Protein AF-A0A940UN08-F1 (afdb_monomer)

Secondary structure (DSSP, 8-state):
--SS----------SSS-HHHHHHHHHHHHHHHHHS---HHHHHHHHHHHHHHHHHHTSSHHHHHHHHHHHHHHHS-TTTHHHHHHHHHT--HHHHHHHHHHHTTT--------PPP--PPPEEEE-TTS-EEEEEE-TTSSEEEEEEEEE-SGGGPPTT-TTHHHHHHHHTTSBBSS-BHHHHHHHHHHTT-EEEEEE-SSEEEEEEEEEGGGHHHHHHHHHHHHHSB---HHHHHHHHHHHHHHHHHHHH-HHHHHHHHHHHHHTTTSGGGS-TT--HHHHHH--HHHHHHHHHHHS-STT-EEEEEES--HHHHHHHHHHHHTT-----------------EEEEEE---SSEEEEEEEEE--TT-TTHHHHHHHHHHHSSTTSHHHIIIIISSTTEEEEEEEEEE-SS-EEEEEEEEE-GGGHHHHHHHHHHHHHHHHHH---HHHHHHHHHHHHHHHHHHTTSHHHHHHHHHHHHHTTS-TTHHHHHHHHHHH--HHHHHHHHHHH--GGG-EEEEEES----

Foldseek 3Di:
DFPDDDDDDDDDDDDDDPVVVVVVVVLVVLVCLLPHDDDPVNLVVVLVVVLVVLVVLCPDPVSLVVQLVVCCNGPVDSCVSVCVNVVSVPDDSVNVSVVSVVPPHPDDDDDDDDDDDPDDAWDWDAFPQAAIETEAEDAPDQKKKKWKKWFDALQNADVLQAQLLVLLQVLLCADFPVDGNVRSVVLCVVQVKDKDWAHDHTITHIMMMGGNVCLLVVLLSRLRSQQGRPSDQVVLVVSLVVLLVVQVVLCPDPQSVLVLVLQCQFFPVGSSNGDRSGDNSSSVPDHSVNSVVCSQAIRASNLMYMYMYYNYDPVVSVVSCCVNCNPTHHDHDADDDDDGDFAEAADEAADADQKKKKKWKWKAAAPPDLLVLLVLLLQLQQADCNHPVNCQDPVVHNFFPDKGWDWAHHLGITMTTIMTIGHQVCPVVVVVSRVVVLVCCLPVNDDPVSSVVSLVVVLVVLVVQVVDSSSLNVQLRVCVSSVHHSSVSVCSSVSNVPDDRVSNSVSSNVISDPRRIYMYMYYNHDDD

Solvent-accessible surface area (backbone atoms only — not comparable to full-atom values): 28358 Å² total; per-residue (Å²): 116,64,82,64,92,83,84,90,83,89,88,83,88,81,88,82,85,64,60,63,62,54,52,50,52,52,50,52,48,55,49,42,62,57,76,44,87,76,58,68,66,59,54,53,50,52,45,49,51,55,46,48,53,54,53,64,49,46,73,41,75,64,34,41,53,51,47,31,53,47,31,33,71,43,51,72,31,56,63,47,69,83,48,44,60,63,54,53,68,68,62,43,72,70,57,51,38,50,49,39,53,73,70,59,52,98,51,91,79,87,84,88,81,88,75,82,75,79,88,74,70,55,52,70,54,70,47,98,51,42,30,34,37,38,40,36,76,40,74,89,47,76,29,31,12,35,18,37,40,25,56,30,19,33,66,66,43,54,87,85,33,39,21,49,43,34,52,42,28,54,38,38,63,39,17,33,86,89,34,51,37,66,55,48,51,51,52,38,56,74,56,69,36,51,78,45,62,35,52,31,64,56,36,23,30,42,31,34,39,35,40,36,93,45,48,68,61,53,52,48,51,52,43,41,37,60,76,40,46,59,58,45,70,78,52,52,59,56,54,40,53,52,47,47,48,54,48,51,55,42,59,71,34,67,66,54,39,48,53,48,53,42,30,35,63,51,29,61,101,38,51,73,23,55,54,43,76,31,46,65,71,29,46,72,64,61,47,67,68,55,45,52,50,46,46,65,61,43,57,28,34,18,57,18,28,41,10,36,14,12,34,59,57,69,70,61,50,50,53,49,50,50,68,66,54,53,80,50,70,55,47,76,54,75,87,77,85,74,92,84,78,63,58,57,42,76,48,79,44,75,40,97,52,93,46,25,37,37,35,48,33,24,60,36,50,11,70,76,43,81,64,31,51,24,45,53,40,44,33,46,35,32,20,59,84,86,6,58,54,35,41,58,42,36,70,76,36,77,58,44,82,39,76,39,43,44,71,51,64,38,68,76,38,24,36,29,34,40,40,37,28,27,51,71,91,44,50,66,61,48,54,54,50,52,52,48,51,53,50,44,40,53,75,74,42,72,54,69,66,48,49,52,52,18,38,53,50,51,42,51,54,48,55,60,52,60,68,38,37,52,51,43,6,44,47,29,22,52,31,43,74,72,73,43,57,58,51,40,82,76,46,46,50,62,53,44,69,64,59,47,55,66,51,27,34,50,38,40,53,69,36,68,39,80,85,36,33,28,37,34,38,37,16,59,65,82,84,127

Radius of gyration: 28.97 Å; Cα contacts (8 Å, |Δi|>4): 868; chains: 1; bounding box: 81×57×62 Å

Mean predicted aligned error: 10.39 Å

Sequence (528 aa):
TPKEEGLFIVLVTFKGDDYQAVVRAIDEQIKKMYTGPVDKWELEKAKNLVRASHIYASETVQGRAREIGSYQTITDDARFSDKYVKQVDSVSVPIIKQALKQYMVDKERNIALLAPKAKQNPHTFQLKNGLTCVLNRNAASPSFAFMIGFVGGLKEERESQNGSFNLLSKMLLRGTSDKDAQAIARQIDTLAGSIDPVSGKNVFGLSGKFLSKDLKQSLSLLNELLSDSTIPRRELTKVKEDVLSEIRQKEDDAVSSTFKAMNRALYEGHPYGRDALGNATDVARLTHKEIAALYKDCVSPKGAVLALSGDIDLKETERLVRSIFGAWKGKARSLRKLPHVATKKEKTIRREMLQTHMIFAFSGPGLIEEDRYAAEVMDSVLSGMGGRIHKRLREERPYAYALTFFNQMAYETGALGIYIGTEQKHVRDIEDVVGKEIGEIRKEGFSEEEVTNAKRYLVGTHRIRMQSNSAIASSMCLDTMYGLKPDFFKRWPERIEKVTRDEVNAAAKKYLLPEKMVEITVGPGDKK

Structure (mmCIF, N/CA/C/O backbone):
data_AF-A0A940UN08-F1
#
_entry.id   AF-A0A940UN08-F1
#
loop_
_atom_site.group_PDB
_atom_site.id
_atom_site.type_symbol
_atom_site.label_atom_id
_atom_site.label_alt_id
_atom_site.label_comp_id
_atom_site.label_asym_id
_atom_site.label_entity_id
_atom_site.label_seq_id
_atom_site.pdbx_PDB_ins_code
_atom_site.Cartn_x
_atom_site.Cartn_y
_atom_site.Cartn_z
_atom_site.occupancy
_atom_site.B_iso_or_equiv
_atom_site.auth_seq_id
_atom_site.auth_comp_id
_atom_site.auth_asym_id
_atom_site.auth_atom_id
_atom_site.pdbx_PDB_model_num
ATOM 1 N N . THR A 1 1 ? -42.940 30.103 -0.130 1.00 59.50 1 THR A N 1
ATOM 2 C CA . THR A 1 1 ? -42.837 28.700 -0.583 1.00 59.50 1 THR A CA 1
ATOM 3 C C . THR A 1 1 ? -42.095 28.691 -1.898 1.00 59.50 1 THR A C 1
ATOM 5 O O . THR A 1 1 ? -42.259 29.673 -2.618 1.00 59.50 1 THR A O 1
ATOM 8 N N . PRO A 1 2 ? -41.251 27.684 -2.186 1.00 70.81 2 PRO A N 1
ATOM 9 C CA . PRO A 1 2 ? -40.560 27.587 -3.469 1.00 70.81 2 PRO A CA 1
ATOM 10 C C . PRO A 1 2 ? -41.523 27.718 -4.656 1.00 70.81 2 PRO A C 1
ATOM 12 O O . PRO A 1 2 ? -42.671 27.283 -4.554 1.00 70.81 2 PRO A O 1
ATOM 15 N N . LYS A 1 3 ? -41.066 28.350 -5.743 1.00 71.75 3 LYS A N 1
ATOM 16 C CA . LYS A 1 3 ? -41.870 28.595 -6.956 1.00 71.75 3 LYS A CA 1
ATOM 17 C C . LYS A 1 3 ? -42.113 27.337 -7.796 1.00 71.75 3 LYS A C 1
ATOM 19 O O . LYS A 1 3 ? -43.089 27.290 -8.535 1.00 71.75 3 LYS A O 1
ATOM 24 N N . GLU A 1 4 ? -41.233 26.350 -7.679 1.00 77.44 4 GLU A N 1
ATOM 25 C CA . GLU A 1 4 ? -41.236 25.134 -8.492 1.00 77.44 4 GLU A CA 1
ATOM 26 C C . GLU A 1 4 ? -41.537 23.891 -7.651 1.00 77.44 4 GLU A C 1
ATOM 28 O O . GLU A 1 4 ? -41.415 23.896 -6.420 1.00 77.44 4 GLU A O 1
ATOM 33 N N . GLU A 1 5 ? -41.937 22.816 -8.329 1.00 79.62 5 GLU A N 1
ATOM 34 C CA . GLU A 1 5 ? -42.168 21.520 -7.700 1.00 79.62 5 GLU A CA 1
ATOM 35 C C . GLU A 1 5 ? -40.869 20.959 -7.107 1.00 79.62 5 GLU A C 1
ATOM 37 O O . GLU A 1 5 ? -39.803 20.980 -7.723 1.00 79.62 5 GLU A O 1
ATOM 42 N N . GLY A 1 6 ? -40.963 20.456 -5.877 1.00 79.94 6 GLY A N 1
ATOM 43 C CA . GLY A 1 6 ? -39.858 19.801 -5.185 1.00 79.94 6 GLY A CA 1
ATOM 44 C C . GLY A 1 6 ? -39.925 18.280 -5.296 1.00 79.94 6 GLY A C 1
ATOM 45 O O . GLY A 1 6 ? -40.956 17.704 -5.634 1.00 79.94 6 GLY A O 1
ATOM 46 N N . LEU A 1 7 ? -38.829 17.615 -4.930 1.00 84.81 7 LEU A N 1
ATOM 47 C CA . LEU A 1 7 ? -38.747 16.158 -4.864 1.00 84.81 7 LEU A CA 1
ATOM 48 C C . LEU A 1 7 ? -38.587 15.700 -3.410 1.00 84.81 7 LEU A C 1
ATOM 50 O O . LEU A 1 7 ? -37.686 16.156 -2.707 1.00 84.81 7 LEU A O 1
ATOM 54 N N . PHE A 1 8 ? -39.423 14.754 -2.975 1.00 86.81 8 PHE A N 1
ATOM 55 C CA . PHE A 1 8 ? -39.220 14.026 -1.722 1.00 86.81 8 PHE A CA 1
ATOM 56 C C . PHE A 1 8 ? -38.601 12.659 -2.031 1.00 86.81 8 PHE A C 1
ATOM 58 O O . PHE A 1 8 ? -39.180 11.872 -2.777 1.00 86.81 8 PHE A O 1
ATOM 65 N N . ILE A 1 9 ? -37.427 12.366 -1.464 1.00 88.81 9 ILE A N 1
ATOM 66 C CA . ILE A 1 9 ? -36.710 11.108 -1.708 1.00 88.81 9 ILE A CA 1
ATOM 67 C C . ILE A 1 9 ? -36.578 10.331 -0.400 1.00 88.81 9 ILE A C 1
ATOM 69 O O . ILE A 1 9 ? -36.056 10.846 0.586 1.00 88.81 9 ILE A O 1
ATOM 73 N N . VAL A 1 10 ? -36.982 9.061 -0.419 1.00 88.94 10 VAL A N 1
ATOM 74 C CA . VAL A 1 10 ? -36.627 8.085 0.616 1.00 88.94 10 VAL A CA 1
ATOM 75 C C . VAL A 1 10 ? -35.505 7.206 0.064 1.00 88.94 10 VAL A C 1
ATOM 77 O O . VAL A 1 10 ? -35.728 6.399 -0.835 1.00 88.94 10 VAL A O 1
ATOM 80 N N . LEU A 1 11 ? -34.286 7.384 0.577 1.00 89.69 11 LEU A N 1
ATOM 81 C CA . LEU A 1 11 ? -33.116 6.583 0.203 1.00 89.69 11 LEU A CA 1
ATOM 82 C C . LEU A 1 11 ? -32.912 5.453 1.211 1.00 89.69 11 LEU A C 1
ATOM 84 O O . LEU A 1 11 ? -32.776 5.705 2.407 1.00 89.69 11 LEU A O 1
ATOM 88 N N . VAL A 1 12 ? -32.839 4.212 0.726 1.00 86.50 12 VAL A N 1
ATOM 89 C CA . VAL A 1 12 ? -32.577 3.032 1.560 1.00 86.50 12 VAL A CA 1
ATOM 90 C C . VAL A 1 12 ? -31.472 2.185 0.943 1.00 86.50 12 VAL A C 1
ATOM 92 O O . VAL A 1 12 ? -31.454 1.937 -0.258 1.00 86.50 12 VAL A O 1
ATOM 95 N N . THR A 1 13 ? -30.549 1.722 1.786 1.00 84.94 13 THR A N 1
ATOM 96 C CA . THR A 1 13 ? -29.574 0.677 1.446 1.00 84.94 13 THR A CA 1
ATOM 97 C C . THR A 1 13 ? -29.930 -0.578 2.233 1.00 84.94 13 THR A C 1
ATOM 99 O O . THR A 1 13 ? -30.078 -0.515 3.450 1.00 84.94 13 THR A O 1
ATOM 102 N N . PHE A 1 14 ? -30.068 -1.716 1.556 1.00 80.88 14 PHE A N 1
ATOM 103 C CA . PHE A 1 14 ? -30.474 -2.984 2.166 1.00 80.88 14 PHE A CA 1
ATOM 104 C C . PHE A 1 14 ? -29.620 -4.149 1.647 1.00 80.88 14 PHE A C 1
ATOM 106 O O . PHE A 1 14 ? -28.885 -4.012 0.669 1.00 80.88 14 PHE A O 1
ATOM 113 N N . LYS A 1 15 ? -29.680 -5.291 2.340 1.00 74.06 15 LYS A N 1
ATOM 114 C CA . LYS A 1 15 ? -28.978 -6.529 1.974 1.00 74.06 15 LYS A CA 1
ATOM 115 C C . LYS A 1 15 ? -29.994 -7.551 1.458 1.00 74.06 15 LYS A C 1
ATOM 117 O O . LYS A 1 15 ? -30.988 -7.791 2.134 1.00 74.06 15 LYS A O 1
ATOM 122 N N . GLY A 1 16 ? -29.702 -8.181 0.322 1.00 68.50 16 GLY A N 1
ATOM 123 C CA . GLY A 1 16 ? -30.589 -9.143 -0.342 1.00 68.50 16 GLY A CA 1
ATOM 124 C C . GLY A 1 16 ? -31.275 -8.548 -1.572 1.00 68.50 16 GLY A C 1
ATOM 125 O O . GLY A 1 16 ? -31.057 -7.384 -1.898 1.00 68.50 16 GLY A O 1
ATOM 126 N N . ASP A 1 17 ? -32.097 -9.358 -2.236 1.00 74.19 17 ASP A N 1
ATOM 127 C CA . ASP A 1 17 ? -32.639 -9.030 -3.564 1.00 74.19 17 ASP A CA 1
ATOM 128 C C . ASP A 1 17 ? -34.137 -8.655 -3.526 1.00 74.19 17 ASP A C 1
ATOM 130 O O . ASP A 1 17 ? -34.704 -8.226 -4.530 1.00 74.19 17 ASP A O 1
ATOM 134 N N . ASP A 1 18 ? -34.783 -8.760 -2.357 1.00 85.00 18 ASP A N 1
ATOM 135 C CA . ASP A 1 18 ? -36.204 -8.438 -2.171 1.00 85.00 18 ASP A CA 1
ATOM 136 C C . ASP A 1 18 ? -36.412 -6.952 -1.840 1.00 85.00 18 ASP A C 1
ATOM 138 O O . ASP A 1 18 ? -36.726 -6.556 -0.713 1.00 85.00 18 ASP A O 1
ATOM 142 N N . TYR A 1 19 ? -36.241 -6.101 -2.854 1.00 87.94 19 TYR A N 1
ATOM 143 C CA . TYR A 1 19 ? -36.546 -4.674 -2.728 1.00 87.94 19 TYR A CA 1
ATOM 144 C C . TYR A 1 19 ? -38.036 -4.422 -2.441 1.00 87.94 19 TYR A C 1
ATOM 146 O O . TYR A 1 19 ? -38.384 -3.381 -1.888 1.00 87.94 19 TYR A O 1
ATOM 154 N N . GLN A 1 20 ? -38.926 -5.360 -2.785 1.00 91.00 20 GLN A N 1
ATOM 155 C CA . GLN A 1 20 ? -40.361 -5.195 -2.569 1.00 91.00 20 GLN A CA 1
ATOM 156 C C . GLN A 1 20 ? -40.711 -5.266 -1.083 1.00 91.00 20 GLN A C 1
ATOM 158 O O . GLN A 1 20 ? -41.541 -4.485 -0.626 1.00 91.00 20 GLN A O 1
ATOM 163 N N . ALA A 1 21 ? -40.063 -6.143 -0.310 1.00 90.62 21 ALA A N 1
ATOM 164 C CA . ALA A 1 21 ? -40.202 -6.157 1.147 1.00 90.62 21 ALA A CA 1
ATOM 165 C C . ALA A 1 21 ? -39.769 -4.828 1.774 1.00 90.62 21 ALA A C 1
ATOM 167 O O . ALA A 1 21 ? -40.445 -4.318 2.666 1.00 90.62 21 ALA A O 1
ATOM 168 N N . VAL A 1 22 ? -38.687 -4.234 1.267 1.00 90.94 22 VAL A N 1
ATOM 169 C CA . VAL A 1 22 ? -38.201 -2.929 1.732 1.00 90.94 22 VAL A CA 1
ATOM 170 C C . VAL A 1 22 ? -39.194 -1.821 1.395 1.00 90.94 22 VAL A C 1
ATOM 172 O O . VAL A 1 22 ? -39.517 -1.011 2.259 1.00 90.94 22 VAL A O 1
ATOM 175 N N . VAL A 1 23 ? -39.731 -1.811 0.174 1.00 90.81 23 VAL A N 1
ATOM 176 C CA . VAL A 1 23 ? -40.770 -0.858 -0.241 1.00 90.81 23 VAL A CA 1
ATOM 177 C C . VAL A 1 23 ? -42.020 -0.990 0.635 1.00 90.81 23 VAL A C 1
ATOM 179 O O . VAL A 1 23 ? -42.505 0.022 1.133 1.00 90.81 23 VAL A O 1
ATOM 182 N N . ARG A 1 24 ? -42.485 -2.217 0.914 1.00 91.62 24 ARG A N 1
ATOM 183 C CA . ARG A 1 24 ? -43.616 -2.461 1.829 1.00 91.62 24 ARG A CA 1
ATOM 184 C C . ARG A 1 24 ? -43.341 -1.936 3.237 1.00 91.62 24 ARG A C 1
ATOM 186 O O . ARG A 1 24 ? -44.196 -1.274 3.812 1.00 91.62 24 ARG A O 1
ATOM 193 N N . ALA A 1 25 ? -42.144 -2.167 3.772 1.00 91.81 25 ALA A N 1
ATOM 194 C CA . ALA A 1 25 ? -41.772 -1.657 5.090 1.00 91.81 25 ALA A CA 1
ATOM 195 C C . ALA A 1 25 ? -41.756 -0.117 5.132 1.00 91.81 25 ALA A C 1
ATOM 197 O O . ALA A 1 25 ? -42.182 0.479 6.120 1.00 91.81 25 ALA A O 1
ATOM 198 N N . ILE A 1 26 ? -41.303 0.542 4.059 1.00 91.50 26 ILE A N 1
ATOM 199 C CA . ILE A 1 26 ? -41.364 2.007 3.932 1.00 91.50 26 ILE A CA 1
ATOM 200 C C . ILE A 1 26 ? -42.824 2.478 3.910 1.00 91.50 26 ILE A C 1
ATOM 202 O O . ILE A 1 26 ? -43.165 3.422 4.622 1.00 91.50 26 ILE A O 1
ATOM 206 N N . ASP A 1 27 ? -43.690 1.806 3.148 1.00 90.19 27 ASP A N 1
ATOM 207 C CA . ASP A 1 27 ? -45.122 2.126 3.080 1.00 90.19 27 ASP A CA 1
ATOM 208 C C . ASP A 1 27 ? -45.803 2.004 4.434 1.00 90.19 27 ASP A C 1
ATOM 210 O O . ASP A 1 27 ? -46.545 2.895 4.849 1.00 90.19 27 ASP A O 1
ATOM 214 N N . GLU A 1 28 ? -45.516 0.921 5.150 1.00 91.88 28 GLU A N 1
ATOM 215 C CA . GLU A 1 28 ? -46.022 0.696 6.496 1.00 91.88 28 GLU A CA 1
ATOM 216 C C . GLU A 1 28 ? -45.580 1.804 7.449 1.00 91.88 28 GLU A C 1
ATOM 218 O O . GLU A 1 28 ? -46.399 2.291 8.229 1.00 91.88 28 GLU A O 1
ATOM 223 N N . GLN A 1 29 ? -44.326 2.262 7.365 1.00 91.56 29 GLN A N 1
ATOM 224 C CA . GLN A 1 29 ? -43.849 3.369 8.195 1.00 91.56 29 GLN A CA 1
ATOM 225 C C . GLN A 1 29 ? -44.495 4.706 7.825 1.00 91.56 29 GLN A C 1
ATOM 227 O O . GLN A 1 29 ? -44.952 5.416 8.720 1.00 91.56 29 GLN A O 1
ATOM 232 N N . ILE A 1 30 ? -44.610 5.040 6.536 1.00 90.38 30 ILE A N 1
ATOM 233 C CA . ILE A 1 30 ? -45.293 6.266 6.088 1.00 90.38 30 ILE A CA 1
ATOM 234 C C . ILE A 1 30 ? -46.752 6.254 6.560 1.00 90.38 30 ILE A C 1
ATOM 236 O O . ILE A 1 30 ? -47.241 7.239 7.123 1.00 90.38 30 ILE A O 1
ATOM 240 N N . LYS A 1 31 ? -47.442 5.119 6.399 1.00 89.81 31 LYS A N 1
ATOM 241 C CA . LYS A 1 31 ? -48.823 4.945 6.856 1.00 89.81 31 LYS A CA 1
ATOM 242 C C . LYS A 1 31 ? -48.923 5.057 8.373 1.00 89.81 31 LYS A C 1
ATOM 244 O O . LYS A 1 31 ? -49.798 5.766 8.862 1.00 89.81 31 LYS A O 1
ATOM 249 N N . LYS A 1 32 ? -48.001 4.442 9.117 1.00 90.19 32 LYS A N 1
ATOM 250 C CA . LYS A 1 32 ? -47.935 4.536 10.580 1.00 90.19 32 LYS A CA 1
ATOM 251 C C . LYS A 1 32 ? -47.717 5.974 11.050 1.00 90.19 32 LYS A C 1
ATOM 253 O O . LYS A 1 32 ? -48.387 6.388 11.988 1.00 90.19 32 LYS A O 1
ATOM 258 N N . MET A 1 33 ? -46.859 6.754 10.393 1.00 88.19 33 MET A N 1
ATOM 259 C CA . MET A 1 33 ? -46.675 8.179 10.706 1.00 88.19 33 MET A CA 1
ATOM 260 C C . MET A 1 33 ? -47.940 9.002 10.423 1.00 88.19 33 MET A C 1
ATOM 262 O O . MET A 1 33 ? -48.266 9.931 11.164 1.00 88.19 33 MET A O 1
ATOM 266 N N . TYR A 1 34 ? -48.681 8.656 9.367 1.00 90.19 34 TYR A N 1
ATOM 267 C CA . TYR A 1 34 ? -49.927 9.333 9.022 1.00 90.19 34 TYR A CA 1
ATOM 268 C C . TYR A 1 34 ? -51.066 9.005 10.004 1.00 90.19 34 TYR A C 1
ATOM 270 O O . TYR A 1 34 ? -51.715 9.909 10.544 1.00 90.19 34 TYR A O 1
ATOM 278 N N . THR A 1 35 ? -51.307 7.722 10.280 1.00 89.06 35 THR A N 1
ATOM 279 C CA . THR A 1 35 ? -52.457 7.270 11.079 1.00 89.06 35 THR A CA 1
ATOM 280 C C . THR A 1 35 ? -52.165 7.184 12.575 1.00 89.06 35 THR A C 1
ATOM 282 O O . THR A 1 35 ? -53.078 7.336 13.380 1.00 89.06 35 THR A O 1
ATOM 285 N N . GLY A 1 36 ? -50.912 6.960 12.964 1.00 86.31 36 GLY A N 1
ATOM 286 C CA . GLY A 1 36 ? -50.491 6.756 14.348 1.00 86.31 36 GLY A CA 1
ATOM 287 C C . GLY A 1 36 ? -50.271 8.047 15.146 1.00 86.31 36 GLY A C 1
ATOM 288 O O . GLY A 1 36 ? -50.344 9.157 14.596 1.00 86.31 36 GLY A O 1
ATOM 289 N N . PRO A 1 37 ? -50.033 7.921 16.465 1.00 84.19 37 PRO A N 1
ATOM 290 C CA . PRO A 1 37 ? -49.577 9.031 17.291 1.00 84.19 37 PRO A CA 1
ATOM 291 C C . PRO A 1 37 ? -48.147 9.431 16.896 1.00 84.19 37 PRO A C 1
ATOM 293 O O . PRO A 1 37 ? -47.333 8.577 16.557 1.00 84.19 37 PRO A O 1
ATOM 296 N N . VAL A 1 38 ? -47.859 10.733 16.940 1.00 85.56 38 VAL A N 1
ATOM 297 C CA . VAL A 1 38 ? -46.500 11.279 16.814 1.00 85.56 38 VAL A CA 1
ATOM 298 C C . VAL A 1 38 ? -46.116 11.813 18.181 1.00 85.56 38 VAL A C 1
ATOM 300 O O . VAL A 1 38 ? -46.833 12.657 18.733 1.00 85.56 38 VAL A O 1
ATOM 303 N N . ASP A 1 39 ? -45.014 11.320 18.733 1.00 86.62 39 ASP A N 1
ATOM 304 C CA . ASP A 1 39 ? -44.585 11.731 20.058 1.00 86.62 39 ASP A CA 1
ATOM 305 C C . ASP A 1 39 ? -44.137 13.195 20.053 1.00 86.62 39 ASP A C 1
ATOM 307 O O . ASP A 1 39 ? -43.425 13.666 19.161 1.00 86.62 39 ASP A O 1
ATOM 311 N N . LYS A 1 40 ? -44.518 13.936 21.099 1.00 86.38 40 LYS A N 1
ATOM 312 C CA . LYS A 1 40 ? -44.166 15.360 21.218 1.00 86.38 40 LYS A CA 1
ATOM 313 C C . LYS A 1 40 ? -42.653 15.583 21.194 1.00 86.38 40 LYS A C 1
ATOM 315 O O . LYS A 1 40 ? -42.191 16.553 20.602 1.00 86.38 40 LYS A O 1
ATOM 320 N N . TRP A 1 41 ? -41.885 14.683 21.809 1.00 89.31 41 TRP A N 1
ATOM 321 C CA . TRP A 1 41 ? -40.429 14.803 21.865 1.00 89.31 41 TRP A CA 1
ATOM 322 C C . TRP A 1 41 ? -39.774 14.600 20.488 1.00 89.31 41 TRP A C 1
ATOM 324 O O . TRP A 1 41 ? -38.777 15.256 20.200 1.00 89.31 41 TRP A O 1
ATOM 334 N N . GLU A 1 42 ? -40.337 13.751 19.618 1.00 88.81 42 GLU A N 1
ATOM 335 C CA . GLU A 1 42 ? -39.828 13.541 18.255 1.00 88.81 42 GLU A CA 1
ATOM 336 C C . GLU A 1 42 ? -40.037 14.783 17.390 1.00 88.81 42 GLU A C 1
ATOM 338 O O . GLU A 1 42 ? -39.122 15.199 16.676 1.00 88.81 42 GLU A O 1
ATOM 343 N N . LEU A 1 43 ? -41.212 15.415 17.499 1.00 89.94 43 LEU A N 1
ATOM 344 C CA . LEU A 1 43 ? -41.503 16.670 16.809 1.00 89.94 43 LEU A CA 1
ATOM 345 C C . LEU A 1 43 ? -40.563 17.790 17.269 1.00 89.94 43 LEU A C 1
ATOM 347 O O . LEU A 1 43 ? -39.978 18.483 16.437 1.00 89.94 43 LEU A O 1
ATOM 351 N N . GLU A 1 44 ? -40.380 17.948 18.580 1.00 91.81 44 GLU A N 1
ATOM 352 C CA . GLU A 1 44 ? -39.473 18.963 19.125 1.00 91.81 44 GLU A CA 1
ATOM 353 C C . GLU A 1 44 ? -38.015 18.700 18.735 1.00 91.81 44 GLU A C 1
ATOM 355 O O . GLU A 1 44 ? -37.297 19.616 18.330 1.00 91.81 44 GLU A O 1
ATOM 360 N N . LYS A 1 45 ? -37.575 17.437 18.755 1.00 91.75 45 LYS A N 1
ATOM 361 C CA . LYS A 1 45 ? -36.253 17.051 18.252 1.00 91.75 45 LYS A CA 1
ATOM 362 C C . LYS A 1 45 ? -36.087 17.420 16.776 1.00 91.75 45 LYS A C 1
ATOM 364 O O . LYS A 1 45 ? -35.066 18.003 16.416 1.00 91.75 45 LYS A O 1
ATOM 369 N N . ALA A 1 46 ? -37.068 17.109 15.928 1.00 91.19 46 ALA A N 1
ATOM 370 C CA . ALA A 1 46 ? -37.014 17.415 14.500 1.00 91.19 46 ALA A CA 1
ATOM 371 C C . ALA A 1 46 ? -36.934 18.929 14.240 1.00 91.19 46 ALA A C 1
ATOM 373 O O . ALA A 1 46 ? -36.080 19.372 13.471 1.00 91.19 46 ALA A O 1
ATOM 374 N N . LYS A 1 47 ? -37.753 19.732 14.934 1.00 92.06 47 LYS A N 1
ATOM 375 C CA . LYS A 1 47 ? -37.695 21.202 14.861 1.00 92.06 47 LYS A CA 1
ATOM 376 C C . LYS A 1 47 ? -36.331 21.744 15.272 1.00 92.06 47 LYS A C 1
ATOM 378 O O . LYS A 1 47 ? -35.758 22.566 14.559 1.00 92.06 47 LYS A O 1
ATOM 383 N N . ASN A 1 48 ? -35.785 21.249 16.382 1.00 91.19 48 ASN A N 1
ATOM 384 C CA . ASN A 1 48 ? -34.475 21.672 16.869 1.00 91.19 48 ASN A CA 1
ATOM 385 C C . ASN A 1 48 ? -33.352 21.333 15.883 1.00 91.19 48 ASN A C 1
ATOM 387 O O . ASN A 1 48 ? -32.478 22.167 15.667 1.00 91.19 48 ASN A O 1
ATOM 391 N N . LEU A 1 49 ? -33.393 20.162 15.238 1.00 89.12 49 LEU A N 1
ATOM 392 C CA . LEU A 1 49 ? -32.414 19.786 14.211 1.00 89.12 49 LEU A CA 1
ATOM 393 C C . LEU A 1 49 ? -32.478 20.706 12.986 1.00 89.12 49 LEU A C 1
ATOM 395 O O . LEU A 1 49 ? -31.437 21.172 12.524 1.00 89.12 49 LEU A O 1
ATOM 399 N N . VAL A 1 50 ? -33.680 21.009 12.483 1.00 89.62 50 VAL A N 1
ATOM 400 C CA . VAL A 1 50 ? -33.856 21.925 11.340 1.00 89.62 50 VAL A CA 1
ATOM 401 C C . VAL A 1 50 ? -33.378 23.333 11.697 1.00 89.62 50 VAL A C 1
ATOM 403 O O . VAL A 1 50 ? -32.652 23.953 10.919 1.00 89.62 50 VAL A O 1
ATOM 406 N N . ARG A 1 51 ? -33.723 23.822 12.895 1.00 87.25 51 ARG A N 1
ATOM 407 C CA . ARG A 1 51 ? -33.287 25.133 13.390 1.00 87.25 51 ARG A CA 1
ATOM 408 C C . ARG A 1 51 ? -31.766 25.210 13.517 1.00 87.25 51 ARG A C 1
ATOM 410 O O . ARG A 1 51 ? -31.164 26.144 12.997 1.00 87.25 51 ARG A O 1
ATOM 417 N N . ALA A 1 52 ? -31.149 24.234 14.179 1.00 86.25 52 ALA A N 1
ATOM 418 C CA . ALA A 1 52 ? -29.703 24.184 14.361 1.00 86.25 52 ALA A CA 1
ATOM 419 C C . ALA A 1 52 ? -28.979 24.123 13.011 1.00 86.25 52 ALA A C 1
ATOM 421 O O . ALA A 1 52 ? -28.076 24.916 12.770 1.00 86.25 52 ALA A O 1
ATOM 422 N N . SER A 1 53 ? -29.434 23.263 12.092 1.00 86.44 53 SER A N 1
ATOM 423 C CA . SER A 1 53 ? -28.857 23.160 10.748 1.00 86.44 53 SER A CA 1
ATOM 424 C C . SER A 1 53 ? -28.909 24.483 9.983 1.00 86.44 53 SER A C 1
ATOM 426 O O . SER A 1 53 ? -27.953 24.813 9.288 1.00 86.44 53 SER A O 1
ATOM 428 N N . HIS A 1 54 ? -30.009 25.229 10.095 1.00 85.88 54 HIS A N 1
ATOM 429 C CA . HIS A 1 54 ? -30.153 26.536 9.460 1.00 85.88 54 HIS A CA 1
ATOM 430 C C . HIS A 1 54 ? -29.214 27.582 10.081 1.00 85.88 54 HIS A C 1
ATOM 432 O O . HIS A 1 54 ? -28.524 28.292 9.356 1.00 85.88 54 HIS A O 1
ATOM 438 N N . ILE A 1 55 ? -29.115 27.630 11.414 1.00 84.50 55 ILE A N 1
ATOM 439 C CA . ILE A 1 55 ? -28.211 28.556 12.115 1.00 84.50 55 ILE A CA 1
ATOM 440 C C . ILE A 1 55 ? -26.748 28.260 11.764 1.00 84.50 55 ILE A C 1
ATOM 442 O O . ILE A 1 55 ? -26.028 29.171 11.359 1.00 84.50 55 ILE A O 1
ATOM 446 N N . TYR A 1 56 ? -26.326 26.995 11.846 1.00 87.62 56 TYR A N 1
ATOM 447 C CA . TYR A 1 56 ? -24.954 26.579 11.536 1.00 87.62 56 TYR A CA 1
ATOM 448 C C . TYR A 1 56 ? -24.582 26.847 10.075 1.00 87.62 56 TYR A C 1
ATOM 450 O O . TYR A 1 56 ? -23.469 27.282 9.780 1.00 87.62 56 TYR A O 1
ATOM 458 N N . ALA A 1 57 ? -25.525 26.664 9.144 1.00 80.94 57 ALA A N 1
ATOM 459 C CA . ALA A 1 57 ? -25.306 26.981 7.735 1.00 80.94 57 ALA A CA 1
ATOM 460 C C . ALA A 1 57 ? -25.019 28.476 7.491 1.00 80.94 57 ALA A C 1
ATOM 462 O O . ALA A 1 57 ? -24.359 28.806 6.505 1.00 80.94 57 ALA A O 1
ATOM 463 N N . SER A 1 58 ? -25.445 29.357 8.401 1.00 85.12 58 SER A N 1
ATOM 464 C CA . SER A 1 58 ? -25.338 30.817 8.292 1.00 85.12 58 SER A CA 1
ATOM 465 C C . SER A 1 58 ? -24.318 31.443 9.259 1.00 85.12 58 SER A C 1
ATOM 467 O O . SER A 1 58 ? -24.272 32.667 9.413 1.00 85.12 58 SER A O 1
ATOM 469 N N . GLU A 1 59 ? -23.441 30.641 9.875 1.00 88.25 59 GLU A N 1
ATOM 470 C CA . GLU A 1 59 ? -22.338 31.133 10.723 1.00 88.25 59 GLU A CA 1
ATOM 471 C C . GLU A 1 59 ? -21.229 31.820 9.918 1.00 88.25 59 GLU A C 1
ATOM 473 O O . GLU A 1 59 ? -20.572 32.740 10.403 1.00 88.25 59 GLU A O 1
ATOM 478 N N . THR A 1 60 ? -21.042 31.416 8.661 1.00 90.12 60 THR A N 1
ATOM 479 C CA . THR A 1 60 ? -20.005 31.971 7.784 1.00 90.12 60 THR A CA 1
ATOM 480 C C . THR A 1 60 ? -20.576 33.006 6.816 1.00 90.12 60 THR A C 1
ATOM 482 O O . THR A 1 60 ? -21.725 32.913 6.381 1.00 90.12 60 THR A O 1
ATOM 485 N N . VAL A 1 61 ? -19.749 33.975 6.404 1.00 89.88 61 VAL A N 1
ATOM 486 C CA . VAL A 1 61 ? -20.113 34.967 5.370 1.00 89.88 61 VAL A CA 1
ATOM 487 C C . VAL A 1 61 ? -20.518 34.277 4.060 1.00 89.88 61 VAL A C 1
ATOM 489 O O . VAL A 1 61 ? -21.506 34.662 3.438 1.00 89.88 61 VAL A O 1
ATOM 492 N N . GLN A 1 62 ? -19.809 33.211 3.674 1.00 91.25 62 GLN A N 1
ATOM 493 C CA . GLN A 1 62 ? -20.147 32.397 2.504 1.00 91.25 62 GLN A CA 1
ATOM 494 C C . GLN A 1 62 ? -21.502 31.692 2.659 1.00 91.25 62 GLN A C 1
ATOM 496 O O . GLN A 1 62 ? -22.278 31.644 1.707 1.00 91.25 62 GLN A O 1
ATOM 501 N N . GLY A 1 63 ? -21.784 31.147 3.844 1.00 87.81 63 GLY A N 1
ATOM 502 C CA . GLY A 1 63 ? -23.053 30.505 4.173 1.00 87.81 63 GLY A CA 1
ATOM 503 C C . GLY A 1 63 ? -24.236 31.457 4.030 1.00 87.81 63 GLY A C 1
ATOM 504 O O . GLY A 1 63 ? -25.171 31.170 3.286 1.00 87.81 63 GLY A O 1
ATOM 505 N N . ARG A 1 64 ? -24.119 32.654 4.618 1.00 89.38 64 ARG A N 1
ATOM 506 C CA . ARG A 1 64 ? -25.121 33.727 4.493 1.00 89.38 64 ARG A CA 1
ATOM 507 C C . ARG A 1 64 ? -25.326 34.166 3.044 1.00 89.38 64 ARG A C 1
ATOM 509 O O . ARG A 1 64 ? -26.461 34.293 2.599 1.00 89.38 64 ARG A O 1
ATOM 516 N N . ALA A 1 65 ? -24.244 34.361 2.287 1.00 92.12 65 ALA A N 1
ATOM 517 C CA . ALA A 1 65 ? -24.331 34.738 0.876 1.00 92.12 65 ALA A CA 1
ATOM 518 C C . ALA A 1 65 ? -25.022 33.654 0.028 1.00 92.12 65 ALA A C 1
ATOM 520 O O . ALA A 1 65 ? -25.875 33.967 -0.804 1.00 92.12 65 ALA A O 1
ATOM 521 N N . ARG A 1 66 ? -24.697 32.375 0.267 1.00 92.38 66 ARG A N 1
ATOM 522 C CA . ARG A 1 66 ? -25.356 31.235 -0.388 1.00 92.38 66 ARG A CA 1
ATOM 523 C C . ARG A 1 66 ? -26.839 31.186 -0.049 1.00 92.38 66 ARG A C 1
ATOM 525 O O . ARG A 1 66 ? -27.643 30.919 -0.937 1.00 92.38 66 ARG A O 1
ATOM 532 N N . GLU A 1 67 ? -27.193 31.429 1.205 1.00 89.25 67 GLU A N 1
ATOM 533 C CA . GLU A 1 67 ? -28.576 31.393 1.663 1.00 89.25 67 GLU A CA 1
ATOM 534 C C . GLU A 1 67 ? -29.420 32.501 1.014 1.00 89.25 67 GLU A C 1
ATOM 536 O O . GLU A 1 67 ? -30.457 32.206 0.420 1.00 89.25 67 GLU A O 1
ATOM 541 N N . ILE A 1 68 ? -28.924 33.743 1.018 1.00 90.56 68 ILE A N 1
ATOM 542 C CA . ILE A 1 68 ? -29.557 34.886 0.339 1.00 90.56 68 ILE A CA 1
ATOM 543 C C . ILE A 1 68 ? -29.756 34.588 -1.151 1.00 90.56 68 ILE A C 1
ATOM 545 O O . ILE A 1 68 ? -30.856 34.757 -1.677 1.00 90.56 68 ILE A O 1
ATOM 549 N N . GLY A 1 69 ? -28.707 34.111 -1.830 1.00 91.88 69 GLY A N 1
ATOM 550 C CA . GLY A 1 69 ? -28.776 33.772 -3.252 1.00 91.88 69 GLY A CA 1
ATOM 551 C C . GLY A 1 69 ? -29.756 32.635 -3.538 1.00 91.88 69 GLY A C 1
ATOM 552 O O . GLY A 1 69 ? -30.541 32.717 -4.483 1.00 91.88 69 GLY A O 1
ATOM 553 N N . SER A 1 70 ? -29.761 31.601 -2.692 1.00 88.88 70 SER A N 1
ATOM 554 C CA . SER A 1 70 ? -30.674 30.465 -2.828 1.00 88.88 70 SER A CA 1
ATOM 555 C C . SER A 1 70 ? -32.116 30.930 -2.672 1.00 88.88 70 SER A C 1
ATOM 557 O O . SER A 1 70 ? -32.893 30.744 -3.599 1.00 88.88 70 SER A O 1
ATOM 559 N N . TYR A 1 71 ? -32.475 31.605 -1.575 1.00 90.44 71 TYR A N 1
ATOM 560 C CA . TYR A 1 71 ? -33.851 32.059 -1.347 1.00 90.44 71 TYR A CA 1
ATOM 561 C C . TYR A 1 71 ? -34.322 33.112 -2.348 1.00 90.44 71 TYR A C 1
ATOM 563 O O . TYR A 1 71 ? -35.468 33.050 -2.792 1.00 90.44 71 TYR A O 1
ATOM 571 N N . GLN A 1 72 ? -33.460 34.029 -2.792 1.00 92.75 72 GLN A N 1
ATOM 572 C CA . GLN A 1 72 ? -33.832 34.915 -3.895 1.00 92.75 72 GLN A CA 1
ATOM 573 C C . GLN A 1 72 ? -34.179 34.109 -5.155 1.00 92.75 72 GLN A C 1
ATOM 575 O O . GLN A 1 72 ? -35.151 34.416 -5.834 1.00 92.75 72 GLN A O 1
ATOM 580 N N . THR A 1 73 ? -33.435 33.040 -5.436 1.00 89.19 73 THR A N 1
ATOM 581 C CA . THR A 1 73 ? -33.685 32.184 -6.602 1.00 89.19 73 THR A CA 1
ATOM 582 C C . THR A 1 73 ? -34.965 31.358 -6.445 1.00 89.19 73 THR A C 1
ATOM 584 O O . THR A 1 73 ? -35.803 31.347 -7.342 1.00 89.19 73 THR A O 1
ATOM 587 N N . ILE A 1 74 ? -35.148 30.677 -5.309 1.00 88.19 74 ILE A N 1
ATOM 588 C CA . ILE A 1 74 ? -36.230 29.693 -5.139 1.00 88.19 74 ILE A CA 1
ATOM 589 C C . ILE A 1 74 ? -37.540 30.299 -4.629 1.00 88.19 74 ILE A C 1
ATOM 591 O O . ILE A 1 74 ? -38.611 29.785 -4.950 1.00 88.19 74 ILE A O 1
ATOM 595 N N . THR A 1 75 ? -37.483 31.372 -3.836 1.00 87.25 75 THR A N 1
ATOM 596 C CA . THR A 1 75 ? -38.660 32.018 -3.229 1.00 87.25 75 THR A CA 1
ATOM 597 C C . THR A 1 75 ? -38.882 33.458 -3.673 1.00 87.25 75 THR A C 1
ATOM 599 O O . THR A 1 75 ? -39.926 34.003 -3.327 1.00 87.25 75 THR A O 1
ATOM 602 N N . ASP A 1 76 ? -37.955 34.066 -4.426 1.00 88.75 76 ASP A N 1
ATOM 603 C CA . ASP A 1 76 ? -38.007 35.491 -4.816 1.00 88.75 76 ASP A CA 1
ATOM 604 C C . ASP A 1 76 ? -38.045 36.451 -3.620 1.00 88.75 76 ASP A C 1
ATOM 606 O O . ASP A 1 76 ? -38.595 37.547 -3.672 1.00 88.75 76 ASP A O 1
ATOM 610 N N . ASP A 1 77 ? -37.472 35.995 -2.506 1.00 90.62 77 ASP A N 1
ATOM 611 C CA . ASP A 1 77 ? -37.369 36.740 -1.257 1.00 90.62 77 ASP A CA 1
ATOM 612 C C . ASP A 1 77 ? -35.995 36.456 -0.645 1.00 90.62 77 ASP A C 1
ATOM 614 O O . ASP A 1 77 ? -35.797 35.470 0.064 1.00 90.62 77 ASP A O 1
ATOM 618 N N . ALA A 1 78 ? -35.029 37.333 -0.914 1.00 88.19 78 ALA A N 1
ATOM 619 C CA . ALA A 1 78 ? -33.697 37.310 -0.308 1.00 88.19 78 ALA A CA 1
ATOM 620 C C . ALA A 1 78 ? -33.713 37.298 1.237 1.00 88.19 78 ALA A C 1
ATOM 622 O O . ALA A 1 78 ? -32.733 36.886 1.857 1.00 88.19 78 ALA A O 1
ATOM 623 N N . ARG A 1 79 ? -34.815 37.737 1.864 1.00 88.50 79 ARG A N 1
ATOM 624 C CA . ARG A 1 79 ? -35.006 37.778 3.323 1.00 88.50 79 ARG A CA 1
ATOM 625 C C . ARG A 1 79 ? -35.905 36.657 3.838 1.00 88.50 79 ARG A C 1
ATOM 627 O O . ARG A 1 79 ? -36.354 36.702 4.982 1.00 88.50 79 ARG A O 1
ATOM 634 N N . PHE A 1 80 ? -36.165 35.628 3.032 1.00 88.25 80 PHE A N 1
ATOM 635 C CA . PHE A 1 80 ? -36.981 34.488 3.454 1.00 88.25 80 PHE A CA 1
ATOM 636 C C . PHE A 1 80 ? -36.437 33.817 4.732 1.00 88.25 80 PHE A C 1
ATOM 638 O O . PHE A 1 80 ? -37.219 33.366 5.572 1.00 88.25 80 PHE A O 1
ATOM 645 N N . SER A 1 81 ? -35.110 33.847 4.921 1.00 84.75 81 SER A N 1
ATOM 646 C CA . SER A 1 81 ? -34.403 33.374 6.123 1.00 84.75 81 SER A CA 1
ATOM 647 C C . SER A 1 81 ? -34.987 33.953 7.428 1.00 84.75 81 SER A C 1
ATOM 649 O O . SER A 1 81 ? -35.265 33.208 8.367 1.00 84.75 81 SER A O 1
ATOM 651 N N . ASP A 1 82 ? -35.340 35.247 7.450 1.00 83.06 82 ASP A N 1
ATOM 652 C CA . ASP A 1 82 ? -35.869 35.953 8.634 1.00 83.06 82 ASP A CA 1
ATOM 653 C C . ASP A 1 82 ? -37.201 35.371 9.149 1.00 83.06 82 ASP A C 1
ATOM 655 O O . ASP A 1 82 ? -37.587 35.547 10.312 1.00 83.06 82 ASP A O 1
ATOM 659 N N . LYS A 1 83 ? -37.943 34.700 8.261 1.00 86.62 83 LYS A N 1
ATOM 660 C CA . LYS A 1 83 ? -39.250 34.093 8.542 1.00 86.62 83 LYS A CA 1
ATOM 661 C C . LYS A 1 83 ? -39.164 32.573 8.657 1.00 86.62 83 LYS A C 1
ATOM 663 O O . LYS A 1 83 ? -40.028 31.983 9.302 1.00 86.62 83 LYS A O 1
ATOM 668 N N . TYR A 1 84 ? -38.145 31.952 8.066 1.00 86.94 84 TYR A N 1
ATOM 669 C CA . TYR A 1 84 ? -38.026 30.501 7.943 1.00 86.94 84 TYR A CA 1
ATOM 670 C C . TYR A 1 84 ? -38.025 29.796 9.304 1.00 86.94 84 TYR A C 1
ATOM 672 O O . TYR A 1 84 ? -38.861 28.927 9.541 1.00 86.94 84 TYR A O 1
ATOM 680 N N . VAL A 1 85 ? -37.179 30.228 10.246 1.00 85.19 85 VAL A N 1
ATOM 681 C CA . VAL A 1 85 ? -37.122 29.625 11.593 1.00 85.19 85 VAL A CA 1
ATOM 682 C C . VAL A 1 85 ? -38.465 29.737 12.319 1.00 85.19 85 VAL A C 1
ATOM 684 O O . VAL A 1 85 ? -38.949 28.762 12.887 1.00 85.19 85 VAL A O 1
ATOM 687 N N . LYS A 1 86 ? -39.125 30.899 12.233 1.00 87.62 86 LYS A N 1
ATOM 688 C CA . LYS A 1 86 ? -40.447 31.112 12.847 1.00 87.62 86 LYS A CA 1
ATOM 689 C C . LYS A 1 86 ? -41.522 30.209 12.234 1.00 87.62 86 LYS A C 1
ATOM 691 O O . LYS A 1 86 ? -42.433 29.778 12.934 1.00 87.62 86 LYS A O 1
ATOM 696 N N . GLN A 1 87 ? -41.427 29.925 10.936 1.00 89.44 87 GLN A N 1
ATOM 697 C CA . GLN A 1 87 ? -42.333 29.007 10.243 1.00 89.44 87 GLN A CA 1
ATOM 698 C C . GLN A 1 87 ? -42.066 27.543 10.607 1.00 89.44 87 GLN A C 1
ATOM 700 O O . GLN A 1 87 ? -43.012 26.773 10.712 1.00 89.44 87 GLN A O 1
ATOM 705 N N . VAL A 1 88 ? -40.811 27.156 10.849 1.00 89.69 88 VAL A N 1
ATOM 706 C CA . VAL A 1 88 ? -40.473 25.822 11.377 1.00 89.69 88 VAL A CA 1
ATOM 707 C C . VAL A 1 88 ? -41.069 25.633 12.776 1.00 89.69 88 VAL A C 1
ATOM 709 O O . VAL A 1 88 ? -41.631 24.579 13.083 1.00 89.69 88 VAL A O 1
ATOM 712 N N . ASP A 1 89 ? -41.029 26.673 13.607 1.00 88.12 89 ASP A N 1
ATOM 713 C CA . ASP A 1 89 ? -41.548 26.625 14.975 1.00 88.12 89 ASP A CA 1
ATOM 714 C C . ASP A 1 89 ? -43.064 26.427 15.028 1.00 88.12 89 ASP A C 1
ATOM 716 O O . ASP A 1 89 ? -43.568 25.717 15.906 1.00 88.12 89 ASP A O 1
ATOM 720 N N . SER A 1 90 ? -43.788 26.991 14.058 1.00 90.94 90 SER A N 1
ATOM 721 C CA . SER A 1 90 ? -45.244 26.863 13.954 1.00 90.94 90 SER A CA 1
ATOM 722 C C . SER A 1 90 ? -45.714 25.517 13.389 1.00 90.94 90 SER A C 1
ATOM 724 O O . SER A 1 90 ? -46.913 25.225 13.433 1.00 90.94 90 SER A O 1
ATOM 726 N N . VAL A 1 91 ? -44.802 24.661 12.908 1.00 93.56 91 VAL A N 1
ATOM 727 C CA . VAL A 1 91 ? -45.153 23.323 12.414 1.00 93.56 91 VAL A CA 1
ATOM 728 C C . VAL A 1 91 ? -45.774 22.495 13.538 1.00 93.56 91 VAL A C 1
ATOM 730 O O . VAL A 1 91 ? -45.247 22.388 14.644 1.00 93.56 91 VAL A O 1
ATOM 733 N N . SER A 1 92 ? -46.906 21.864 13.253 1.00 92.69 92 SER A N 1
ATOM 734 C CA . SER A 1 92 ? -47.633 21.015 14.194 1.00 92.69 92 SER A CA 1
ATOM 735 C C . SER A 1 92 ? -47.877 19.632 13.594 1.00 92.69 92 SER A C 1
ATOM 737 O O . SER A 1 92 ? -47.773 19.440 12.380 1.00 92.69 92 SER A O 1
ATOM 739 N N . VAL A 1 93 ? -48.231 18.655 14.435 1.00 91.81 93 VAL A N 1
ATOM 740 C CA . VAL A 1 93 ? -48.566 17.297 13.971 1.00 91.81 93 VAL A CA 1
ATOM 741 C C . VAL A 1 93 ? -49.654 17.310 12.879 1.00 91.81 93 VAL A C 1
ATOM 743 O O . VAL A 1 93 ? -49.458 16.635 11.869 1.00 91.81 93 VAL A O 1
ATOM 746 N N . PRO A 1 94 ? -50.753 18.090 12.987 1.00 93.00 94 PRO A N 1
ATOM 747 C CA . PRO A 1 94 ? -51.729 18.213 11.900 1.00 93.00 94 PRO A CA 1
ATOM 748 C C . PRO A 1 94 ? -51.132 18.678 10.565 1.00 93.00 94 PRO A C 1
ATOM 750 O O . PRO A 1 94 ? -51.455 18.096 9.531 1.00 93.00 94 PRO A O 1
ATOM 753 N N . ILE A 1 95 ? -50.226 19.664 10.581 1.00 92.19 95 ILE A N 1
ATOM 754 C CA . ILE A 1 95 ? -49.558 20.178 9.370 1.00 92.19 95 ILE A CA 1
ATOM 755 C C . ILE A 1 95 ? -48.689 19.087 8.732 1.00 92.19 95 ILE A C 1
ATOM 757 O O . ILE A 1 95 ? -48.728 18.890 7.519 1.00 92.19 95 ILE A O 1
ATOM 761 N N . ILE A 1 96 ? -47.954 18.322 9.544 1.00 90.31 96 ILE A N 1
ATOM 762 C CA . ILE A 1 96 ? -47.141 17.198 9.058 1.00 90.31 96 ILE A CA 1
ATOM 763 C C . ILE A 1 96 ? -48.032 16.119 8.438 1.00 90.31 96 ILE A C 1
ATOM 765 O O . ILE A 1 96 ? -47.746 15.637 7.346 1.00 90.31 96 ILE A O 1
ATOM 769 N N . LYS A 1 97 ? -49.147 15.766 9.087 1.00 92.00 97 LYS A N 1
ATOM 770 C CA . LYS A 1 97 ? -50.100 14.785 8.546 1.00 92.00 97 LYS A CA 1
ATOM 771 C C . LYS A 1 97 ? -50.747 15.264 7.247 1.00 92.00 97 LYS A C 1
ATOM 773 O O . LYS A 1 97 ? -50.960 14.455 6.346 1.00 92.00 97 LYS A O 1
ATOM 778 N N . GLN A 1 98 ? -51.025 16.560 7.125 1.00 91.44 98 GLN A N 1
ATOM 779 C CA . GLN A 1 98 ? -51.508 17.156 5.883 1.00 91.44 98 GLN A CA 1
ATOM 780 C C . GLN A 1 98 ? -50.461 17.045 4.768 1.00 91.44 98 GLN A C 1
ATOM 782 O O . GLN A 1 98 ? -50.804 16.615 3.669 1.00 91.44 98 GLN A O 1
ATOM 787 N N . ALA A 1 99 ? -49.193 17.348 5.057 1.00 90.31 99 ALA A N 1
ATOM 788 C CA . ALA A 1 99 ? -48.100 17.198 4.098 1.00 90.31 99 ALA A CA 1
ATOM 789 C C . ALA A 1 99 ? -47.901 15.730 3.674 1.00 90.31 99 ALA A C 1
ATOM 791 O O . ALA A 1 99 ? -47.806 15.445 2.482 1.00 90.31 99 ALA A O 1
ATOM 792 N N . LEU A 1 100 ? -47.930 14.785 4.622 1.00 91.06 100 LEU A N 1
ATOM 793 C CA . LEU A 1 100 ? -47.877 13.348 4.329 1.00 91.06 100 LEU A CA 1
ATOM 794 C C . LEU A 1 100 ? -49.021 12.928 3.399 1.00 91.06 100 LEU A C 1
ATOM 796 O O . LEU A 1 100 ? -48.774 12.267 2.396 1.00 91.06 100 LEU A O 1
ATOM 800 N N . LYS A 1 101 ? -50.258 13.358 3.678 1.00 91.31 101 LYS A N 1
ATOM 801 C CA . LYS A 1 101 ? -51.416 13.079 2.814 1.00 91.31 101 LYS A CA 1
ATOM 802 C C . LYS A 1 101 ? -51.264 13.677 1.416 1.00 91.31 101 LYS A C 1
ATOM 804 O O . LYS A 1 101 ? -51.669 13.073 0.426 1.00 91.31 101 LYS A O 1
ATOM 809 N N . GLN A 1 102 ? -50.730 14.890 1.336 1.00 90.00 102 GLN A N 1
ATOM 810 C CA . GLN A 1 102 ? -50.609 15.613 0.079 1.00 90.00 102 GLN A CA 1
ATOM 811 C C . GLN A 1 102 ? -49.531 15.018 -0.831 1.00 90.00 102 GLN A C 1
ATOM 813 O O . GLN A 1 102 ? -49.749 14.966 -2.040 1.00 90.00 102 GLN A O 1
ATOM 818 N N . TYR A 1 103 ? -48.415 14.552 -0.266 1.00 88.69 103 TYR A N 1
ATOM 819 C CA . TYR A 1 103 ? -47.220 14.228 -1.050 1.00 88.69 103 TYR A CA 1
ATOM 820 C C . TYR A 1 103 ? -46.750 12.772 -0.968 1.00 88.69 103 TYR A C 1
ATOM 822 O O . TYR A 1 103 ? -45.973 12.361 -1.821 1.00 88.69 103 TYR A O 1
ATOM 830 N N . MET A 1 104 ? -47.174 11.985 0.027 1.00 88.94 104 MET A N 1
ATOM 831 C CA . MET A 1 104 ? -46.585 10.657 0.276 1.00 88.94 104 MET A CA 1
ATOM 832 C C . MET A 1 104 ? -47.607 9.525 0.407 1.00 88.94 104 MET A C 1
ATOM 834 O O . MET A 1 104 ? -47.361 8.426 -0.081 1.00 88.94 104 MET A O 1
ATOM 838 N N . VAL A 1 105 ? -48.740 9.763 1.070 1.00 88.88 105 VAL A N 1
ATOM 839 C CA 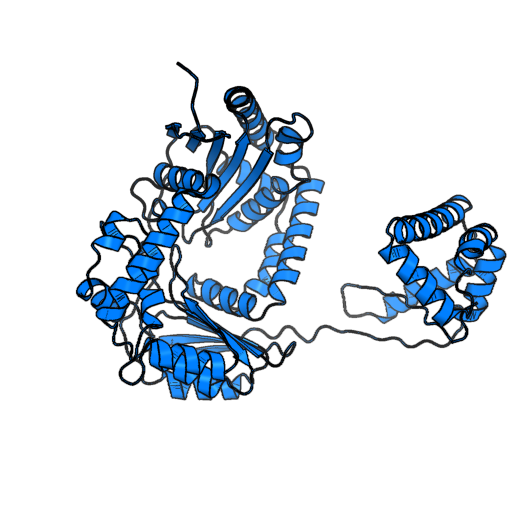. VAL A 1 105 ? -49.761 8.735 1.323 1.00 88.88 105 VAL A CA 1
ATOM 840 C C . VAL A 1 105 ? -50.634 8.560 0.086 1.00 88.88 105 VAL A C 1
ATOM 842 O O . VAL A 1 105 ? -51.230 9.524 -0.394 1.00 88.88 105 VAL A O 1
ATOM 845 N N . ASP A 1 106 ? -50.715 7.321 -0.400 1.00 85.25 106 ASP A N 1
ATOM 846 C CA . ASP A 1 106 ? -51.505 6.920 -1.570 1.00 85.25 106 ASP A CA 1
ATOM 847 C C . ASP A 1 106 ? -51.178 7.741 -2.837 1.00 85.25 106 ASP A C 1
ATOM 849 O O . ASP A 1 106 ? -52.044 8.007 -3.671 1.00 85.25 106 ASP A O 1
ATOM 853 N N . LYS A 1 107 ? -49.918 8.184 -2.970 1.00 86.50 107 LYS A N 1
ATOM 854 C CA . LYS A 1 107 ? -49.414 8.921 -4.136 1.00 86.50 107 LYS A CA 1
ATOM 855 C C . LYS A 1 107 ? -48.585 8.035 -5.051 1.00 86.50 107 LYS A C 1
ATOM 857 O O . LYS A 1 107 ? -47.886 7.126 -4.600 1.00 86.50 107 LYS A O 1
ATOM 862 N N . GLU A 1 108 ? -48.647 8.338 -6.344 1.00 85.81 108 GLU A N 1
ATOM 863 C CA . GLU A 1 108 ? -47.750 7.747 -7.330 1.00 85.81 108 GLU A CA 1
ATOM 864 C C . GLU A 1 108 ? -46.303 8.154 -7.043 1.00 85.81 108 GLU A C 1
ATOM 866 O O . GLU A 1 108 ? -46.020 9.264 -6.587 1.00 85.81 108 GLU A O 1
ATOM 871 N N . ARG A 1 109 ? -45.374 7.233 -7.294 1.00 87.31 109 ARG A N 1
ATOM 872 C CA . ARG A 1 109 ? -43.951 7.427 -7.022 1.00 87.31 109 ARG A CA 1
ATOM 873 C C . ARG A 1 109 ? -43.099 6.684 -8.031 1.00 87.31 109 ARG A C 1
ATOM 875 O O . ARG A 1 109 ? -43.474 5.618 -8.515 1.00 87.31 109 ARG A O 1
ATOM 882 N N . ASN A 1 110 ? -41.899 7.203 -8.242 1.00 90.75 110 ASN A N 1
ATOM 883 C CA . ASN A 1 110 ? -40.866 6.521 -9.003 1.00 90.75 110 ASN A CA 1
ATOM 884 C C . ASN A 1 110 ? -39.936 5.768 -8.053 1.00 90.75 110 ASN A C 1
ATOM 886 O O . ASN A 1 110 ? -39.440 6.333 -7.078 1.00 90.75 110 ASN A O 1
ATOM 890 N N . ILE A 1 111 ? -39.688 4.492 -8.347 1.00 89.94 111 ILE A N 1
ATOM 891 C CA . ILE A 1 111 ? -38.735 3.664 -7.606 1.00 89.94 111 ILE A CA 1
ATOM 892 C C . ILE A 1 111 ? -37.518 3.440 -8.498 1.00 89.94 111 ILE A C 1
ATOM 894 O O . ILE A 1 111 ? -37.598 2.746 -9.509 1.00 89.94 111 ILE A O 1
ATOM 898 N N . ALA A 1 112 ? -36.384 4.016 -8.108 1.00 90.56 112 ALA A N 1
ATOM 899 C CA . ALA A 1 112 ? -35.098 3.747 -8.736 1.00 90.56 112 ALA A CA 1
ATOM 900 C C . ALA A 1 112 ? -34.346 2.684 -7.923 1.00 90.56 112 ALA A C 1
ATOM 902 O O . ALA A 1 112 ? -33.976 2.924 -6.774 1.00 90.56 112 ALA A O 1
ATOM 903 N N . LEU A 1 113 ? -34.115 1.511 -8.521 1.00 86.31 113 LEU A N 1
ATOM 904 C CA . LEU A 1 113 ? -33.330 0.436 -7.916 1.00 86.31 113 LEU A CA 1
ATOM 905 C C . LEU A 1 113 ? -31.937 0.381 -8.545 1.00 86.31 113 LEU A C 1
ATOM 907 O O . LEU A 1 113 ? -31.792 0.113 -9.737 1.00 86.31 113 LEU A O 1
ATOM 911 N N . LEU A 1 114 ? -30.906 0.562 -7.721 1.00 83.94 114 LEU A N 1
ATOM 912 C CA . LEU A 1 114 ? -29.525 0.313 -8.118 1.00 83.94 114 LEU A CA 1
ATOM 913 C C . LEU A 1 114 ? -29.099 -1.081 -7.640 1.00 83.94 114 LEU A C 1
ATOM 915 O O . LEU A 1 114 ? -28.608 -1.244 -6.524 1.00 83.94 114 LEU A O 1
ATOM 919 N N . ALA A 1 115 ? -29.309 -2.092 -8.484 1.00 75.50 115 ALA A N 1
ATOM 920 C CA . ALA A 1 115 ? -28.908 -3.463 -8.183 1.00 75.50 115 ALA A CA 1
ATOM 921 C C . ALA A 1 115 ? -27.411 -3.691 -8.488 1.00 75.50 115 ALA A C 1
ATOM 923 O O . ALA A 1 115 ? -26.918 -3.253 -9.536 1.00 75.50 115 ALA A O 1
ATOM 924 N N . PRO A 1 116 ? -26.663 -4.398 -7.619 1.00 66.69 116 PRO A N 1
ATOM 925 C CA . PRO A 1 116 ? -25.288 -4.772 -7.918 1.00 66.69 116 PRO A CA 1
ATOM 926 C C . PRO A 1 116 ? -25.254 -5.746 -9.104 1.00 66.69 116 PRO A C 1
ATOM 928 O O . PRO A 1 116 ? -25.959 -6.753 -9.124 1.00 66.69 116 PRO A O 1
ATOM 931 N N . LYS A 1 117 ? -24.396 -5.485 -10.098 1.00 63.00 117 LYS A N 1
ATOM 932 C CA . LYS A 1 117 ? -24.099 -6.485 -11.137 1.00 63.00 117 LYS A CA 1
ATOM 933 C C . LYS A 1 117 ? -23.457 -7.715 -10.486 1.00 63.00 117 LYS A C 1
ATOM 935 O O . LYS A 1 117 ? -22.685 -7.574 -9.535 1.00 63.00 117 LYS A O 1
ATOM 940 N N . ALA A 1 118 ? -23.750 -8.906 -11.021 1.00 59.66 118 ALA A N 1
ATOM 941 C CA . ALA A 1 118 ? -23.160 -10.164 -10.563 1.00 59.66 118 ALA A CA 1
ATOM 942 C C . ALA A 1 118 ? -21.642 -10.020 -10.355 1.00 59.66 118 ALA A C 1
ATOM 944 O O . ALA A 1 118 ? -20.952 -9.439 -11.200 1.00 59.66 118 ALA A O 1
ATOM 945 N N . LYS A 1 119 ? -21.123 -10.542 -9.231 1.00 62.25 119 LYS A N 1
ATOM 946 C CA . LYS A 1 119 ? -19.686 -10.529 -8.917 1.00 62.25 119 LYS A CA 1
ATOM 947 C C . LYS A 1 119 ? -18.928 -11.263 -10.034 1.00 62.25 119 LYS A C 1
ATOM 949 O O . LYS A 1 119 ? -18.833 -12.484 -10.023 1.00 62.25 119 LYS A O 1
ATOM 954 N N . GLN A 1 120 ? -18.378 -10.528 -11.000 1.00 71.12 120 GLN A N 1
ATOM 955 C CA . GLN A 1 120 ? -17.445 -11.100 -11.970 1.00 71.12 120 GLN A CA 1
ATOM 956 C C . GLN A 1 120 ? -16.089 -11.249 -11.292 1.00 71.12 120 GLN A C 1
ATOM 958 O O . GLN A 1 120 ? -15.539 -10.272 -10.782 1.00 71.12 120 GLN A O 1
ATOM 963 N N . ASN A 1 121 ? -15.551 -12.462 -11.247 1.00 83.06 121 ASN A N 1
ATOM 964 C CA . ASN A 1 121 ? -14.180 -12.665 -10.792 1.00 83.06 121 ASN A CA 1
ATOM 965 C C . ASN A 1 121 ? -13.199 -12.156 -11.859 1.00 83.06 121 ASN A C 1
ATOM 967 O O . ASN A 1 121 ? -13.552 -12.140 -13.041 1.00 83.06 121 ASN A O 1
ATOM 971 N N . PRO A 1 122 ? -11.984 -11.734 -11.472 1.00 92.31 122 PRO A N 1
ATOM 972 C CA . PRO A 1 122 ? -10.952 -11.385 -12.432 1.00 92.31 122 PRO A CA 1
ATOM 973 C C . PRO A 1 122 ? -10.654 -12.557 -13.375 1.00 92.31 122 PRO A C 1
ATOM 975 O O . PRO A 1 122 ? -10.531 -13.707 -12.946 1.00 92.31 122 PRO A O 1
ATOM 978 N N . HIS A 1 123 ? -10.516 -12.255 -14.662 1.00 95.94 123 HIS A N 1
ATOM 979 C CA . HIS A 1 123 ? -10.089 -13.202 -15.683 1.00 95.94 123 HIS A CA 1
ATOM 980 C C . HIS A 1 123 ? -8.577 -13.393 -15.598 1.00 95.94 123 HIS A C 1
ATOM 982 O O . HIS A 1 123 ? -7.824 -12.429 -15.722 1.00 95.94 123 HIS A O 1
ATOM 988 N N . THR A 1 124 ? -8.131 -14.625 -15.357 1.00 97.25 124 THR A N 1
ATOM 989 C CA . THR A 1 124 ? -6.714 -14.945 -15.136 1.00 97.25 124 THR A CA 1
ATOM 990 C C . THR A 1 124 ? -6.220 -15.912 -16.200 1.00 97.25 124 THR A C 1
ATOM 992 O O . THR A 1 124 ? -6.871 -16.918 -16.476 1.00 97.25 124 THR A O 1
ATOM 995 N N . PHE A 1 125 ? -5.053 -15.634 -16.775 1.00 97.75 125 PHE A N 1
ATOM 996 C CA . PHE A 1 125 ? -4.399 -16.504 -17.751 1.00 97.75 125 PHE A CA 1
ATOM 997 C C . PHE A 1 125 ? -2.877 -16.371 -17.665 1.00 97.75 125 PHE A C 1
ATOM 999 O O . PHE A 1 125 ? -2.352 -15.394 -17.135 1.00 97.75 125 PHE A O 1
ATOM 1006 N N . GLN A 1 126 ? -2.160 -17.355 -18.208 1.00 97.56 126 GLN A N 1
ATOM 1007 C CA . GLN A 1 126 ? -0.701 -17.330 -18.299 1.00 97.56 126 GLN A CA 1
ATOM 1008 C C . GLN A 1 126 ? -0.253 -17.344 -19.768 1.00 97.56 126 GLN A C 1
ATOM 1010 O O . GLN A 1 126 ? -0.855 -18.004 -20.627 1.00 97.56 126 GLN A O 1
ATOM 1015 N N . LEU A 1 127 ? 0.801 -16.591 -20.079 1.00 97.69 127 LEU A N 1
ATOM 1016 C CA . LEU A 1 127 ? 1.485 -16.653 -21.371 1.00 97.69 127 LEU A CA 1
ATOM 1017 C C . LEU A 1 127 ? 2.475 -17.823 -21.394 1.00 97.69 127 LEU A C 1
ATOM 1019 O O . LEU A 1 127 ? 2.970 -18.265 -20.359 1.00 97.69 127 LEU A O 1
ATOM 1023 N N . LYS A 1 128 ? 2.839 -18.286 -22.597 1.00 96.12 128 LYS A N 1
ATOM 1024 C CA . LYS A 1 128 ? 3.831 -19.364 -22.777 1.00 96.12 128 LYS A CA 1
ATOM 1025 C C . LYS A 1 128 ? 5.207 -19.029 -22.178 1.00 96.12 128 LYS A C 1
ATOM 1027 O O . LYS A 1 128 ? 5.938 -19.936 -21.802 1.00 96.12 128 LYS A O 1
ATOM 1032 N N . ASN A 1 129 ? 5.554 -17.744 -22.071 1.00 95.50 129 ASN A N 1
ATOM 1033 C CA . ASN A 1 129 ? 6.801 -17.274 -21.458 1.00 95.50 129 ASN A CA 1
ATOM 1034 C C . ASN A 1 129 ? 6.747 -17.182 -19.918 1.00 95.50 129 ASN A C 1
ATOM 1036 O O . ASN A 1 129 ? 7.745 -16.822 -19.296 1.00 95.50 129 ASN A O 1
ATOM 1040 N N . GLY A 1 130 ? 5.613 -17.523 -19.299 1.00 95.81 130 GLY A N 1
ATOM 1041 C CA . GLY A 1 130 ? 5.442 -17.575 -17.848 1.00 95.81 130 GLY A CA 1
ATOM 1042 C C . GLY A 1 130 ? 4.882 -16.307 -17.201 1.00 95.81 130 GLY A C 1
ATOM 1043 O O . GLY A 1 130 ? 4.689 -16.335 -15.986 1.00 95.81 130 GLY A O 1
ATOM 1044 N N . LEU A 1 131 ? 4.593 -15.244 -17.968 1.00 98.00 131 LEU A N 1
ATOM 1045 C CA . LEU A 1 131 ? 3.907 -14.054 -17.449 1.00 98.00 131 LEU A CA 1
ATOM 1046 C C . LEU A 1 131 ? 2.475 -14.410 -17.044 1.00 98.00 131 LEU A C 1
ATOM 1048 O O . LEU A 1 131 ? 1.696 -14.893 -17.871 1.00 98.00 131 LEU A O 1
ATOM 1052 N N . THR A 1 132 ? 2.136 -14.160 -15.782 1.00 98.31 132 THR A N 1
ATOM 1053 C CA . THR A 1 132 ? 0.770 -14.302 -15.270 1.00 98.31 132 THR A CA 1
ATOM 1054 C C . THR A 1 132 ? 0.022 -12.991 -15.462 1.00 98.31 132 THR A C 1
ATOM 1056 O O . THR A 1 132 ? 0.522 -11.927 -15.097 1.00 98.31 132 THR A O 1
ATOM 1059 N N . CYS A 1 133 ? -1.187 -13.053 -16.013 1.00 98.56 133 CYS A N 1
ATOM 1060 C CA . CYS A 1 133 ? -2.014 -11.885 -16.279 1.00 98.56 133 CYS A CA 1
ATOM 1061 C C . CYS A 1 133 ? -3.355 -11.990 -15.558 1.00 98.56 133 CYS A C 1
ATOM 1063 O O . CYS A 1 133 ? -4.003 -13.037 -15.598 1.00 98.56 133 CYS A O 1
ATOM 1065 N N . VAL A 1 134 ? -3.777 -10.892 -14.930 1.00 98.44 134 VAL A N 1
ATOM 1066 C CA . VAL A 1 134 ? -5.047 -10.795 -14.201 1.00 98.44 134 VAL A CA 1
ATOM 1067 C C . VAL A 1 134 ? -5.817 -9.577 -14.693 1.00 98.44 134 VAL A C 1
ATOM 1069 O O . VAL A 1 134 ? -5.348 -8.450 -14.563 1.00 98.44 134 VAL A O 1
ATOM 1072 N N . LEU A 1 135 ? -7.011 -9.784 -15.239 1.00 98.19 135 LEU A N 1
ATOM 1073 C CA . LEU A 1 135 ? -7.843 -8.726 -15.805 1.00 98.19 135 LEU A CA 1
ATOM 1074 C C . LEU A 1 135 ? -9.147 -8.583 -15.018 1.00 98.19 135 LEU A C 1
ATOM 1076 O O . LEU A 1 135 ? -9.888 -9.549 -14.852 1.00 98.19 135 LEU A O 1
ATOM 1080 N N . ASN A 1 136 ? -9.476 -7.371 -14.585 1.00 96.31 136 ASN A N 1
ATOM 1081 C CA . ASN A 1 136 ? -10.756 -7.050 -13.959 1.00 96.31 136 ASN A CA 1
ATOM 1082 C C . ASN A 1 136 ? -11.477 -5.962 -14.757 1.00 96.31 136 ASN A C 1
ATOM 1084 O O . ASN A 1 136 ? -10.974 -4.852 -14.921 1.00 96.31 136 ASN A O 1
ATOM 1088 N N . ARG A 1 137 ? -12.692 -6.264 -15.220 1.00 94.50 137 ARG A N 1
ATOM 1089 C CA . ARG A 1 137 ? -13.535 -5.262 -15.868 1.00 94.50 137 ARG A CA 1
ATOM 1090 C C . ARG A 1 137 ? -14.219 -4.403 -14.808 1.00 94.50 137 ARG A C 1
ATOM 1092 O O . ARG A 1 137 ? -14.959 -4.910 -13.969 1.00 94.50 137 ARG A O 1
ATOM 1099 N N . ASN A 1 138 ? -14.004 -3.098 -14.888 1.00 91.00 138 ASN A N 1
ATOM 1100 C CA . ASN A 1 138 ? -14.668 -2.085 -14.083 1.00 91.00 138 ASN A CA 1
ATOM 1101 C C . ASN A 1 138 ? -14.940 -0.837 -14.934 1.00 91.00 138 ASN A C 1
ATOM 1103 O O . ASN A 1 138 ? -14.086 0.037 -15.066 1.00 91.00 138 ASN A O 1
ATOM 1107 N N . ALA A 1 139 ? -16.150 -0.760 -15.484 1.00 87.56 139 ALA A N 1
ATOM 1108 C CA . ALA A 1 139 ? -16.577 0.302 -16.395 1.00 87.56 139 ALA A CA 1
ATOM 1109 C C . ALA A 1 139 ? -17.090 1.572 -15.681 1.00 87.56 139 ALA A C 1
ATOM 1111 O O . ALA A 1 139 ? -17.901 2.306 -16.236 1.00 87.56 139 ALA A O 1
ATOM 1112 N N . ALA A 1 140 ? -16.670 1.819 -14.434 1.00 83.00 140 ALA A N 1
ATOM 1113 C CA . ALA A 1 140 ? -17.081 3.006 -13.675 1.00 83.00 140 ALA A CA 1
ATOM 1114 C C . ALA A 1 140 ? -16.513 4.321 -14.248 1.00 83.00 140 ALA A C 1
ATOM 1116 O O . ALA A 1 140 ? -17.068 5.389 -14.007 1.00 83.00 140 ALA A O 1
ATOM 1117 N N . SER A 1 141 ? -15.414 4.250 -15.004 1.00 88.19 141 SER A N 1
ATOM 1118 C CA . SER A 1 141 ? -14.822 5.375 -15.733 1.00 88.19 141 SER A CA 1
ATOM 1119 C C . SER A 1 141 ? -14.116 4.871 -17.000 1.00 88.19 141 SER A C 1
ATOM 1121 O O . SER A 1 141 ? -13.611 3.747 -16.973 1.00 88.19 141 SER A O 1
ATOM 1123 N N . PRO A 1 142 ? -14.006 5.682 -18.077 1.00 94.31 142 PRO A N 1
ATOM 1124 C CA . PRO A 1 142 ? -13.372 5.302 -19.351 1.00 94.31 142 PRO A CA 1
ATOM 1125 C C . PRO A 1 142 ? -11.832 5.296 -19.255 1.00 94.31 142 PRO A C 1
ATOM 1127 O O . PRO A 1 142 ? -11.113 5.964 -20.001 1.00 94.31 142 PRO A O 1
ATOM 1130 N N . SER A 1 143 ? -11.313 4.581 -18.263 1.00 96.94 143 SER A N 1
ATOM 1131 C CA . SER A 1 143 ? -9.895 4.483 -17.937 1.00 96.94 143 SER A CA 1
ATOM 1132 C C . SER A 1 143 ? -9.567 3.093 -17.419 1.00 96.94 143 SER A C 1
ATOM 1134 O O . SER A 1 143 ? -10.417 2.437 -16.809 1.00 96.94 143 SER A O 1
ATOM 1136 N N . PHE A 1 144 ? -8.300 2.716 -17.514 1.00 98.44 144 PHE A N 1
ATOM 1137 C CA . PHE A 1 144 ? -7.766 1.533 -16.861 1.00 98.44 144 PHE A CA 1
ATOM 1138 C C . PHE A 1 144 ? -6.490 1.864 -16.096 1.00 98.44 144 PHE A C 1
ATOM 1140 O O . PHE A 1 144 ? -5.799 2.839 -16.384 1.00 98.44 144 PHE A O 1
ATOM 1147 N N . ALA A 1 145 ? -6.192 1.038 -15.104 1.00 98.62 145 ALA A N 1
ATOM 1148 C CA . ALA A 1 145 ? -4.934 1.053 -14.387 1.00 98.62 145 ALA A CA 1
ATOM 1149 C C . ALA A 1 145 ? -4.268 -0.313 -14.489 1.00 98.62 145 ALA A C 1
ATOM 1151 O O . ALA A 1 145 ? -4.950 -1.335 -14.618 1.00 98.62 145 ALA A O 1
ATOM 1152 N N . PHE A 1 146 ? -2.944 -0.325 -14.401 1.00 98.81 146 PHE A N 1
ATOM 1153 C CA . PHE A 1 146 ? -2.164 -1.547 -14.333 1.00 98.81 146 PHE A CA 1
ATOM 1154 C C . PHE A 1 146 ? -1.157 -1.507 -13.188 1.00 98.81 146 PHE A C 1
ATOM 1156 O O . PHE A 1 146 ? -0.719 -0.445 -12.747 1.00 98.81 146 PHE A O 1
ATOM 1163 N N . MET A 1 147 ? -0.748 -2.695 -12.761 1.00 98.81 147 MET A N 1
ATOM 1164 C CA . MET A 1 147 ? 0.492 -2.910 -12.031 1.00 98.81 147 MET A CA 1
ATOM 1165 C C . MET A 1 147 ? 1.190 -4.122 -12.638 1.00 98.81 147 MET A C 1
ATOM 1167 O O . MET A 1 147 ? 0.559 -5.157 -12.853 1.00 98.81 147 MET A O 1
ATOM 1171 N N . ILE A 1 148 ? 2.486 -3.991 -12.907 1.00 98.75 148 ILE A N 1
ATOM 1172 C CA . ILE A 1 148 ? 3.365 -5.123 -13.173 1.00 98.75 148 ILE A CA 1
ATOM 1173 C C . ILE A 1 148 ? 4.355 -5.267 -12.026 1.00 98.75 148 ILE A C 1
ATOM 1175 O O . ILE A 1 148 ? 5.066 -4.321 -11.684 1.00 98.75 148 ILE A O 1
ATOM 1179 N N . GLY A 1 149 ? 4.370 -6.445 -11.412 1.00 98.12 149 GLY A N 1
ATOM 1180 C CA . GLY A 1 149 ? 5.211 -6.759 -10.266 1.00 98.12 149 GLY A CA 1
ATOM 1181 C C . GLY A 1 149 ? 6.185 -7.895 -10.555 1.00 98.12 149 GLY A C 1
ATOM 1182 O O . GLY A 1 149 ? 5.835 -8.893 -11.187 1.00 98.12 149 GLY A O 1
ATOM 1183 N N . PHE A 1 150 ? 7.402 -7.745 -10.038 1.00 97.75 150 PHE A N 1
ATOM 1184 C CA . PHE A 1 150 ? 8.500 -8.704 -10.104 1.00 97.75 150 PHE A CA 1
ATOM 1185 C C . PHE A 1 150 ? 8.990 -9.051 -8.705 1.00 97.75 150 PHE A C 1
ATOM 1187 O O . PHE A 1 150 ? 8.989 -8.208 -7.806 1.00 97.75 150 PHE A O 1
ATOM 1194 N N . VAL A 1 151 ? 9.463 -10.283 -8.525 1.00 95.38 151 VAL A N 1
ATOM 1195 C CA . VAL A 1 151 ? 10.136 -10.695 -7.288 1.00 95.38 151 VAL A CA 1
ATOM 1196 C C . VAL A 1 151 ? 11.437 -9.902 -7.124 1.00 95.38 151 VAL A C 1
ATOM 1198 O O . VAL A 1 151 ? 12.350 -10.019 -7.945 1.00 95.38 151 VAL A O 1
ATOM 1201 N N . GLY A 1 152 ? 11.526 -9.110 -6.057 1.00 94.00 152 GLY A N 1
ATOM 1202 C CA . GLY A 1 152 ? 12.641 -8.197 -5.807 1.00 94.00 152 GLY A CA 1
ATOM 1203 C C . GLY A 1 152 ? 12.476 -7.430 -4.499 1.00 94.00 152 GLY A C 1
ATOM 1204 O O . GLY A 1 152 ? 11.967 -7.959 -3.512 1.00 94.00 152 GLY A O 1
ATOM 1205 N N . GLY A 1 153 ? 12.885 -6.164 -4.495 1.00 93.81 153 GLY A N 1
ATOM 1206 C CA . GLY A 1 153 ? 12.794 -5.311 -3.311 1.00 93.81 153 GLY A CA 1
ATOM 1207 C C . GLY A 1 153 ? 13.793 -5.694 -2.215 1.00 93.81 153 GLY A C 1
ATOM 1208 O O . GLY A 1 153 ? 14.725 -6.462 -2.452 1.00 93.81 153 GLY A O 1
ATOM 1209 N N . LEU A 1 154 ? 13.590 -5.168 -1.002 1.00 92.56 154 LEU A N 1
ATOM 1210 C CA . LEU A 1 154 ? 14.545 -5.278 0.115 1.00 92.56 154 LEU A CA 1
ATOM 1211 C C . LEU A 1 154 ? 15.055 -6.691 0.385 1.00 92.56 154 LEU A C 1
ATOM 1213 O O . LEU A 1 154 ? 16.226 -6.862 0.727 1.00 92.56 154 LEU A O 1
ATOM 1217 N N . LYS A 1 155 ? 14.185 -7.699 0.279 1.00 91.25 155 LYS A N 1
ATOM 1218 C CA . LYS A 1 155 ? 14.546 -9.089 0.569 1.00 91.25 155 LYS A CA 1
ATOM 1219 C C . LYS A 1 155 ? 15.587 -9.653 -0.397 1.00 91.25 155 LYS A C 1
ATOM 1221 O O . LYS A 1 155 ? 16.368 -10.517 -0.017 1.00 91.25 155 LYS A O 1
ATOM 1226 N N . GLU A 1 156 ? 15.615 -9.139 -1.620 1.00 91.94 156 GLU A N 1
ATOM 1227 C CA . GLU A 1 156 ? 16.507 -9.586 -2.688 1.00 91.94 156 GLU A CA 1
ATOM 1228 C C . GLU A 1 156 ? 17.773 -8.718 -2.801 1.00 91.94 156 GLU A C 1
ATOM 1230 O O . GLU A 1 156 ? 18.662 -9.014 -3.599 1.00 91.94 156 GLU A O 1
ATOM 1235 N N . GLU A 1 157 ? 17.885 -7.650 -2.005 1.00 92.75 157 GLU A N 1
ATOM 1236 C CA . GLU A 1 157 ? 19.084 -6.815 -1.965 1.00 92.75 157 GLU A CA 1
ATOM 1237 C C . GLU A 1 157 ? 20.210 -7.522 -1.212 1.00 92.75 157 GLU A C 1
ATOM 1239 O O . GLU A 1 157 ? 20.060 -7.916 -0.051 1.00 92.75 157 GLU A O 1
ATOM 1244 N N . ARG A 1 158 ? 21.381 -7.622 -1.837 1.00 86.69 158 ARG A N 1
ATOM 1245 C CA . ARG A 1 158 ? 22.584 -8.129 -1.170 1.00 86.69 158 ARG A CA 1
ATOM 1246 C C . ARG A 1 158 ? 23.095 -7.125 -0.140 1.00 86.69 158 ARG A C 1
ATOM 1248 O O . ARG A 1 158 ? 22.658 -5.969 -0.096 1.00 86.69 158 ARG A O 1
ATOM 1255 N N . GLU A 1 159 ? 24.011 -7.570 0.710 1.00 81.06 159 GLU A N 1
ATOM 1256 C CA . GLU A 1 159 ? 24.793 -6.646 1.528 1.00 81.06 159 GLU A CA 1
ATOM 1257 C C . GLU A 1 159 ? 25.456 -5.603 0.628 1.00 81.06 159 GLU A C 1
ATOM 1259 O O . GLU A 1 159 ? 25.860 -5.906 -0.497 1.00 81.06 159 GLU A O 1
ATOM 1264 N N . SER A 1 160 ? 25.502 -4.354 1.093 1.00 88.31 160 SER A N 1
ATOM 1265 C CA . SER A 1 160 ? 26.079 -3.252 0.320 1.00 88.31 160 SER A CA 1
ATOM 1266 C C . SER A 1 160 ? 25.379 -2.999 -1.034 1.00 88.31 160 SER A C 1
ATOM 1268 O O . SER A 1 160 ? 25.984 -2.486 -1.972 1.00 88.31 160 SER A O 1
ATOM 1270 N N . GLN A 1 161 ? 24.097 -3.341 -1.180 1.00 94.19 161 GLN A N 1
ATOM 1271 C CA . GLN A 1 161 ? 23.303 -3.007 -2.374 1.00 94.19 161 GLN A CA 1
ATOM 1272 C C . GLN A 1 161 ? 21.930 -2.425 -2.020 1.00 94.19 161 GLN A C 1
ATOM 1274 O O . GLN A 1 161 ? 20.972 -2.554 -2.789 1.00 94.19 161 GLN A O 1
ATOM 1279 N N . ASN A 1 162 ? 21.810 -1.796 -0.849 1.00 96.62 162 ASN A N 1
ATOM 1280 C CA . ASN A 1 162 ? 20.530 -1.276 -0.400 1.00 96.62 162 ASN A CA 1
ATOM 1281 C C . ASN A 1 162 ? 20.087 -0.052 -1.219 1.00 96.62 162 ASN A C 1
ATOM 1283 O O . ASN A 1 162 ? 20.842 0.907 -1.375 1.00 96.62 162 ASN A O 1
ATOM 1287 N N . GLY A 1 163 ? 18.859 -0.095 -1.740 1.00 97.19 163 GLY A N 1
ATOM 1288 C CA . GLY A 1 163 ? 18.305 0.883 -2.679 1.00 97.19 163 GLY A CA 1
ATOM 1289 C C . GLY A 1 163 ? 18.426 0.462 -4.147 1.00 97.19 163 GLY A C 1
ATOM 1290 O O . GLY A 1 163 ? 17.971 1.188 -5.031 1.00 97.19 163 GLY A O 1
ATOM 1291 N N . SER A 1 164 ? 19.007 -0.704 -4.442 1.00 97.88 164 SER A N 1
ATOM 1292 C CA . SER A 1 164 ? 19.241 -1.158 -5.820 1.00 97.88 164 SER A CA 1
ATOM 1293 C C . SER A 1 164 ? 17.950 -1.416 -6.604 1.00 97.88 164 SER A C 1
ATOM 1295 O O . SER A 1 164 ? 17.880 -1.048 -7.776 1.00 97.88 164 SER A O 1
ATOM 1297 N N . PHE A 1 165 ? 16.898 -1.952 -5.973 1.00 97.94 165 PHE A N 1
ATOM 1298 C CA . PHE A 1 165 ? 15.595 -2.131 -6.634 1.00 97.94 165 PHE A CA 1
ATOM 1299 C C . PHE A 1 165 ? 14.820 -0.821 -6.798 1.00 97.94 165 PHE A C 1
ATOM 1301 O O . PHE A 1 165 ? 14.124 -0.647 -7.800 1.00 97.94 165 PHE A O 1
ATOM 1308 N N . ASN A 1 166 ? 14.985 0.125 -5.867 1.00 98.12 166 ASN A N 1
ATOM 1309 C CA . ASN A 1 166 ? 14.436 1.472 -6.014 1.00 98.12 166 ASN A CA 1
ATOM 1310 C C . ASN A 1 166 ? 15.068 2.182 -7.222 1.00 98.12 166 ASN A C 1
ATOM 1312 O O . ASN A 1 166 ? 14.351 2.594 -8.134 1.00 98.12 166 ASN A O 1
ATOM 1316 N N . LEU A 1 167 ? 16.405 2.210 -7.296 1.00 98.38 167 LEU A N 1
ATOM 1317 C CA . LEU A 1 167 ? 17.124 2.738 -8.458 1.00 98.38 167 LEU A CA 1
ATOM 1318 C C . LEU A 1 167 ? 16.712 2.028 -9.751 1.00 98.38 167 LEU A C 1
ATOM 1320 O O . LEU A 1 167 ? 16.411 2.700 -10.732 1.00 98.38 167 LEU A O 1
ATOM 1324 N N . LEU A 1 168 ? 16.650 0.691 -9.759 1.00 98.50 168 LEU A N 1
ATOM 1325 C CA . LEU A 1 168 ? 16.254 -0.074 -10.942 1.00 98.50 168 LEU A CA 1
ATOM 1326 C C . LEU A 1 168 ? 14.856 0.323 -11.436 1.00 98.50 168 LEU A C 1
ATOM 1328 O O . LEU A 1 168 ? 14.701 0.620 -12.615 1.00 98.50 168 LEU A O 1
ATOM 1332 N N . SER A 1 169 ? 13.858 0.364 -10.548 1.00 98.31 169 SER A N 1
ATOM 1333 C CA . SER A 1 169 ? 12.479 0.719 -10.912 1.00 98.31 169 SER A CA 1
ATOM 1334 C C . SER A 1 169 ? 12.375 2.118 -11.533 1.00 98.31 169 SER A C 1
ATOM 1336 O O . SER A 1 169 ? 11.721 2.279 -12.560 1.00 98.31 169 SER A O 1
ATOM 1338 N N . LYS A 1 170 ? 13.094 3.110 -10.988 1.00 98.44 170 LYS A N 1
ATOM 1339 C CA . LYS A 1 170 ? 13.189 4.463 -11.565 1.00 98.44 170 LYS A CA 1
ATOM 1340 C C . LYS A 1 170 ? 13.926 4.460 -12.909 1.00 98.44 170 LYS A C 1
ATOM 1342 O O . LYS A 1 170 ? 13.493 5.133 -13.840 1.00 98.44 170 LYS A O 1
ATOM 1347 N N . MET A 1 171 ? 15.004 3.682 -13.034 1.00 98.44 171 MET A N 1
ATOM 1348 C CA . MET A 1 171 ? 15.795 3.557 -14.265 1.00 98.44 171 MET A CA 1
ATOM 1349 C C . MET A 1 171 ? 15.024 2.928 -15.432 1.00 98.44 171 MET A C 1
ATOM 1351 O O . MET A 1 171 ? 15.328 3.258 -16.578 1.00 98.44 171 MET A O 1
ATOM 1355 N N . LEU A 1 172 ? 14.006 2.096 -15.175 1.00 98.38 172 LEU A N 1
ATOM 1356 C CA . LEU A 1 172 ? 13.130 1.560 -16.231 1.00 98.38 172 LEU A CA 1
ATOM 1357 C C . LEU A 1 172 ? 12.438 2.669 -17.039 1.00 98.38 172 LEU A C 1
ATOM 1359 O O . LEU A 1 172 ? 12.139 2.473 -18.210 1.00 98.38 172 LEU A O 1
ATOM 1363 N N . LEU A 1 173 ? 12.237 3.847 -16.442 1.00 98.19 173 LEU A N 1
ATOM 1364 C CA . LEU A 1 173 ? 11.598 5.008 -17.069 1.00 98.19 173 LEU A CA 1
ATOM 1365 C C . LEU A 1 173 ? 12.605 5.996 -17.680 1.00 98.19 173 LEU A C 1
ATOM 1367 O O . LEU A 1 173 ? 12.247 7.138 -17.963 1.00 98.19 173 LEU A O 1
ATOM 1371 N N . ARG A 1 174 ? 13.884 5.619 -17.810 1.00 98.06 174 ARG A N 1
ATOM 1372 C CA . ARG A 1 174 ? 14.957 6.548 -18.212 1.00 98.06 174 ARG A CA 1
ATOM 1373 C C . ARG A 1 174 ? 15.510 6.326 -19.613 1.00 98.06 174 ARG A C 1
ATOM 1375 O O . ARG A 1 174 ? 16.218 7.197 -20.110 1.00 98.06 174 ARG A O 1
ATOM 1382 N N . GLY A 1 175 ? 15.193 5.210 -20.260 1.00 96.81 175 GLY A N 1
ATOM 1383 C CA . GLY A 1 175 ? 15.546 5.025 -21.663 1.00 96.81 175 GLY A CA 1
ATOM 1384 C C . GLY A 1 175 ? 15.350 3.609 -22.182 1.00 96.81 175 GLY A C 1
ATOM 1385 O O . GLY A 1 175 ? 15.507 2.629 -21.446 1.00 96.81 175 GLY A O 1
ATOM 1386 N N . THR A 1 176 ? 15.047 3.541 -23.471 1.00 97.75 176 THR A N 1
ATOM 1387 C CA . THR A 1 176 ? 14.971 2.331 -24.298 1.00 97.75 176 THR A CA 1
ATOM 1388 C C . THR A 1 176 ? 16.002 2.431 -25.425 1.00 97.75 176 THR A C 1
ATOM 1390 O O . THR A 1 176 ? 16.831 3.351 -25.406 1.00 97.75 176 THR A O 1
ATOM 1393 N N . SER A 1 177 ? 16.023 1.494 -26.376 1.00 95.88 177 SER A N 1
ATOM 1394 C CA . SER A 1 177 ? 16.896 1.623 -27.551 1.00 95.88 177 SER A CA 1
ATOM 1395 C C . SER A 1 177 ? 16.466 2.792 -28.446 1.00 95.88 177 SER A C 1
ATOM 1397 O O . SER A 1 177 ? 17.322 3.453 -29.034 1.00 95.88 177 SER A O 1
ATOM 1399 N N . ASP A 1 178 ? 15.163 3.100 -28.475 1.00 95.50 178 ASP A N 1
ATOM 1400 C CA . ASP A 1 178 ? 14.578 4.109 -29.367 1.00 95.50 178 ASP A CA 1
ATOM 1401 C C . ASP A 1 178 ? 14.223 5.438 -28.676 1.00 95.50 178 ASP A C 1
ATOM 1403 O O . ASP A 1 178 ? 13.969 6.436 -29.356 1.00 95.50 178 ASP A O 1
ATOM 1407 N N . LYS A 1 179 ? 14.143 5.479 -27.338 1.00 98.00 179 LYS A N 1
ATOM 1408 C CA . LYS A 1 179 ? 13.654 6.653 -26.592 1.00 98.00 179 LYS A CA 1
ATOM 1409 C C . LYS A 1 179 ? 14.556 7.011 -25.424 1.00 98.00 179 LYS A C 1
ATOM 1411 O O . LYS A 1 179 ? 14.934 6.161 -24.621 1.00 98.00 179 LYS A O 1
ATOM 1416 N N . ASP A 1 180 ? 14.833 8.302 -25.283 1.00 98.25 180 ASP A N 1
ATOM 1417 C CA . ASP A 1 180 ? 15.398 8.864 -24.059 1.00 98.25 180 ASP A CA 1
ATOM 1418 C C . ASP A 1 180 ? 14.307 9.140 -23.004 1.00 98.25 180 ASP A C 1
ATOM 1420 O O . ASP A 1 180 ? 13.105 9.012 -23.258 1.00 98.25 180 ASP A O 1
ATOM 1424 N N . ALA A 1 181 ? 14.727 9.536 -21.800 1.00 97.25 181 ALA A N 1
ATOM 1425 C CA . ALA A 1 181 ? 13.821 9.842 -20.693 1.00 97.25 181 ALA A CA 1
ATOM 1426 C C . ALA A 1 181 ? 12.766 10.911 -21.047 1.00 97.25 181 ALA A C 1
ATOM 1428 O O . ALA A 1 181 ? 11.617 10.809 -20.618 1.00 97.25 181 ALA A O 1
ATOM 1429 N N . GLN A 1 182 ? 13.127 11.925 -21.843 1.00 98.00 182 GLN A N 1
ATOM 1430 C CA . GLN A 1 182 ? 12.213 13.008 -22.210 1.00 98.00 182 GLN A CA 1
ATOM 1431 C C . GLN A 1 182 ? 11.180 12.545 -23.242 1.00 98.00 182 GLN A C 1
ATOM 1433 O O . GLN A 1 182 ? 10.015 12.931 -23.169 1.00 98.00 182 GLN A O 1
ATOM 1438 N N . ALA A 1 183 ? 11.578 11.719 -24.209 1.00 98.38 183 ALA A N 1
ATOM 1439 C CA . ALA A 1 183 ? 10.671 11.093 -25.162 1.00 98.38 183 ALA A CA 1
ATOM 1440 C C . ALA A 1 183 ? 9.680 10.152 -24.461 1.00 98.38 183 ALA A C 1
ATOM 1442 O O . ALA A 1 183 ? 8.489 10.224 -24.758 1.00 98.38 183 ALA A O 1
ATOM 1443 N N . ILE A 1 184 ? 10.141 9.351 -23.491 1.00 98.50 184 ILE A N 1
ATOM 1444 C CA . ILE A 1 184 ? 9.268 8.505 -22.660 1.00 98.50 184 ILE A CA 1
ATOM 1445 C C . ILE A 1 184 ? 8.246 9.366 -21.907 1.00 98.50 184 ILE A C 1
ATOM 1447 O O . ILE A 1 184 ? 7.047 9.109 -22.006 1.00 98.50 184 ILE A O 1
ATOM 1451 N N . ALA A 1 185 ? 8.695 10.413 -21.206 1.00 98.06 185 ALA A N 1
ATOM 1452 C CA . ALA A 1 185 ? 7.804 11.299 -20.453 1.00 98.06 185 ALA A CA 1
ATOM 1453 C C . ALA A 1 185 ? 6.772 11.988 -21.363 1.00 98.06 185 ALA A C 1
ATOM 1455 O O . ALA A 1 185 ? 5.575 11.905 -21.106 1.00 98.06 185 ALA A O 1
ATOM 1456 N N . ARG A 1 186 ? 7.211 12.555 -22.498 1.00 98.38 186 ARG A N 1
ATOM 1457 C CA . ARG A 1 186 ? 6.310 13.164 -23.494 1.00 98.38 186 ARG A CA 1
ATOM 1458 C C . ARG A 1 186 ? 5.278 12.181 -24.033 1.00 98.38 186 ARG A C 1
ATOM 1460 O O . ARG A 1 186 ? 4.142 12.576 -24.282 1.00 98.38 186 ARG A O 1
ATOM 1467 N N . GLN A 1 187 ? 5.652 10.920 -24.245 1.00 98.31 187 GLN A N 1
ATOM 1468 C CA . GLN A 1 187 ? 4.710 9.906 -24.711 1.00 98.31 187 GLN A CA 1
ATOM 1469 C C . GLN A 1 187 ? 3.661 9.585 -23.640 1.00 98.31 187 GLN A C 1
ATOM 1471 O O . GLN A 1 187 ? 2.485 9.473 -23.974 1.00 98.31 187 GLN A O 1
ATOM 1476 N N . ILE A 1 188 ? 4.057 9.483 -22.368 1.00 98.25 188 ILE A N 1
ATOM 1477 C CA . ILE A 1 188 ? 3.122 9.295 -21.247 1.00 98.25 188 ILE A CA 1
ATOM 1478 C C . ILE A 1 188 ? 2.148 10.483 -21.157 1.00 98.25 188 ILE A C 1
ATOM 1480 O O . ILE A 1 188 ? 0.936 10.261 -21.104 1.00 98.25 188 ILE A O 1
ATOM 1484 N N . ASP A 1 189 ? 2.657 11.716 -21.244 1.00 96.75 189 ASP A N 1
ATOM 1485 C CA . ASP A 1 189 ? 1.850 12.945 -21.213 1.00 96.75 189 ASP A CA 1
ATOM 1486 C C . ASP A 1 189 ? 0.882 13.032 -22.401 1.00 96.75 189 ASP A C 1
ATOM 1488 O O . ASP A 1 189 ? -0.287 13.378 -22.239 1.00 96.75 189 ASP A O 1
ATOM 1492 N N . THR A 1 190 ? 1.339 12.658 -23.600 1.00 97.62 190 THR A N 1
ATOM 1493 C CA . THR A 1 190 ? 0.510 12.634 -24.820 1.00 97.62 190 THR A CA 1
ATOM 1494 C C . THR A 1 190 ? -0.668 11.668 -24.683 1.00 97.62 190 THR A C 1
ATOM 1496 O O . THR A 1 190 ? -1.748 11.924 -25.211 1.00 97.62 190 THR A O 1
ATOM 1499 N N . LEU A 1 191 ? -0.479 10.568 -23.949 1.00 97.12 191 LEU A N 1
ATOM 1500 C CA . LEU A 1 191 ? -1.527 9.593 -23.642 1.00 97.12 191 LEU A CA 1
ATOM 1501 C C . LEU A 1 191 ? -2.362 9.981 -22.405 1.00 97.12 191 LEU A C 1
ATOM 1503 O O . LEU A 1 191 ? -3.204 9.192 -21.972 1.00 97.12 191 LEU A O 1
ATOM 1507 N N . ALA A 1 192 ? -2.126 11.167 -21.827 1.00 95.56 192 ALA A N 1
ATOM 1508 C CA . ALA A 1 192 ? -2.778 11.673 -20.620 1.00 95.56 192 ALA A CA 1
ATOM 1509 C C . ALA A 1 192 ? -2.783 10.652 -19.464 1.00 95.56 192 ALA A C 1
ATOM 1511 O O . ALA A 1 192 ? -3.792 10.475 -18.773 1.00 95.56 192 ALA A O 1
ATOM 1512 N N . GLY A 1 193 ? -1.669 9.934 -19.295 1.00 96.38 193 GLY A N 1
ATOM 1513 C CA . GLY A 1 193 ? -1.528 8.881 -18.295 1.00 96.38 193 GLY A CA 1
ATOM 1514 C C . GLY A 1 193 ? -0.405 9.127 -17.298 1.00 96.38 193 GLY A C 1
ATOM 1515 O O . GLY A 1 193 ? 0.243 10.167 -17.302 1.00 96.38 193 GLY A O 1
ATOM 1516 N N . SER A 1 194 ? -0.165 8.136 -16.443 1.00 98.19 194 SER A N 1
ATOM 1517 C CA . SER A 1 194 ? 0.995 8.097 -15.550 1.00 98.19 194 SER A CA 1
ATOM 1518 C C . SER A 1 194 ? 1.614 6.703 -15.529 1.00 98.19 194 SER A C 1
ATOM 1520 O O . SER A 1 194 ? 0.912 5.699 -15.702 1.00 98.19 194 SER A O 1
ATOM 1522 N N . ILE A 1 195 ? 2.930 6.646 -15.315 1.00 98.62 195 ILE A N 1
ATOM 1523 C CA . ILE A 1 195 ? 3.653 5.423 -14.963 1.00 98.62 195 ILE A CA 1
ATOM 1524 C C . ILE A 1 195 ? 4.599 5.753 -13.814 1.00 98.62 195 ILE A C 1
ATOM 1526 O O . ILE A 1 195 ? 5.488 6.588 -13.956 1.00 98.62 195 ILE A O 1
ATOM 1530 N N . ASP A 1 196 ? 4.426 5.047 -12.707 1.00 98.25 196 ASP A N 1
ATOM 1531 C CA . ASP A 1 196 ? 5.131 5.269 -11.458 1.00 98.25 196 ASP A CA 1
ATOM 1532 C C . ASP A 1 196 ? 5.936 4.020 -11.065 1.00 98.25 196 ASP A C 1
ATOM 1534 O O . ASP A 1 196 ? 5.422 2.892 -11.148 1.00 98.25 196 ASP A O 1
ATOM 1538 N N . PRO A 1 197 ? 7.194 4.191 -10.623 1.00 98.06 197 PRO A N 1
ATOM 1539 C CA . PRO A 1 197 ? 8.007 3.097 -10.121 1.00 98.06 197 PRO A CA 1
ATOM 1540 C C . PRO A 1 197 ? 7.444 2.550 -8.808 1.00 98.06 197 PRO A C 1
ATOM 1542 O O . PRO A 1 197 ? 7.004 3.292 -7.932 1.00 98.06 197 PRO A O 1
ATOM 1545 N N . VAL A 1 198 ? 7.511 1.231 -8.650 1.00 96.81 198 VAL A N 1
ATOM 1546 C CA . VAL A 1 198 ? 7.136 0.528 -7.423 1.00 96.81 198 VAL A CA 1
ATOM 1547 C C . VAL A 1 198 ? 8.366 -0.187 -6.884 1.00 96.81 198 VAL A C 1
ATOM 1549 O O . VAL A 1 198 ? 9.007 -0.949 -7.602 1.00 96.81 198 VAL A O 1
ATOM 1552 N N . SER A 1 199 ? 8.678 0.010 -5.605 1.00 94.75 199 SER A N 1
ATOM 1553 C CA . SER A 1 199 ? 9.704 -0.751 -4.890 1.00 94.75 199 SER A CA 1
ATOM 1554 C C . SER A 1 199 ? 9.300 -0.906 -3.429 1.00 94.75 199 SER A C 1
ATOM 1556 O O . SER A 1 199 ? 8.902 0.058 -2.779 1.00 94.75 199 SER A O 1
ATOM 1558 N N . GLY A 1 200 ? 9.371 -2.129 -2.910 1.00 92.88 200 GLY A N 1
ATOM 1559 C CA . GLY A 1 200 ? 8.962 -2.441 -1.546 1.00 92.88 200 GLY A CA 1
ATOM 1560 C C . GLY A 1 200 ? 9.788 -3.553 -0.912 1.00 92.88 200 GLY A C 1
ATOM 1561 O O . GLY A 1 200 ? 10.937 -3.804 -1.271 1.00 92.88 200 GLY A O 1
ATOM 1562 N N . LYS A 1 201 ? 9.193 -4.246 0.064 1.00 92.94 201 LYS A N 1
ATOM 1563 C CA . LYS A 1 201 ? 9.877 -5.298 0.833 1.00 92.94 201 LYS A CA 1
ATOM 1564 C C . LYS A 1 201 ? 10.192 -6.559 0.006 1.00 92.94 201 LYS A C 1
ATOM 1566 O O . LYS A 1 201 ? 11.226 -7.181 0.227 1.00 92.94 201 LYS A O 1
ATOM 1571 N N . ASN A 1 202 ? 9.306 -6.920 -0.926 1.00 92.88 202 ASN A N 1
ATOM 1572 C CA . ASN A 1 202 ? 9.320 -8.205 -1.652 1.00 92.88 202 ASN A CA 1
ATOM 1573 C C . ASN A 1 202 ? 9.102 -8.085 -3.165 1.00 92.88 202 ASN A C 1
ATOM 1575 O O . ASN A 1 202 ? 9.279 -9.052 -3.908 1.00 92.88 202 ASN A O 1
ATOM 1579 N N . VAL A 1 203 ? 8.639 -6.920 -3.608 1.00 95.12 203 VAL A N 1
ATOM 1580 C CA . VAL A 1 203 ? 8.191 -6.679 -4.975 1.00 95.12 203 VAL A CA 1
ATOM 1581 C C . VAL A 1 203 ? 8.727 -5.332 -5.425 1.00 95.12 203 VAL A C 1
ATOM 1583 O O . VAL A 1 203 ? 8.789 -4.387 -4.637 1.00 95.12 203 VAL A O 1
ATOM 1586 N N . PHE A 1 204 ? 9.093 -5.259 -6.697 1.00 97.69 204 PHE A N 1
ATOM 1587 C CA . PHE A 1 204 ? 9.334 -4.014 -7.415 1.00 97.69 204 PHE A CA 1
ATOM 1588 C C . PHE A 1 204 ? 8.672 -4.092 -8.795 1.00 97.69 204 PHE A C 1
ATOM 1590 O O . PHE A 1 204 ? 8.269 -5.173 -9.227 1.00 97.69 204 PHE A O 1
ATOM 1597 N N . GLY A 1 205 ? 8.555 -2.969 -9.492 1.00 98.12 205 GLY A N 1
ATOM 1598 C CA . GLY A 1 205 ? 8.001 -2.926 -10.838 1.00 98.12 205 GLY A CA 1
ATOM 1599 C C . GLY A 1 205 ? 7.483 -1.548 -11.209 1.00 98.12 205 GLY A C 1
ATOM 1600 O O . GLY A 1 205 ? 8.062 -0.542 -10.802 1.00 98.12 205 GLY A O 1
ATOM 1601 N N . LEU A 1 206 ? 6.405 -1.518 -11.988 1.00 98.75 206 LEU A N 1
ATOM 1602 C CA . LEU A 1 206 ? 5.768 -0.296 -12.477 1.00 98.75 206 LEU A CA 1
ATOM 1603 C C . LEU A 1 206 ? 4.258 -0.380 -12.254 1.00 98.75 206 LEU A C 1
ATOM 1605 O O . LEU A 1 206 ? 3.650 -1.442 -12.407 1.00 98.75 206 LEU A O 1
ATOM 1609 N N . SER A 1 207 ? 3.642 0.749 -11.940 1.00 98.75 207 SER A N 1
ATOM 1610 C CA . SER A 1 207 ? 2.187 0.910 -11.940 1.00 98.75 207 SER A CA 1
ATOM 1611 C C . SER A 1 207 ? 1.807 2.104 -12.795 1.00 98.75 207 SER A C 1
ATOM 1613 O O . SER A 1 207 ? 2.643 2.965 -13.033 1.00 98.75 207 SER A O 1
ATOM 1615 N N . GLY A 1 208 ? 0.580 2.160 -13.292 1.00 98.19 208 GLY A N 1
ATOM 1616 C CA . GLY A 1 208 ? 0.170 3.279 -14.128 1.00 98.19 208 GLY A CA 1
ATOM 1617 C C . GLY A 1 208 ? -1.321 3.326 -14.388 1.00 98.19 208 GLY A C 1
ATOM 1618 O O . GLY A 1 208 ? -2.056 2.386 -14.070 1.00 98.19 208 GLY A O 1
ATOM 1619 N N . LYS A 1 209 ? -1.773 4.433 -14.974 1.00 98.12 209 LYS A N 1
ATOM 1620 C CA . LYS A 1 209 ? -3.174 4.663 -15.342 1.00 98.12 209 LYS A CA 1
ATOM 1621 C C . LYS A 1 209 ? -3.263 5.437 -16.650 1.00 98.12 209 LYS A C 1
ATOM 1623 O O . LYS A 1 209 ? -2.528 6.395 -16.844 1.00 98.12 209 LYS A O 1
ATOM 1628 N N . PHE A 1 210 ? -4.187 5.026 -17.514 1.00 98.50 210 PHE A N 1
ATOM 1629 C CA . PHE A 1 210 ? -4.411 5.600 -18.841 1.00 98.50 210 PHE A CA 1
ATOM 1630 C C . PHE A 1 210 ? -5.904 5.587 -19.199 1.00 98.50 210 PHE A C 1
ATOM 1632 O O . PHE A 1 210 ? -6.718 4.936 -18.533 1.00 98.50 210 PHE A O 1
ATOM 1639 N N . LEU A 1 211 ? -6.277 6.302 -20.262 1.00 98.00 211 LEU A N 1
ATOM 1640 C CA . LEU A 1 211 ? -7.616 6.219 -20.848 1.00 98.00 211 LEU A CA 1
ATOM 1641 C C . LEU A 1 211 ? -7.797 4.889 -21.592 1.00 98.00 211 LEU A C 1
ATOM 1643 O O . LEU A 1 211 ? -6.869 4.382 -22.217 1.00 98.00 211 LEU A O 1
ATOM 1647 N N . SER A 1 212 ? -9.008 4.327 -21.568 1.00 97.69 212 SER A N 1
ATOM 1648 C CA . SER A 1 212 ? -9.281 3.012 -22.175 1.00 97.69 212 SER A CA 1
ATOM 1649 C C . SER A 1 212 ? -9.012 2.957 -23.678 1.00 97.69 212 SER A C 1
ATOM 1651 O O . SER A 1 212 ? -8.551 1.934 -24.180 1.00 97.69 212 SER A O 1
ATOM 1653 N N . LYS A 1 213 ? -9.231 4.070 -24.389 1.00 97.25 213 LYS A N 1
ATOM 1654 C CA . LYS A 1 213 ? -8.948 4.191 -25.829 1.00 97.25 213 LYS A CA 1
ATOM 1655 C C . LYS A 1 213 ? -7.463 3.997 -26.177 1.00 97.25 213 LYS A C 1
ATOM 1657 O O . LYS A 1 213 ? -7.152 3.630 -27.304 1.00 97.25 213 LYS A O 1
ATOM 1662 N N . ASP A 1 214 ? -6.570 4.221 -25.212 1.00 98.25 214 ASP A N 1
ATOM 1663 C CA . ASP A 1 214 ? -5.116 4.212 -25.391 1.00 98.25 214 ASP A CA 1
ATOM 1664 C C . ASP A 1 214 ? -4.472 2.891 -24.926 1.00 98.25 214 ASP A C 1
ATOM 1666 O O . ASP A 1 214 ? -3.248 2.760 -24.903 1.00 98.25 214 ASP A O 1
ATOM 1670 N N . LEU A 1 215 ? -5.285 1.876 -24.588 1.00 98.44 215 LEU A N 1
ATOM 1671 C CA . LEU A 1 215 ? -4.841 0.591 -24.034 1.00 98.44 215 LEU A CA 1
ATOM 1672 C C . LEU A 1 215 ? -3.686 -0.044 -24.820 1.00 98.44 215 LEU A C 1
ATOM 1674 O O . LEU A 1 215 ? -2.694 -0.478 -24.232 1.00 98.44 215 LEU A O 1
ATOM 1678 N N . LYS A 1 216 ? -3.790 -0.093 -26.152 1.00 98.56 216 LYS A N 1
ATOM 1679 C CA . LYS A 1 216 ? -2.764 -0.704 -27.006 1.00 98.56 216 LYS A CA 1
ATOM 1680 C C . LYS A 1 216 ? -1.446 0.072 -26.945 1.00 98.56 216 LYS A C 1
ATOM 1682 O O . LYS A 1 216 ? -0.388 -0.546 -26.818 1.00 98.56 216 LYS A O 1
ATOM 1687 N N . GLN A 1 217 ? -1.499 1.398 -27.035 1.00 98.56 217 GLN A N 1
ATOM 1688 C CA . GLN A 1 217 ? -0.336 2.283 -27.005 1.00 98.56 217 GLN A CA 1
ATOM 1689 C C . GLN A 1 217 ? 0.363 2.202 -25.646 1.00 98.56 217 GLN A C 1
ATOM 1691 O O . GLN A 1 217 ? 1.576 2.005 -25.595 1.00 98.56 217 GLN A O 1
ATOM 1696 N N . SER A 1 218 ? -0.400 2.256 -24.554 1.00 98.38 218 SER A N 1
ATOM 1697 C CA . SER A 1 218 ? 0.125 2.153 -23.192 1.00 98.38 218 SER A CA 1
ATOM 1698 C C . SER A 1 218 ? 0.767 0.794 -22.909 1.00 98.38 218 SER A C 1
ATOM 1700 O O . SER A 1 218 ? 1.843 0.742 -22.321 1.00 98.38 218 SER A O 1
ATOM 1702 N N . LEU A 1 219 ? 0.156 -0.316 -23.349 1.00 98.69 219 LEU A N 1
ATOM 1703 C CA . LEU A 1 219 ? 0.751 -1.649 -23.185 1.00 98.69 219 LEU A CA 1
ATOM 1704 C C . LEU A 1 219 ? 1.997 -1.850 -24.049 1.00 98.69 219 LEU A C 1
ATOM 1706 O O . LEU A 1 219 ? 2.927 -2.528 -23.619 1.00 98.69 219 LEU A O 1
ATOM 1710 N N . SER A 1 220 ? 2.033 -1.249 -25.239 1.00 98.44 220 SER A N 1
ATOM 1711 C CA . SER A 1 220 ? 3.216 -1.286 -26.105 1.00 98.44 220 SER A CA 1
ATOM 1712 C C . SER A 1 220 ? 4.382 -0.531 -25.465 1.00 98.44 220 SER A C 1
ATOM 1714 O O . SER A 1 220 ? 5.479 -1.077 -25.388 1.00 98.44 220 SER A O 1
ATOM 1716 N N . LEU A 1 221 ? 4.122 0.667 -24.924 1.00 98.56 221 LEU A N 1
ATOM 1717 C CA . LEU A 1 221 ? 5.108 1.431 -24.157 1.00 98.56 221 LEU A CA 1
ATOM 1718 C C . LEU A 1 221 ? 5.578 0.646 -22.926 1.00 98.56 221 LEU A C 1
ATOM 1720 O O . LEU A 1 221 ? 6.777 0.527 -22.704 1.00 98.56 221 LEU A O 1
ATOM 1724 N N . LEU A 1 222 ? 4.660 0.055 -22.154 1.00 98.69 222 LEU A N 1
ATOM 1725 C CA . LEU A 1 222 ? 5.026 -0.764 -20.997 1.00 98.69 222 LEU A CA 1
ATOM 1726 C C . LEU A 1 222 ? 5.951 -1.922 -21.388 1.00 98.69 222 LEU A C 1
ATOM 1728 O O . LEU A 1 222 ? 6.944 -2.161 -20.710 1.00 98.69 222 LEU A O 1
ATOM 1732 N N . ASN A 1 223 ? 5.649 -2.636 -22.473 1.00 98.31 223 ASN A N 1
ATOM 1733 C CA . ASN A 1 223 ? 6.519 -3.704 -22.952 1.00 98.31 223 ASN A CA 1
ATOM 1734 C C . ASN A 1 223 ? 7.899 -3.173 -23.357 1.00 98.31 223 ASN A C 1
ATOM 1736 O O . ASN A 1 223 ? 8.894 -3.756 -22.948 1.00 98.31 223 ASN A O 1
ATOM 1740 N N . GLU A 1 224 ? 7.968 -2.052 -24.078 1.00 98.06 224 GLU A N 1
ATOM 1741 C CA . GLU A 1 224 ? 9.233 -1.411 -24.464 1.00 98.06 224 GLU A CA 1
ATOM 1742 C C . GLU A 1 224 ? 10.106 -1.081 -23.240 1.00 98.06 224 GLU A C 1
ATOM 1744 O O . GLU A 1 224 ? 11.265 -1.492 -23.176 1.00 98.06 224 GLU A O 1
ATOM 1749 N N . LEU A 1 225 ? 9.523 -0.446 -22.215 1.00 98.25 225 LEU A N 1
ATOM 1750 C CA . LEU A 1 225 ? 10.211 -0.096 -20.964 1.00 98.25 225 LEU A CA 1
ATOM 1751 C C . LEU A 1 225 ? 10.758 -1.322 -20.214 1.00 98.25 225 LEU A C 1
ATOM 1753 O O . LEU A 1 225 ? 11.723 -1.212 -19.460 1.00 98.25 225 LEU A O 1
ATOM 1757 N N . LEU A 1 226 ? 10.144 -2.494 -20.390 1.00 97.62 226 LEU A N 1
ATOM 1758 C CA . LEU A 1 226 ? 10.525 -3.723 -19.692 1.00 97.62 226 LEU A CA 1
ATOM 1759 C C . LEU A 1 226 ? 11.480 -4.597 -20.502 1.00 97.62 226 LEU A C 1
ATOM 1761 O O . LEU A 1 226 ? 12.407 -5.168 -19.927 1.00 97.62 226 LEU A O 1
ATOM 1765 N N . SER A 1 227 ? 11.265 -4.731 -21.810 1.00 96.12 227 SER A N 1
ATOM 1766 C CA . SER A 1 227 ? 12.014 -5.654 -22.666 1.00 96.12 227 SER A CA 1
ATOM 1767 C C . SER A 1 227 ? 13.205 -5.019 -23.378 1.00 96.12 227 SER A C 1
ATOM 1769 O O . SER A 1 227 ? 14.087 -5.756 -23.809 1.00 96.12 227 SER A O 1
ATOM 1771 N N . ASP A 1 228 ? 13.224 -3.691 -23.512 1.00 96.06 228 ASP A N 1
ATOM 1772 C CA . ASP A 1 228 ? 14.216 -2.949 -24.299 1.00 96.06 228 ASP A CA 1
ATOM 1773 C C . ASP A 1 228 ? 14.872 -1.801 -23.503 1.00 96.06 228 ASP A C 1
ATOM 1775 O O . ASP A 1 228 ? 15.355 -0.819 -24.060 1.00 96.06 228 ASP A O 1
ATOM 1779 N N . SER A 1 229 ? 14.907 -1.889 -22.167 1.00 96.12 229 SER A N 1
ATOM 1780 C CA . SER A 1 229 ? 15.558 -0.849 -21.362 1.00 96.12 229 SER A CA 1
ATOM 1781 C C . SER A 1 229 ? 17.077 -0.879 -21.536 1.00 96.12 229 SER A C 1
ATOM 1783 O O . SER A 1 229 ? 17.733 -1.904 -21.328 1.00 96.12 229 SER A O 1
ATOM 1785 N N . THR A 1 230 ? 17.661 0.277 -21.851 1.00 96.56 230 THR A N 1
ATOM 1786 C CA . THR A 1 230 ? 19.112 0.424 -22.054 1.00 96.56 230 THR A CA 1
ATOM 1787 C C . THR A 1 230 ? 19.870 0.763 -20.772 1.00 96.56 230 THR A C 1
ATOM 1789 O O . THR A 1 230 ? 21.103 0.749 -20.767 1.00 96.56 230 THR A O 1
ATOM 1792 N N . ILE A 1 231 ? 19.153 1.051 -19.674 1.00 97.56 231 ILE A N 1
ATOM 1793 C CA . ILE A 1 231 ? 19.700 1.532 -18.395 1.00 97.56 231 ILE A CA 1
ATOM 1794 C C . ILE A 1 231 ? 20.766 2.619 -18.652 1.00 97.56 231 ILE A C 1
ATOM 1796 O O . ILE A 1 231 ? 21.956 2.383 -18.431 1.00 97.56 231 ILE A O 1
ATOM 1800 N N . PRO A 1 232 ? 20.406 3.808 -19.177 1.00 97.31 232 PRO A N 1
ATOM 1801 C CA . PRO A 1 232 ? 21.402 4.765 -19.657 1.00 97.31 232 PRO A CA 1
ATOM 1802 C C . PRO A 1 232 ? 22.354 5.234 -18.550 1.00 97.31 232 PRO A C 1
ATOM 1804 O O . PRO A 1 232 ? 21.931 5.753 -17.517 1.00 97.31 232 PRO A O 1
ATOM 1807 N N . ARG A 1 233 ? 23.670 5.118 -18.775 1.00 95.94 233 ARG A N 1
ATOM 1808 C CA . ARG A 1 233 ? 24.688 5.473 -17.766 1.00 95.94 233 ARG A CA 1
ATOM 1809 C C . ARG A 1 233 ? 24.592 6.931 -17.300 1.00 95.94 233 ARG A C 1
ATOM 1811 O O . ARG A 1 233 ? 24.841 7.199 -16.131 1.00 95.94 233 ARG A O 1
ATOM 1818 N N . ARG A 1 234 ? 24.229 7.852 -18.201 1.00 94.69 234 ARG A N 1
ATOM 1819 C CA . ARG A 1 234 ? 24.068 9.287 -17.894 1.00 94.69 234 ARG A CA 1
ATOM 1820 C C . ARG A 1 234 ? 22.872 9.567 -16.980 1.00 94.69 234 ARG A C 1
ATOM 1822 O O . ARG A 1 234 ? 22.945 10.474 -16.161 1.00 94.69 234 ARG A O 1
ATOM 1829 N N . GLU A 1 235 ? 21.808 8.777 -17.089 1.00 97.88 235 GLU A N 1
ATOM 1830 C CA . GLU A 1 235 ? 20.595 8.958 -16.285 1.00 97.88 235 GLU A CA 1
ATOM 1831 C C . GLU A 1 235 ? 20.744 8.386 -14.873 1.00 97.88 235 GLU A C 1
ATOM 1833 O O . GLU A 1 235 ? 20.148 8.909 -13.936 1.00 97.88 235 GLU A O 1
ATOM 1838 N N . LEU A 1 236 ? 21.607 7.379 -14.682 1.00 97.62 236 LEU A N 1
ATOM 1839 C CA . LEU A 1 236 ? 21.856 6.808 -13.356 1.00 97.62 236 LEU A CA 1
ATOM 1840 C C . LEU A 1 236 ? 22.363 7.850 -12.352 1.00 97.62 236 LEU A C 1
ATOM 1842 O O . LEU A 1 236 ? 21.970 7.801 -11.190 1.00 97.62 236 LEU A O 1
ATOM 1846 N N . THR A 1 237 ? 23.219 8.784 -12.775 1.00 96.50 237 THR A N 1
ATOM 1847 C CA . THR A 1 237 ? 23.718 9.844 -11.885 1.00 96.50 237 THR A CA 1
ATOM 1848 C C . THR A 1 237 ? 22.572 10.710 -11.365 1.00 96.50 237 THR A C 1
ATOM 1850 O O . THR A 1 237 ? 22.447 10.868 -10.156 1.00 96.50 237 THR A O 1
ATOM 1853 N N . LYS A 1 238 ? 21.678 11.164 -12.253 1.00 97.62 238 LYS A N 1
ATOM 1854 C CA . LYS A 1 238 ? 20.507 11.972 -11.879 1.00 97.62 238 LYS A CA 1
ATOM 1855 C C . LYS A 1 238 ? 19.565 11.204 -10.953 1.00 97.62 238 LYS A C 1
ATOM 1857 O O . LYS A 1 238 ? 19.181 11.695 -9.903 1.00 97.62 238 LYS A O 1
ATOM 1862 N N . VAL A 1 239 ? 19.263 9.946 -11.290 1.00 98.19 239 VAL A N 1
ATOM 1863 C CA . VAL A 1 239 ? 18.386 9.101 -10.461 1.00 98.19 239 VAL A CA 1
ATOM 1864 C C . VAL A 1 239 ? 18.982 8.859 -9.071 1.00 98.19 239 VAL A C 1
ATOM 1866 O O . VAL A 1 239 ? 18.246 8.814 -8.088 1.00 98.19 239 VAL A O 1
ATOM 1869 N N . LYS A 1 240 ? 20.307 8.721 -8.953 1.00 98.31 240 LYS A N 1
ATOM 1870 C CA . LYS A 1 240 ? 20.965 8.653 -7.644 1.00 98.31 240 LYS A CA 1
ATOM 1871 C C . LYS A 1 240 ? 20.829 9.955 -6.869 1.00 98.31 240 LYS A C 1
ATOM 1873 O O . LYS A 1 240 ? 20.575 9.892 -5.674 1.00 98.31 240 LYS A O 1
ATOM 1878 N N . GLU A 1 241 ? 21.014 11.104 -7.510 1.00 98.06 241 GLU A N 1
ATOM 1879 C CA . GLU A 1 241 ? 20.856 12.411 -6.863 1.00 98.06 241 GLU A CA 1
ATOM 1880 C C . GLU A 1 241 ? 19.432 12.599 -6.327 1.00 98.06 241 GLU A C 1
ATOM 1882 O O . GLU A 1 241 ? 19.277 12.975 -5.161 1.00 98.06 241 GLU A O 1
ATOM 1887 N N . ASP A 1 242 ? 18.421 12.226 -7.118 1.00 97.69 242 ASP A N 1
ATOM 1888 C CA . ASP A 1 242 ? 17.011 12.223 -6.712 1.00 97.69 242 ASP A CA 1
ATOM 1889 C C . ASP A 1 242 ? 16.802 11.341 -5.472 1.00 97.69 242 ASP A C 1
ATOM 1891 O O . ASP A 1 242 ? 16.302 11.802 -4.446 1.00 97.69 242 ASP A O 1
ATOM 1895 N N . VAL A 1 243 ? 17.264 10.085 -5.516 1.00 98.19 243 VAL A N 1
ATOM 1896 C CA . VAL A 1 243 ? 17.112 9.141 -4.396 1.00 98.19 243 VAL A CA 1
ATOM 1897 C C . VAL A 1 243 ? 17.892 9.588 -3.158 1.00 98.19 243 VAL A C 1
ATOM 1899 O O . VAL A 1 243 ? 17.399 9.451 -2.044 1.00 98.19 243 VAL A O 1
ATOM 1902 N N . LEU A 1 244 ? 19.088 10.159 -3.310 1.00 98.38 244 LEU A N 1
ATOM 1903 C CA . LEU A 1 244 ? 19.848 10.713 -2.186 1.00 98.38 244 LEU A CA 1
ATOM 1904 C C . LEU A 1 244 ? 19.126 11.912 -1.557 1.00 98.38 244 LEU A C 1
ATOM 1906 O O . LEU A 1 244 ? 19.198 12.093 -0.343 1.00 98.38 244 LEU A O 1
ATOM 1910 N N . SER A 1 245 ? 18.426 12.715 -2.360 1.00 97.56 245 SER A N 1
ATOM 1911 C CA . SER A 1 245 ? 17.566 13.793 -1.867 1.00 97.56 245 SER A CA 1
ATOM 1912 C C . SER A 1 245 ? 16.362 13.247 -1.100 1.00 97.56 245 SER A C 1
ATOM 1914 O O . SER A 1 245 ? 16.104 13.692 0.016 1.00 97.56 245 SER A O 1
ATOM 1916 N N . GLU A 1 246 ? 15.687 12.227 -1.640 1.00 96.06 246 GLU A N 1
ATOM 1917 C CA . GLU A 1 246 ? 14.589 11.524 -0.962 1.00 96.06 246 GLU A CA 1
ATOM 1918 C C . GLU A 1 246 ? 15.054 10.923 0.378 1.00 96.06 246 GLU A C 1
ATOM 1920 O O . GLU A 1 246 ? 14.349 11.027 1.382 1.00 96.06 246 GLU A O 1
ATOM 1925 N N . ILE A 1 247 ? 16.258 10.334 0.426 1.00 95.88 247 ILE A N 1
ATOM 1926 C CA . ILE A 1 247 ? 16.841 9.779 1.657 1.00 95.88 247 ILE A CA 1
ATOM 1927 C C . ILE A 1 247 ? 17.056 10.877 2.698 1.00 95.88 247 ILE A C 1
ATOM 1929 O O . ILE A 1 247 ? 16.657 10.683 3.843 1.00 95.88 247 ILE A O 1
ATOM 1933 N N . ARG A 1 248 ? 17.632 12.024 2.315 1.00 94.06 248 ARG A N 1
ATOM 1934 C CA . ARG A 1 248 ? 17.835 13.154 3.238 1.00 94.06 248 ARG A CA 1
ATOM 1935 C C . ARG A 1 248 ? 16.509 13.675 3.789 1.00 94.06 248 ARG A C 1
ATOM 1937 O O . ARG A 1 248 ? 16.357 13.763 5.000 1.00 94.06 248 ARG A O 1
ATOM 1944 N N . GLN A 1 249 ? 15.523 13.908 2.921 1.00 92.19 249 GLN A N 1
ATOM 1945 C CA . GLN A 1 249 ? 14.189 14.362 3.339 1.00 92.19 249 GLN A CA 1
ATOM 1946 C C . GLN A 1 249 ? 13.536 13.387 4.326 1.00 92.19 249 GLN A C 1
ATOM 1948 O O . GLN A 1 249 ? 12.953 13.800 5.325 1.00 92.19 249 GLN A O 1
ATOM 1953 N N . LYS A 1 250 ? 13.667 12.078 4.081 1.00 91.12 250 LYS A N 1
ATOM 1954 C CA . LYS A 1 250 ? 13.144 11.044 4.979 1.00 91.12 250 LYS A CA 1
ATOM 1955 C C . LYS A 1 250 ? 13.919 10.949 6.296 1.00 91.12 250 LYS A C 1
ATOM 1957 O O . LYS A 1 250 ? 13.348 10.567 7.314 1.00 91.12 250 LYS A O 1
ATOM 1962 N N . GLU A 1 251 ? 15.214 11.251 6.289 1.00 87.38 251 GLU A N 1
ATOM 1963 C CA . GLU A 1 251 ? 16.032 11.304 7.501 1.00 87.38 251 GLU A CA 1
ATOM 1964 C C . GLU A 1 251 ? 15.709 12.527 8.358 1.00 87.38 251 GLU A C 1
ATOM 1966 O O . GLU A 1 251 ? 15.784 12.421 9.581 1.00 87.38 251 GLU A O 1
ATOM 1971 N N . ASP A 1 252 ? 15.297 13.643 7.761 1.00 86.75 252 ASP A N 1
ATOM 1972 C CA . ASP A 1 252 ? 14.850 14.845 8.475 1.00 86.75 252 ASP A CA 1
ATOM 1973 C C . ASP A 1 252 ? 13.453 14.690 9.100 1.00 86.75 252 ASP A C 1
ATOM 1975 O O . ASP A 1 252 ? 13.150 15.334 10.106 1.00 86.75 252 ASP A O 1
ATOM 1979 N N . ASP A 1 253 ? 12.626 13.776 8.584 1.00 90.06 253 ASP A N 1
ATOM 1980 C CA . ASP A 1 253 ? 11.336 13.436 9.181 1.00 90.06 253 ASP A CA 1
ATOM 1981 C C . ASP A 1 253 ? 11.489 12.579 10.457 1.00 90.06 253 ASP A C 1
ATOM 1983 O O . ASP A 1 253 ? 12.029 11.463 10.467 1.00 90.06 253 ASP A O 1
ATOM 1987 N N . ALA A 1 254 ? 10.968 13.097 11.570 1.00 88.38 254 ALA A N 1
ATOM 1988 C CA . ALA A 1 254 ? 11.067 12.471 12.886 1.00 88.38 254 ALA A CA 1
ATOM 1989 C C . ALA A 1 254 ? 10.394 11.091 12.932 1.00 88.38 254 ALA A C 1
ATOM 1991 O O . ALA A 1 254 ? 10.960 10.127 13.455 1.00 88.38 254 ALA A O 1
ATOM 1992 N N . VAL A 1 255 ? 9.205 10.982 12.330 1.00 91.62 255 VAL A N 1
ATOM 1993 C CA . VAL A 1 255 ? 8.422 9.741 12.287 1.00 91.62 255 VAL A CA 1
ATOM 1994 C C . VAL A 1 255 ? 9.213 8.681 11.521 1.00 91.62 255 VAL A C 1
ATOM 1996 O O . VAL A 1 255 ? 9.522 7.614 12.055 1.00 91.62 255 VAL A O 1
ATOM 1999 N N . SER A 1 256 ? 9.605 8.992 10.286 1.00 91.56 256 SER A N 1
ATOM 2000 C CA . SER A 1 256 ? 10.313 8.073 9.395 1.00 91.56 256 SER A CA 1
ATOM 2001 C C . SER A 1 256 ? 11.648 7.616 9.971 1.00 91.56 256 SER A C 1
ATOM 2003 O O . SER A 1 256 ? 11.957 6.422 9.925 1.00 91.56 256 SER A O 1
ATOM 2005 N N . SER A 1 257 ? 12.431 8.528 10.555 1.00 89.69 257 SER A N 1
ATOM 2006 C CA . SER A 1 257 ? 13.710 8.178 11.181 1.00 89.69 257 SER A CA 1
ATOM 2007 C C . SER A 1 257 ? 13.540 7.251 12.395 1.00 89.69 257 SER A C 1
ATOM 2009 O O . SER A 1 257 ? 14.305 6.293 12.547 1.00 89.69 257 SER A O 1
ATOM 2011 N N . THR A 1 258 ? 12.486 7.445 13.195 1.00 94.12 258 THR A N 1
ATOM 2012 C CA . THR A 1 258 ? 12.150 6.572 14.334 1.00 94.12 258 THR A CA 1
ATOM 2013 C C . THR A 1 258 ? 11.712 5.180 13.863 1.00 94.12 258 THR A C 1
ATOM 2015 O O . THR A 1 258 ? 12.224 4.172 14.354 1.00 94.12 258 THR A O 1
ATOM 2018 N N . PHE A 1 259 ? 10.857 5.085 12.836 1.00 95.44 259 PHE A N 1
ATOM 2019 C CA . PHE A 1 259 ? 10.478 3.799 12.226 1.00 95.44 259 PHE A CA 1
ATOM 2020 C C . PHE A 1 259 ? 11.670 3.075 11.582 1.00 95.44 259 PHE A C 1
ATOM 2022 O O . PHE A 1 259 ? 11.760 1.849 11.659 1.00 95.44 259 PHE A O 1
ATOM 2029 N N . LYS A 1 260 ? 12.619 3.804 10.983 1.00 93.88 260 LYS A N 1
ATOM 2030 C CA . LYS A 1 260 ? 13.873 3.237 10.456 1.00 93.88 260 LYS A CA 1
ATOM 2031 C C . LYS A 1 260 ? 14.725 2.634 11.578 1.00 93.88 260 LYS A C 1
ATOM 2033 O O . LYS A 1 260 ? 15.235 1.523 11.426 1.00 93.88 260 LYS A O 1
ATOM 2038 N N . ALA A 1 261 ? 14.850 3.327 12.712 1.00 94.50 261 ALA A N 1
ATOM 2039 C CA . ALA A 1 261 ? 15.546 2.810 13.889 1.00 94.50 261 ALA A CA 1
ATOM 2040 C C . ALA A 1 261 ? 14.855 1.564 14.472 1.00 94.50 261 ALA A C 1
ATOM 2042 O O . ALA A 1 261 ? 15.543 0.585 14.776 1.00 94.50 261 ALA A O 1
ATOM 2043 N N . MET A 1 262 ? 13.519 1.562 14.540 1.00 95.94 262 MET A N 1
ATOM 2044 C CA . MET A 1 262 ? 12.729 0.400 14.959 1.00 95.94 262 MET A CA 1
ATOM 2045 C C . MET A 1 262 ? 12.926 -0.791 14.033 1.00 95.94 262 MET A C 1
ATOM 2047 O O . MET A 1 262 ? 13.287 -1.860 14.517 1.00 95.94 262 MET A O 1
ATOM 2051 N N . ASN A 1 263 ? 12.794 -0.613 12.717 1.00 94.75 263 ASN A N 1
ATOM 2052 C CA . ASN A 1 263 ? 12.987 -1.704 11.763 1.00 94.75 263 ASN A CA 1
ATOM 2053 C C . ASN A 1 263 ? 14.379 -2.327 11.911 1.00 94.75 263 ASN A C 1
ATOM 2055 O O . ASN A 1 263 ? 14.497 -3.548 11.963 1.00 94.75 263 ASN A O 1
ATOM 2059 N N . ARG A 1 264 ? 15.433 -1.511 12.050 1.00 93.50 264 ARG A N 1
ATOM 2060 C CA . ARG A 1 264 ? 16.803 -2.011 12.243 1.00 93.50 264 ARG A CA 1
ATOM 2061 C C . ARG A 1 264 ? 16.964 -2.818 13.533 1.00 93.50 264 ARG A C 1
ATOM 2063 O O . ARG A 1 264 ? 17.704 -3.798 13.538 1.00 93.50 264 ARG A O 1
ATOM 2070 N N . ALA A 1 265 ? 16.326 -2.392 14.621 1.00 94.75 265 ALA A N 1
ATOM 2071 C CA . ALA A 1 265 ? 16.397 -3.093 15.899 1.00 94.75 265 ALA A CA 1
ATOM 2072 C C . ALA A 1 265 ? 15.578 -4.391 15.879 1.00 94.75 265 ALA A C 1
ATOM 2074 O O . ALA A 1 265 ? 16.106 -5.439 16.260 1.00 94.75 265 ALA A O 1
ATOM 2075 N N . LEU A 1 266 ? 14.334 -4.314 15.394 1.00 95.00 266 LEU A N 1
ATOM 2076 C CA . LEU A 1 266 ? 13.386 -5.422 15.329 1.00 95.00 266 LEU A CA 1
ATOM 2077 C C . LEU A 1 266 ? 13.878 -6.517 14.386 1.00 95.00 266 LEU A C 1
ATOM 2079 O O . LEU A 1 266 ? 13.898 -7.673 14.775 1.00 95.00 266 LEU A O 1
ATOM 2083 N N . TYR A 1 267 ? 14.339 -6.153 13.190 1.00 93.19 267 TYR A N 1
ATOM 2084 C CA . TYR A 1 267 ? 14.775 -7.074 12.138 1.00 93.19 267 TYR A CA 1
ATOM 2085 C C . TYR A 1 267 ? 16.300 -7.170 12.027 1.00 93.19 267 TYR A C 1
ATOM 2087 O O . TYR A 1 267 ? 16.845 -7.215 10.923 1.00 93.19 267 TYR A O 1
ATOM 2095 N N . GLU A 1 268 ? 17.018 -7.179 13.149 1.00 90.31 268 GLU A N 1
ATOM 2096 C CA . GLU A 1 268 ? 18.474 -7.351 13.121 1.00 90.31 268 GLU A CA 1
ATOM 2097 C C . GLU A 1 268 ? 18.872 -8.638 12.378 1.00 90.31 268 GLU A C 1
ATOM 2099 O O . GLU A 1 268 ? 18.270 -9.694 12.565 1.00 90.31 268 GLU A O 1
ATOM 2104 N N . GLY A 1 269 ? 19.857 -8.528 11.481 1.00 87.69 269 GLY A N 1
ATOM 2105 C CA . GLY A 1 269 ? 20.292 -9.628 10.613 1.00 87.69 269 GLY A CA 1
ATOM 2106 C C . GLY A 1 269 ? 19.305 -10.004 9.499 1.00 87.69 269 GLY A C 1
ATOM 2107 O O . GLY A 1 269 ? 19.622 -10.854 8.673 1.00 87.69 269 GLY A O 1
ATOM 2108 N N . HIS A 1 270 ? 18.131 -9.368 9.428 1.00 91.81 270 HIS A N 1
ATOM 2109 C CA . HIS A 1 270 ? 17.103 -9.651 8.433 1.00 91.81 270 HIS A CA 1
ATOM 2110 C C . HIS A 1 270 ? 16.935 -8.476 7.441 1.00 91.81 270 HIS A C 1
ATOM 2112 O O . HIS A 1 270 ? 16.945 -7.312 7.849 1.00 91.81 270 HIS A O 1
ATOM 2118 N N . PRO A 1 271 ? 16.712 -8.723 6.131 1.00 92.56 271 PRO A N 1
ATOM 2119 C CA . PRO A 1 271 ? 16.583 -7.667 5.119 1.00 92.56 271 PRO A CA 1
ATOM 2120 C C . PRO A 1 271 ? 15.560 -6.563 5.408 1.00 92.56 271 PRO A C 1
ATOM 2122 O O . PRO A 1 271 ? 15.756 -5.425 4.985 1.00 92.56 271 PRO A O 1
ATOM 2125 N N . TYR A 1 272 ? 14.485 -6.883 6.132 1.00 93.31 272 TYR A N 1
ATOM 2126 C CA . TYR A 1 272 ? 13.447 -5.924 6.540 1.00 93.31 272 TYR A CA 1
ATOM 2127 C C . TYR A 1 272 ? 13.915 -4.875 7.553 1.00 93.31 272 TYR A C 1
ATOM 2129 O O . TYR A 1 272 ? 13.190 -3.912 7.780 1.00 93.31 272 TYR A O 1
ATOM 2137 N N . GLY A 1 273 ? 15.120 -5.016 8.116 1.00 93.12 273 GLY A N 1
ATOM 2138 C CA . GLY A 1 273 ? 15.736 -3.974 8.937 1.00 93.12 273 GLY A CA 1
ATOM 2139 C C . GLY A 1 273 ? 16.294 -2.799 8.132 1.00 93.12 273 GLY A C 1
ATOM 2140 O O . GLY A 1 273 ? 16.688 -1.789 8.714 1.00 93.12 273 GLY A O 1
ATOM 2141 N N . ARG A 1 274 ? 16.340 -2.924 6.800 1.00 93.62 274 ARG A N 1
ATOM 2142 C CA . ARG A 1 274 ? 16.776 -1.880 5.864 1.00 93.62 274 ARG A CA 1
ATOM 2143 C C . ARG A 1 274 ? 15.585 -1.077 5.341 1.00 93.62 274 ARG A C 1
ATOM 2145 O O . ARG A 1 274 ? 14.436 -1.494 5.457 1.00 93.62 274 ARG A O 1
ATOM 2152 N N . ASP A 1 275 ? 15.870 0.069 4.729 1.00 93.94 275 ASP A N 1
ATOM 2153 C CA . ASP A 1 275 ? 14.857 0.917 4.098 1.00 93.94 275 ASP A CA 1
ATOM 2154 C C . ASP A 1 275 ? 14.781 0.636 2.594 1.00 93.94 275 ASP A C 1
ATOM 2156 O O . ASP A 1 275 ? 15.815 0.605 1.926 1.00 93.94 275 ASP A O 1
ATOM 2160 N N . ALA A 1 276 ? 13.576 0.432 2.053 1.00 94.25 276 ALA A N 1
ATOM 2161 C CA . ALA A 1 276 ? 13.370 0.146 0.630 1.00 94.25 276 ALA A CA 1
ATOM 2162 C C . ALA A 1 276 ? 13.791 1.314 -0.271 1.00 94.25 276 ALA A C 1
ATOM 2164 O O . ALA A 1 276 ? 14.084 1.105 -1.447 1.00 94.25 276 ALA A O 1
ATOM 2165 N N . LEU A 1 277 ? 13.850 2.526 0.289 1.00 94.81 277 LEU A N 1
ATOM 2166 C CA . LEU A 1 277 ? 14.389 3.703 -0.380 1.00 94.81 277 LEU A CA 1
ATOM 2167 C C . LEU A 1 277 ? 15.901 3.576 -0.645 1.00 94.81 277 LEU A C 1
ATOM 2169 O O . LEU A 1 277 ? 16.391 4.076 -1.658 1.00 94.81 277 LEU A O 1
ATOM 2173 N N . GLY A 1 278 ? 16.617 2.866 0.232 1.00 95.44 278 GLY A N 1
ATOM 2174 C CA . GLY A 1 278 ? 18.070 2.728 0.238 1.00 95.44 278 GLY A CA 1
ATOM 2175 C C . GLY A 1 278 ? 18.746 3.454 1.402 1.00 95.44 278 GLY A C 1
ATOM 2176 O O . GLY A 1 278 ? 18.103 4.111 2.223 1.00 95.44 278 GLY A O 1
ATOM 2177 N N . ASN A 1 279 ? 20.075 3.352 1.457 1.00 94.94 279 ASN A N 1
ATOM 2178 C CA . ASN A 1 279 ? 20.912 4.191 2.312 1.00 94.94 279 ASN A CA 1
ATOM 2179 C C . ASN A 1 279 ? 21.904 4.991 1.463 1.00 94.94 279 ASN A C 1
ATOM 2181 O O . ASN A 1 279 ? 22.287 4.558 0.375 1.00 94.94 279 ASN A O 1
ATOM 2185 N N . ALA A 1 280 ? 22.316 6.156 1.968 1.00 96.62 280 ALA A N 1
ATOM 2186 C CA . ALA A 1 280 ? 23.112 7.106 1.196 1.00 96.62 280 ALA A CA 1
ATOM 2187 C C . ALA A 1 280 ? 24.433 6.505 0.689 1.00 96.62 280 ALA A C 1
ATOM 2189 O O . ALA A 1 280 ? 24.790 6.689 -0.473 1.00 96.62 280 ALA A O 1
ATOM 2190 N N . THR A 1 281 ? 25.123 5.735 1.534 1.00 97.06 281 THR A N 1
ATOM 2191 C CA . THR A 1 281 ? 26.410 5.109 1.205 1.00 97.06 281 THR A CA 1
ATOM 2192 C C . THR A 1 281 ? 26.285 4.118 0.050 1.00 97.06 281 THR A C 1
ATOM 2194 O O . THR A 1 281 ? 27.062 4.167 -0.905 1.00 97.06 281 THR A O 1
ATOM 2197 N N . ASP A 1 282 ? 25.302 3.222 0.113 1.00 97.44 282 ASP A N 1
ATOM 2198 C CA . ASP A 1 282 ? 25.098 2.202 -0.912 1.00 97.44 282 ASP A CA 1
ATOM 2199 C C . ASP A 1 282 ? 24.584 2.815 -2.214 1.00 97.44 282 ASP A C 1
ATOM 2201 O O . ASP A 1 282 ? 25.127 2.519 -3.279 1.00 97.44 282 ASP A O 1
ATOM 2205 N N . VAL A 1 283 ? 23.612 3.731 -2.142 1.00 98.06 283 VAL A N 1
ATOM 2206 C CA . VAL A 1 283 ? 23.076 4.431 -3.320 1.00 98.06 283 VAL A CA 1
ATOM 2207 C C . VAL A 1 283 ? 24.174 5.208 -4.046 1.00 98.06 283 VAL A C 1
ATOM 2209 O O . VAL A 1 283 ? 24.286 5.114 -5.272 1.00 98.06 283 VAL A O 1
ATOM 2212 N N . ALA A 1 284 ? 25.040 5.917 -3.315 1.00 97.50 284 ALA A N 1
ATOM 2213 C CA . ALA A 1 284 ? 26.165 6.632 -3.909 1.00 97.50 284 ALA A CA 1
ATOM 2214 C C . ALA A 1 284 ? 27.134 5.676 -4.630 1.00 97.50 284 ALA A C 1
ATOM 2216 O O . ALA A 1 284 ? 27.550 5.960 -5.758 1.00 97.50 284 ALA A O 1
ATOM 2217 N N . ARG A 1 285 ? 27.435 4.509 -4.044 1.00 97.00 285 ARG A N 1
ATOM 2218 C CA . ARG A 1 285 ? 28.403 3.542 -4.592 1.00 97.00 285 ARG A CA 1
ATOM 2219 C C . ARG A 1 285 ? 27.867 2.706 -5.760 1.00 97.00 285 ARG A C 1
ATOM 2221 O O . ARG A 1 285 ? 28.643 2.392 -6.659 1.00 97.00 285 ARG A O 1
ATOM 2228 N N . LEU A 1 286 ? 26.577 2.358 -5.771 1.00 97.50 286 LEU A N 1
ATOM 2229 C CA . LEU A 1 286 ? 25.984 1.403 -6.723 1.00 97.50 286 LEU A CA 1
ATOM 2230 C C . LEU A 1 286 ? 26.346 1.706 -8.182 1.00 97.50 286 LEU A C 1
ATOM 2232 O O . LEU A 1 286 ? 26.055 2.773 -8.714 1.00 97.50 286 LEU A O 1
ATOM 2236 N N . THR A 1 287 ? 26.990 0.778 -8.869 1.00 97.00 287 THR A N 1
ATOM 2237 C CA . THR A 1 287 ? 27.512 1.027 -10.215 1.00 97.00 287 THR A CA 1
ATOM 2238 C C . THR A 1 287 ? 26.468 0.767 -11.299 1.00 97.00 287 THR A C 1
ATOM 2240 O O . THR A 1 287 ? 25.531 -0.013 -11.134 1.00 97.00 287 THR A O 1
ATOM 2243 N N . HIS A 1 288 ? 26.668 1.371 -12.473 1.00 97.50 288 HIS A N 1
ATOM 2244 C CA . HIS A 1 288 ? 25.854 1.080 -13.661 1.00 97.50 288 HIS A CA 1
ATOM 2245 C C . HIS A 1 288 ? 25.839 -0.414 -14.008 1.00 97.50 288 HIS A C 1
ATOM 2247 O O . HIS A 1 288 ? 24.778 -0.967 -14.287 1.00 97.50 288 HIS A O 1
ATOM 2253 N N . LYS A 1 289 ? 26.994 -1.084 -13.905 1.00 97.50 289 LYS A N 1
ATOM 2254 C CA . LYS A 1 289 ? 27.127 -2.524 -14.156 1.00 97.50 289 LYS A CA 1
ATOM 2255 C C . LYS A 1 289 ? 26.244 -3.351 -13.219 1.00 97.50 289 LYS A C 1
ATOM 2257 O O . LYS A 1 289 ? 25.639 -4.319 -13.670 1.00 97.50 289 LYS A O 1
ATOM 2262 N N . GLU A 1 290 ? 26.161 -2.978 -11.943 1.00 97.06 290 GLU A N 1
ATOM 2263 C CA . GLU A 1 290 ? 25.313 -3.666 -10.965 1.00 97.06 290 GLU A CA 1
ATOM 2264 C C . GLU A 1 290 ? 23.828 -3.484 -11.276 1.00 97.06 290 GLU A C 1
ATOM 2266 O O . GLU A 1 290 ? 23.110 -4.478 -11.313 1.00 97.06 290 GLU A O 1
ATOM 2271 N N . ILE A 1 291 ? 23.377 -2.262 -11.585 1.00 97.75 291 ILE A N 1
ATOM 2272 C CA . ILE A 1 291 ? 21.971 -2.006 -11.947 1.00 97.75 291 ILE A CA 1
ATOM 2273 C C . ILE A 1 291 ? 21.596 -2.713 -13.256 1.00 97.75 291 ILE A C 1
ATOM 2275 O O . ILE A 1 291 ? 20.543 -3.341 -13.336 1.00 97.75 291 ILE A O 1
ATOM 2279 N N . ALA A 1 292 ? 22.472 -2.691 -14.265 1.00 97.25 292 ALA A N 1
ATOM 2280 C CA . ALA A 1 292 ? 22.251 -3.393 -15.528 1.00 97.25 292 ALA A CA 1
ATOM 2281 C C . ALA A 1 292 ? 22.227 -4.924 -15.356 1.00 97.25 292 ALA A C 1
ATOM 2283 O O . ALA A 1 292 ? 21.458 -5.616 -16.025 1.00 97.25 292 ALA A O 1
ATOM 2284 N N . ALA A 1 293 ? 23.047 -5.472 -14.453 1.00 95.94 293 ALA A N 1
ATOM 2285 C CA . ALA A 1 293 ? 22.993 -6.888 -14.101 1.00 95.94 293 ALA A CA 1
ATOM 2286 C C . ALA A 1 293 ? 21.691 -7.233 -13.361 1.00 95.94 293 ALA A C 1
ATOM 2288 O O . ALA A 1 293 ? 21.071 -8.250 -13.672 1.00 95.94 293 ALA A O 1
ATOM 2289 N N . LEU A 1 294 ? 21.255 -6.369 -12.437 1.00 95.62 294 LEU A N 1
ATOM 2290 C CA . LEU A 1 294 ? 19.991 -6.511 -11.716 1.00 95.62 294 LEU A CA 1
ATOM 2291 C C . LEU A 1 294 ? 18.793 -6.508 -12.675 1.00 95.62 294 LEU A C 1
ATOM 2293 O O . LEU A 1 294 ? 17.944 -7.389 -12.578 1.00 95.62 294 LEU A O 1
ATOM 2297 N N . TYR A 1 295 ? 18.765 -5.575 -13.635 1.00 96.88 295 TYR A N 1
ATOM 2298 C CA . TYR A 1 295 ? 17.762 -5.512 -14.702 1.00 96.88 295 TYR A CA 1
ATOM 2299 C C . TYR A 1 295 ? 17.649 -6.853 -15.437 1.00 96.88 295 TYR A C 1
ATOM 2301 O O . TYR A 1 295 ? 16.580 -7.461 -15.453 1.00 96.88 295 TYR A O 1
ATOM 2309 N N . LYS A 1 296 ? 18.775 -7.366 -15.954 1.00 94.94 296 LYS A N 1
ATOM 2310 C CA . LYS A 1 296 ? 18.823 -8.636 -16.699 1.00 94.94 296 LYS A CA 1
ATOM 2311 C C . LYS A 1 296 ? 18.396 -9.852 -15.876 1.00 94.94 296 LYS A C 1
ATOM 2313 O O . LYS A 1 296 ? 17.934 -10.838 -16.449 1.00 94.94 296 LYS A O 1
ATOM 2318 N N . ASP A 1 297 ? 18.609 -9.828 -14.563 1.00 93.38 297 ASP A N 1
ATOM 2319 C CA . ASP A 1 297 ? 18.267 -10.953 -13.691 1.00 93.38 297 ASP A CA 1
ATOM 2320 C C . ASP A 1 297 ? 16.819 -10.901 -13.188 1.00 93.38 297 ASP A C 1
ATOM 2322 O O . ASP A 1 297 ? 16.197 -11.950 -13.018 1.00 93.38 297 ASP A O 1
ATOM 2326 N N . CYS A 1 298 ? 16.280 -9.698 -12.962 1.00 94.50 298 CYS A N 1
ATOM 2327 C CA . CYS A 1 298 ? 15.034 -9.504 -12.219 1.00 94.50 298 CYS A CA 1
ATOM 2328 C C . CYS A 1 298 ? 13.839 -9.061 -13.069 1.00 94.50 298 CYS A C 1
ATOM 2330 O O . CYS A 1 298 ? 12.704 -9.341 -12.686 1.00 94.50 298 CYS A O 1
ATOM 2332 N N . VAL A 1 299 ? 14.057 -8.391 -14.204 1.00 97.06 299 VAL A N 1
ATOM 2333 C CA . VAL A 1 299 ? 12.973 -7.909 -15.075 1.00 97.06 299 VAL A CA 1
ATOM 2334 C C . VAL A 1 299 ? 12.698 -8.961 -16.143 1.00 97.06 299 VAL A C 1
ATOM 2336 O O . VAL A 1 299 ? 13.337 -9.015 -17.190 1.00 97.06 299 VAL A O 1
ATOM 2339 N N . SER A 1 300 ? 11.780 -9.871 -15.825 1.00 95.12 300 SER A N 1
ATOM 2340 C CA . SER A 1 300 ? 11.521 -11.093 -16.590 1.00 95.12 300 SER A CA 1
ATOM 2341 C C . SER A 1 300 ? 10.040 -11.474 -16.550 1.00 95.12 300 SER A C 1
ATOM 2343 O O . SER A 1 300 ? 9.416 -11.299 -15.504 1.00 95.12 300 SER A O 1
ATOM 2345 N N . PRO A 1 301 ? 9.476 -12.074 -17.618 1.00 96.06 301 PRO A N 1
ATOM 2346 C CA . PRO A 1 301 ? 8.084 -12.519 -17.616 1.00 96.06 301 PRO A CA 1
ATOM 2347 C C . PRO A 1 301 ? 7.825 -13.649 -16.614 1.00 96.06 301 PRO A C 1
ATOM 2349 O O . PRO A 1 301 ? 6.755 -13.723 -16.016 1.00 96.06 301 PRO A O 1
ATOM 2352 N N . LYS A 1 302 ? 8.784 -14.561 -16.419 1.00 93.06 302 LYS A N 1
ATOM 2353 C CA . LYS A 1 302 ? 8.553 -15.797 -15.666 1.00 93.06 302 LYS A CA 1
ATOM 2354 C C . LYS A 1 302 ? 8.595 -15.536 -14.158 1.00 93.06 302 LYS A C 1
ATOM 2356 O O . LYS A 1 302 ? 9.668 -15.391 -13.577 1.00 93.06 302 LYS A O 1
ATOM 2361 N N . GLY A 1 303 ? 7.419 -15.540 -13.529 1.00 89.69 303 GLY A N 1
ATOM 2362 C CA . GLY A 1 303 ? 7.242 -15.178 -12.116 1.00 89.69 303 GLY A CA 1
ATOM 2363 C C . GLY A 1 303 ? 6.814 -13.722 -11.901 1.00 89.69 303 GLY A C 1
ATOM 2364 O O . GLY A 1 303 ? 6.653 -13.309 -10.754 1.00 89.69 303 GLY A O 1
ATOM 2365 N N . ALA A 1 304 ? 6.607 -12.962 -12.981 1.00 97.38 304 ALA A N 1
ATOM 2366 C CA . ALA A 1 304 ? 5.969 -11.655 -12.926 1.00 97.38 304 ALA A CA 1
ATOM 2367 C C . ALA A 1 304 ? 4.445 -11.776 -13.020 1.00 97.38 304 ALA A C 1
ATOM 2369 O O . ALA A 1 304 ? 3.904 -12.726 -13.599 1.00 97.38 304 ALA A O 1
ATOM 2370 N N . VAL A 1 305 ? 3.760 -10.773 -12.478 1.00 98.50 305 VAL A N 1
ATOM 2371 C CA . VAL A 1 305 ? 2.308 -10.623 -12.595 1.00 98.50 305 VAL A CA 1
ATOM 2372 C C . VAL A 1 305 ? 2.006 -9.273 -13.224 1.00 98.50 305 VAL A C 1
ATOM 2374 O O . VAL A 1 305 ? 2.474 -8.255 -12.726 1.00 98.50 305 VAL A O 1
ATOM 2377 N N . LEU A 1 306 ? 1.212 -9.269 -14.294 1.00 98.81 306 LEU A N 1
ATOM 2378 C CA . LEU A 1 306 ? 0.617 -8.073 -14.884 1.00 98.81 306 LEU A CA 1
ATOM 2379 C C . LEU A 1 306 ? -0.882 -8.057 -14.567 1.00 98.81 306 LEU A C 1
ATOM 2381 O O . LEU A 1 306 ? -1.647 -8.866 -15.095 1.00 98.81 306 LEU A O 1
ATOM 2385 N N . ALA A 1 307 ? -1.309 -7.134 -13.716 1.00 98.75 307 ALA A N 1
ATOM 2386 C CA . ALA A 1 307 ? -2.709 -6.946 -13.368 1.00 98.75 307 ALA A CA 1
ATOM 2387 C C . ALA A 1 307 ? -3.266 -5.679 -14.024 1.00 98.75 307 ALA A C 1
ATOM 2389 O O . ALA A 1 307 ? -2.622 -4.634 -13.968 1.00 98.75 307 ALA A O 1
ATOM 2390 N N . LEU A 1 308 ? -4.466 -5.755 -14.605 1.00 98.62 308 LEU A N 1
ATOM 2391 C CA . LEU A 1 308 ? -5.187 -4.619 -15.180 1.00 98.62 308 LEU A CA 1
ATOM 2392 C C . LEU A 1 308 ? -6.600 -4.533 -14.604 1.00 98.62 308 LEU A C 1
ATOM 2394 O O . LEU A 1 308 ? -7.311 -5.536 -14.553 1.00 98.62 308 LEU A O 1
ATOM 2398 N N . SER A 1 309 ? -7.038 -3.330 -14.237 1.00 97.88 309 SER A N 1
ATOM 2399 C CA . SER A 1 309 ? -8.429 -3.056 -13.865 1.00 97.88 309 SER A CA 1
ATOM 2400 C C . SER A 1 309 ? -8.951 -1.804 -14.554 1.00 97.88 309 SER A C 1
ATOM 2402 O O . SER A 1 309 ? -8.306 -0.759 -14.491 1.00 97.88 309 SER A O 1
ATOM 2404 N N . GLY A 1 310 ? -10.136 -1.875 -15.158 1.00 96.94 310 GLY A N 1
ATOM 2405 C CA . GLY A 1 310 ? -10.805 -0.702 -15.722 1.00 96.94 310 GLY A CA 1
ATOM 2406 C C . GLY A 1 310 ? -11.834 -1.013 -16.789 1.00 96.94 310 GLY A C 1
ATOM 2407 O O . GLY A 1 310 ? -12.302 -2.149 -16.902 1.00 96.94 310 GLY A O 1
ATOM 2408 N N . ASP A 1 311 ? -12.200 0.006 -17.559 1.00 96.00 311 ASP A N 1
ATOM 2409 C CA . ASP A 1 311 ? -13.118 -0.154 -18.681 1.00 96.00 311 ASP A CA 1
ATOM 2410 C C . ASP A 1 311 ? -12.385 -0.790 -19.866 1.00 96.00 311 ASP A C 1
ATOM 2412 O O . ASP A 1 311 ? -11.869 -0.104 -20.744 1.00 96.00 311 ASP A O 1
ATOM 2416 N N . ILE A 1 312 ? -12.251 -2.115 -19.812 1.00 96.88 312 ILE A N 1
ATOM 2417 C CA . ILE A 1 312 ? -11.541 -2.939 -20.791 1.00 96.88 312 ILE A CA 1
ATOM 2418 C C . ILE A 1 312 ? -12.408 -4.128 -21.212 1.00 96.88 312 ILE A C 1
ATOM 2420 O O . ILE A 1 312 ? -13.141 -4.701 -20.396 1.00 96.88 312 ILE A O 1
ATOM 2424 N N . ASP A 1 313 ? -12.289 -4.546 -22.472 1.00 96.75 313 ASP A N 1
ATOM 2425 C CA . ASP A 1 313 ? -12.812 -5.839 -22.911 1.00 96.75 313 ASP A CA 1
ATOM 2426 C C . ASP A 1 313 ? -11.803 -6.945 -22.581 1.00 96.75 313 ASP A C 1
ATOM 2428 O O . ASP A 1 313 ? -10.643 -6.896 -22.994 1.00 96.75 313 ASP A O 1
ATOM 2432 N N . LEU A 1 314 ? -12.231 -7.952 -21.819 1.00 96.81 314 LEU A N 1
ATOM 2433 C CA . LEU A 1 314 ? -11.335 -8.991 -21.303 1.00 96.81 314 LEU A CA 1
ATOM 2434 C C . LEU A 1 314 ? -10.720 -9.844 -22.424 1.00 96.81 314 LEU A C 1
ATOM 2436 O O . LEU A 1 314 ? -9.539 -10.184 -22.349 1.00 96.81 314 LEU A O 1
ATOM 2440 N N . LYS A 1 315 ? -11.490 -10.168 -23.472 1.00 97.12 315 LYS A N 1
ATOM 2441 C CA . LYS A 1 315 ? -11.028 -11.029 -24.574 1.00 97.12 315 LYS A CA 1
ATOM 2442 C C . LYS A 1 315 ? -10.093 -10.277 -25.514 1.00 97.12 315 LYS A C 1
ATOM 2444 O O . LYS A 1 315 ? -9.088 -10.823 -25.966 1.00 97.12 315 LYS A O 1
ATOM 2449 N N . GLU A 1 316 ? -10.416 -9.031 -25.836 1.00 97.75 316 GLU A N 1
ATOM 2450 C CA . GLU A 1 316 ? -9.545 -8.152 -26.610 1.00 97.75 316 GLU A CA 1
ATOM 2451 C C . GLU A 1 316 ? -8.240 -7.871 -25.870 1.00 97.75 316 GLU A C 1
ATOM 2453 O O . GLU A 1 316 ? -7.165 -8.039 -26.448 1.00 97.75 316 GLU A O 1
ATOM 2458 N N . THR A 1 317 ? -8.322 -7.548 -24.580 1.00 98.50 317 THR A N 1
ATOM 2459 C CA . THR A 1 317 ? -7.139 -7.285 -23.757 1.00 98.50 317 THR A CA 1
ATOM 2460 C C . THR A 1 317 ? -6.243 -8.515 -23.667 1.00 98.50 317 THR A C 1
ATOM 2462 O O . THR A 1 317 ? -5.033 -8.392 -23.832 1.00 98.50 317 THR A O 1
ATOM 2465 N N . GLU A 1 318 ? -6.800 -9.716 -23.484 1.00 98.56 318 GLU A N 1
ATOM 2466 C CA . GLU A 1 318 ? -6.006 -10.949 -23.519 1.00 98.56 318 GLU A CA 1
ATOM 2467 C C . GLU A 1 318 ? -5.265 -11.119 -24.856 1.00 98.56 318 GLU A C 1
ATOM 2469 O O . GLU A 1 318 ? -4.066 -11.410 -24.858 1.00 98.56 318 GLU A O 1
ATOM 2474 N N . ARG A 1 319 ? -5.940 -10.905 -25.996 1.00 98.44 319 ARG A N 1
ATOM 2475 C CA . ARG A 1 319 ? -5.298 -10.978 -27.321 1.00 98.44 319 ARG A CA 1
ATOM 2476 C C . ARG A 1 319 ? -4.160 -9.964 -27.455 1.00 98.44 319 ARG A C 1
ATOM 2478 O O . ARG A 1 319 ? -3.078 -10.336 -27.909 1.00 98.44 319 ARG A O 1
ATOM 2485 N N . LEU A 1 320 ? -4.376 -8.719 -27.022 1.00 98.50 320 LEU A N 1
ATOM 2486 C CA . LEU A 1 320 ? -3.353 -7.669 -27.028 1.00 98.50 320 LEU A CA 1
ATOM 2487 C C . LEU A 1 320 ? -2.154 -8.044 -26.157 1.00 98.50 320 LEU A C 1
ATOM 2489 O O . LEU A 1 320 ? -1.020 -7.990 -26.625 1.00 98.50 320 LEU A O 1
ATOM 2493 N N . VAL A 1 321 ? -2.389 -8.487 -24.921 1.00 98.62 321 VAL A N 1
ATOM 2494 C CA . VAL A 1 321 ? -1.319 -8.882 -23.996 1.00 98.62 321 VAL A CA 1
ATOM 2495 C C . VAL A 1 321 ? -0.508 -10.048 -24.565 1.00 98.62 321 VAL A C 1
ATOM 2497 O O . VAL A 1 321 ? 0.721 -10.008 -24.538 1.00 98.62 321 VAL A O 1
ATOM 2500 N N . ARG A 1 322 ? -1.164 -11.062 -25.146 1.00 98.56 322 ARG A N 1
ATOM 2501 C CA . ARG A 1 322 ? -0.470 -12.180 -25.810 1.00 98.56 322 ARG A CA 1
ATOM 2502 C C . ARG A 1 322 ? 0.376 -11.712 -26.994 1.00 98.56 322 ARG A C 1
ATOM 2504 O O . ARG A 1 322 ? 1.491 -12.201 -27.152 1.00 98.56 322 ARG A O 1
ATOM 2511 N N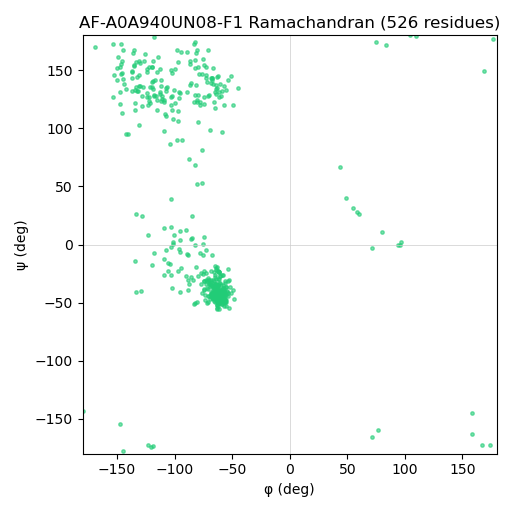 . SER A 1 323 ? -0.132 -10.776 -27.795 1.00 98.44 323 SER A N 1
ATOM 2512 C CA . SER A 1 323 ? 0.592 -10.222 -28.943 1.00 98.44 323 SER A CA 1
ATOM 2513 C C . SER A 1 323 ? 1.798 -9.380 -28.526 1.00 98.44 323 SER A C 1
ATOM 2515 O O . SER A 1 323 ? 2.847 -9.485 -29.150 1.00 98.44 323 SER A O 1
ATOM 2517 N N . ILE A 1 324 ? 1.650 -8.540 -27.500 1.00 98.50 324 ILE A N 1
ATOM 2518 C CA . ILE A 1 324 ? 2.664 -7.560 -27.092 1.00 98.50 324 ILE A CA 1
ATOM 2519 C C . ILE A 1 324 ? 3.762 -8.229 -26.254 1.00 98.50 324 ILE A C 1
ATOM 2521 O O . ILE A 1 324 ? 4.942 -8.084 -26.552 1.00 98.50 324 ILE A O 1
ATOM 2525 N N . PHE A 1 325 ? 3.385 -9.010 -25.238 1.00 98.31 325 PHE A N 1
ATOM 2526 C CA . PHE A 1 325 ? 4.336 -9.578 -24.275 1.00 98.31 325 PHE A CA 1
ATOM 2527 C C . PHE A 1 325 ? 4.777 -11.005 -24.623 1.00 98.31 325 PHE A C 1
ATOM 2529 O O . PHE A 1 325 ? 5.650 -11.554 -23.954 1.00 98.31 325 PHE A O 1
ATOM 2536 N N . GLY A 1 326 ? 4.192 -11.643 -25.643 1.00 97.00 326 GLY A N 1
ATOM 2537 C CA . GLY A 1 326 ? 4.418 -13.061 -25.955 1.00 97.00 326 GLY A CA 1
ATOM 2538 C C . GLY A 1 326 ? 5.858 -13.419 -26.335 1.00 97.00 326 GLY A C 1
ATOM 2539 O O . GLY A 1 326 ? 6.297 -14.536 -26.062 1.00 97.00 326 GLY A O 1
ATOM 2540 N N . ALA A 1 327 ? 6.596 -12.476 -26.927 1.00 95.56 327 ALA A N 1
ATOM 2541 C CA . ALA A 1 327 ? 7.988 -12.663 -27.339 1.00 95.56 327 ALA A CA 1
ATOM 2542 C C . ALA A 1 327 ? 9.010 -12.322 -26.239 1.00 95.56 327 ALA A C 1
ATOM 2544 O O . ALA A 1 327 ? 10.198 -12.609 -26.400 1.00 95.56 327 ALA A O 1
ATOM 2545 N N . TRP A 1 328 ? 8.569 -11.727 -25.126 1.00 95.75 328 TRP A N 1
ATOM 2546 C CA . TRP A 1 328 ? 9.456 -11.327 -24.039 1.00 95.75 328 TRP A CA 1
ATOM 2547 C C . TRP A 1 328 ? 10.067 -12.556 -23.353 1.00 95.75 328 TRP A C 1
ATOM 2549 O O . TRP A 1 328 ? 9.384 -13.559 -23.119 1.00 95.75 328 TRP A O 1
ATOM 2559 N N . LYS A 1 329 ? 11.366 -12.487 -23.043 1.00 93.25 329 LYS A N 1
ATOM 2560 C CA . LYS A 1 329 ? 12.163 -13.576 -22.463 1.00 93.25 329 LYS A CA 1
ATOM 2561 C C . LYS A 1 329 ? 12.808 -13.121 -21.161 1.00 93.25 329 LYS A C 1
ATOM 2563 O O . LYS A 1 329 ? 13.149 -11.954 -21.010 1.00 93.25 329 LYS A O 1
ATOM 2568 N N . GLY A 1 330 ? 13.044 -14.063 -20.256 1.00 90.62 330 GLY A N 1
ATOM 2569 C CA . GLY A 1 330 ? 13.785 -13.804 -19.028 1.00 90.62 330 GLY A CA 1
ATOM 2570 C C . GLY A 1 330 ? 13.844 -15.023 -18.111 1.00 90.62 330 GLY A C 1
ATOM 2571 O O . GLY A 1 330 ? 13.284 -16.082 -18.409 1.00 90.62 330 GLY A O 1
ATOM 2572 N N . LYS A 1 331 ? 14.566 -14.881 -16.998 1.00 90.38 331 LYS A N 1
ATOM 2573 C CA . LYS A 1 331 ? 14.776 -15.949 -16.013 1.00 90.38 331 LYS A CA 1
ATOM 2574 C C . LYS A 1 331 ? 13.610 -16.073 -15.036 1.00 90.38 331 LYS A C 1
ATOM 2576 O O . LYS A 1 331 ? 12.940 -15.096 -14.725 1.00 90.38 331 LYS A O 1
ATOM 2581 N N . ALA A 1 332 ? 13.390 -17.273 -14.512 1.00 87.38 332 ALA A N 1
ATOM 2582 C CA . ALA A 1 332 ? 12.415 -17.474 -13.446 1.00 87.38 332 ALA A CA 1
ATOM 2583 C C . ALA A 1 332 ? 12.921 -16.896 -12.119 1.00 87.38 332 ALA A C 1
ATOM 2585 O O . ALA A 1 332 ? 14.078 -17.121 -11.759 1.00 87.38 332 ALA A O 1
ATOM 2586 N N . ARG A 1 333 ? 12.032 -16.253 -11.358 1.00 86.88 333 ARG A N 1
ATOM 2587 C CA . ARG A 1 333 ? 12.252 -15.923 -9.943 1.00 86.88 333 ARG A CA 1
ATOM 2588 C C . ARG A 1 333 ? 11.013 -16.254 -9.117 1.00 86.88 333 ARG A C 1
ATOM 2590 O O . ARG A 1 333 ? 9.898 -16.277 -9.630 1.00 86.88 333 ARG A O 1
ATOM 2597 N N . SER A 1 334 ? 11.222 -16.534 -7.835 1.00 85.38 334 SER A N 1
ATOM 2598 C CA . SER A 1 334 ? 10.170 -16.915 -6.890 1.00 85.38 334 SER A CA 1
ATOM 2599 C C . SER A 1 334 ? 10.472 -16.345 -5.511 1.00 85.38 334 SER A C 1
ATOM 2601 O O . SER A 1 334 ? 11.629 -16.357 -5.086 1.00 85.38 334 SER A O 1
ATOM 2603 N N . LEU A 1 335 ? 9.441 -15.904 -4.792 1.00 85.81 335 LEU A N 1
ATOM 2604 C CA . LEU A 1 335 ? 9.588 -15.443 -3.414 1.00 85.81 335 LEU A CA 1
ATOM 2605 C C . LEU A 1 335 ? 10.038 -16.583 -2.498 1.00 85.81 335 LEU A C 1
ATOM 2607 O O . LEU A 1 335 ? 9.519 -17.696 -2.566 1.00 85.81 335 LEU A O 1
ATOM 2611 N N . ARG A 1 336 ? 10.981 -16.285 -1.604 1.00 83.69 336 ARG A N 1
ATOM 2612 C CA . ARG A 1 336 ? 11.466 -17.211 -0.570 1.00 83.69 336 ARG A CA 1
ATOM 2613 C C . ARG A 1 336 ? 11.109 -16.684 0.813 1.00 83.69 336 ARG A C 1
ATOM 2615 O O . ARG A 1 336 ? 11.035 -15.471 0.992 1.00 83.69 336 ARG A O 1
ATOM 2622 N N . LYS A 1 337 ? 10.872 -17.575 1.775 1.00 85.31 337 LYS A N 1
ATOM 2623 C CA . LYS A 1 337 ? 10.711 -17.188 3.183 1.00 85.31 337 LYS A CA 1
ATOM 2624 C C . LYS A 1 337 ? 12.083 -17.128 3.845 1.00 85.31 337 LYS A C 1
ATOM 2626 O O . LYS A 1 337 ? 12.888 -18.035 3.636 1.00 85.31 337 LYS A O 1
ATOM 2631 N N . LEU A 1 338 ? 12.320 -16.102 4.649 1.00 84.81 338 LEU A N 1
ATOM 2632 C CA . LEU A 1 338 ? 13.479 -16.014 5.531 1.00 84.81 338 LEU A CA 1
ATOM 2633 C C . LEU A 1 338 ? 13.019 -16.101 6.995 1.00 84.81 338 LEU A C 1
ATOM 2635 O O . LEU A 1 338 ? 12.004 -15.502 7.349 1.00 84.81 338 LEU A O 1
ATOM 2639 N N . PRO A 1 339 ? 13.709 -16.864 7.859 1.00 79.81 339 PRO A N 1
ATOM 2640 C CA . PRO A 1 339 ? 13.341 -16.932 9.265 1.00 79.81 339 PRO A CA 1
ATOM 2641 C C . PRO A 1 339 ? 13.603 -15.587 9.950 1.00 79.81 339 PRO A C 1
ATOM 2643 O O . PRO A 1 339 ? 14.600 -14.917 9.679 1.00 79.81 339 PRO A O 1
ATOM 2646 N N . HIS A 1 340 ? 12.725 -15.216 10.878 1.00 82.69 340 HIS A N 1
ATOM 2647 C CA . HIS A 1 340 ? 12.911 -14.050 11.727 1.00 82.69 340 HIS A CA 1
ATOM 2648 C C . HIS A 1 340 ? 12.416 -14.339 13.146 1.00 82.69 340 HIS A C 1
ATOM 2650 O O . HIS A 1 340 ? 11.321 -14.870 13.332 1.00 82.69 340 HIS A O 1
ATOM 2656 N N . VAL A 1 341 ? 13.222 -13.969 14.140 1.00 74.44 341 VAL A N 1
ATOM 2657 C CA . VAL A 1 341 ? 12.868 -14.025 15.559 1.00 74.44 341 VAL A CA 1
ATOM 2658 C C . VAL A 1 341 ? 13.306 -12.711 16.195 1.00 74.44 341 VAL A C 1
ATOM 2660 O O . VAL A 1 341 ? 14.500 -12.419 16.226 1.00 74.44 341 VAL A O 1
ATOM 2663 N N . ALA A 1 342 ? 12.356 -11.918 16.689 1.00 78.06 342 ALA A N 1
ATOM 2664 C CA . ALA A 1 342 ? 12.683 -10.709 17.433 1.00 78.06 342 ALA A CA 1
ATOM 2665 C C . ALA A 1 342 ? 13.136 -11.032 18.861 1.00 78.06 342 ALA A C 1
ATOM 2667 O O . ALA A 1 342 ? 12.637 -11.961 19.507 1.00 78.06 342 ALA A O 1
ATOM 2668 N N . THR A 1 343 ? 14.054 -10.210 19.356 1.00 81.75 343 THR A N 1
ATOM 2669 C CA . THR A 1 343 ? 14.550 -10.207 20.733 1.00 81.75 343 THR A CA 1
ATOM 2670 C C . THR A 1 343 ? 14.252 -8.858 21.384 1.00 81.75 343 THR A C 1
ATOM 2672 O O . THR A 1 343 ? 14.157 -7.844 20.689 1.00 81.75 343 THR A O 1
ATOM 2675 N N . LYS A 1 344 ? 14.100 -8.837 22.717 1.00 90.12 344 LYS A N 1
ATOM 2676 C CA . LYS A 1 344 ? 13.906 -7.589 23.467 1.00 90.12 344 LYS A CA 1
ATOM 2677 C C . LYS A 1 344 ? 15.084 -6.654 23.243 1.00 90.12 344 LYS A C 1
ATOM 2679 O O . LYS A 1 344 ? 16.236 -7.067 23.389 1.00 90.12 344 LYS A O 1
ATOM 2684 N N . LYS A 1 345 ? 14.786 -5.395 22.933 1.00 91.81 345 LYS A N 1
ATOM 2685 C CA . LYS A 1 345 ? 15.785 -4.339 22.766 1.00 91.81 345 LYS A CA 1
ATOM 2686 C C . LYS A 1 345 ? 15.233 -3.017 23.243 1.00 91.81 345 LYS A C 1
ATOM 2688 O O . LYS A 1 345 ? 14.059 -2.739 23.059 1.00 91.81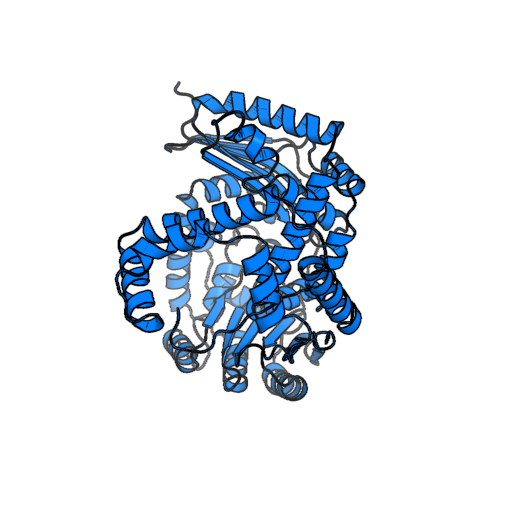 345 LYS A O 1
ATOM 2693 N N . GLU A 1 346 ? 16.118 -2.192 23.766 1.00 93.00 346 GLU A N 1
ATOM 2694 C CA . GLU A 1 346 ? 15.828 -0.812 24.119 1.00 93.00 346 GLU A CA 1
ATOM 2695 C C . GLU A 1 346 ? 16.941 0.051 23.537 1.00 93.00 346 GLU A C 1
ATOM 2697 O O . GLU A 1 346 ? 18.125 -0.300 23.624 1.00 93.00 346 GLU A O 1
ATOM 2702 N N . LYS A 1 347 ? 16.576 1.136 22.856 1.00 93.31 347 LYS A N 1
ATOM 2703 C CA . LYS A 1 347 ? 17.556 2.020 22.234 1.00 93.31 347 LYS A CA 1
ATOM 2704 C C . LYS A 1 347 ? 17.093 3.466 22.234 1.00 93.31 347 LYS A C 1
ATOM 2706 O O . LYS A 1 347 ? 16.136 3.824 21.552 1.00 93.31 347 LYS A O 1
ATOM 2711 N N . THR A 1 348 ? 17.900 4.310 22.865 1.00 91.94 348 THR A N 1
ATOM 2712 C CA . THR A 1 348 ? 17.739 5.766 22.845 1.00 91.94 348 THR A CA 1
ATOM 2713 C C . THR A 1 348 ? 18.729 6.404 21.875 1.00 91.94 348 THR A C 1
ATOM 2715 O O . THR A 1 348 ? 19.936 6.162 21.937 1.00 91.94 348 THR A O 1
ATOM 2718 N N . ILE A 1 349 ? 18.224 7.229 20.962 1.00 91.25 349 ILE A N 1
ATOM 2719 C CA . ILE A 1 349 ? 18.988 7.974 19.962 1.00 91.25 349 ILE A CA 1
ATOM 2720 C C . ILE A 1 349 ? 18.824 9.460 20.265 1.00 91.25 349 ILE A C 1
ATOM 2722 O O . ILE A 1 349 ? 17.728 10.011 20.168 1.00 91.25 349 ILE A O 1
ATOM 2726 N N . ARG A 1 350 ? 19.931 10.118 20.617 1.00 89.44 350 ARG A N 1
ATOM 2727 C CA . ARG A 1 350 ? 19.934 11.561 20.865 1.00 89.44 350 ARG A CA 1
ATOM 2728 C C . ARG A 1 350 ? 19.971 12.333 19.554 1.00 89.44 350 ARG A C 1
ATOM 2730 O O . ARG A 1 350 ? 20.830 12.066 18.714 1.00 89.44 350 ARG A O 1
ATOM 2737 N N . ARG A 1 351 ? 19.058 13.287 19.398 1.00 86.12 351 ARG A N 1
ATOM 2738 C CA . ARG A 1 351 ? 18.960 14.171 18.236 1.00 86.12 351 ARG A CA 1
ATOM 2739 C C . ARG A 1 351 ? 18.382 15.522 18.647 1.00 86.12 351 ARG A C 1
ATOM 2741 O O . ARG A 1 351 ? 17.475 15.579 19.471 1.00 86.12 351 ARG A O 1
ATOM 2748 N N . GLU A 1 352 ? 18.894 16.598 18.059 1.00 84.50 352 GLU A N 1
ATOM 2749 C CA . GLU A 1 352 ? 18.360 17.946 18.267 1.00 84.50 352 GLU A CA 1
ATOM 2750 C C . GLU A 1 352 ? 16.977 18.064 17.619 1.00 84.50 352 GLU A C 1
ATOM 2752 O O . GLU A 1 352 ? 16.852 18.206 16.405 1.00 84.50 352 GLU A O 1
ATOM 2757 N N . MET A 1 353 ? 15.929 17.930 18.433 1.00 85.12 353 MET A N 1
ATOM 2758 C CA . MET A 1 353 ? 14.528 17.969 18.013 1.00 85.12 353 MET A CA 1
ATOM 2759 C C . MET A 1 353 ? 13.671 18.603 19.111 1.00 85.12 353 MET A C 1
ATOM 2761 O O . MET A 1 353 ? 14.029 18.565 20.288 1.00 85.12 353 MET A O 1
ATOM 2765 N N . LEU A 1 354 ? 12.523 19.166 18.727 1.00 83.69 354 LEU A N 1
ATOM 2766 C CA . LEU A 1 354 ? 11.573 19.769 19.672 1.00 83.69 354 LEU A CA 1
ATOM 2767 C C . LEU A 1 354 ? 10.788 18.723 20.474 1.00 83.69 354 LEU A C 1
ATOM 2769 O O . LEU A 1 354 ? 10.410 18.975 21.615 1.00 83.69 354 LEU A O 1
ATOM 2773 N N . GLN A 1 355 ? 10.533 17.562 19.872 1.00 88.62 355 GLN A N 1
ATOM 2774 C CA . GLN A 1 355 ? 9.756 16.474 20.457 1.00 88.62 355 GLN A CA 1
ATOM 2775 C C . GLN A 1 355 ? 10.602 15.208 20.590 1.00 88.62 355 GLN A C 1
ATOM 2777 O O . GLN A 1 355 ? 11.609 15.021 19.907 1.00 88.62 355 GLN A O 1
ATOM 2782 N N . THR A 1 356 ? 10.169 14.343 21.500 1.00 93.38 356 THR A N 1
ATOM 2783 C CA . THR A 1 356 ? 10.666 12.980 21.670 1.00 93.38 356 THR A CA 1
ATOM 2784 C C . THR A 1 356 ? 9.690 12.014 21.018 1.00 93.38 356 THR A C 1
ATOM 2786 O O . THR A 1 356 ? 8.481 12.110 21.217 1.00 93.38 356 THR A O 1
ATOM 2789 N N . HIS A 1 357 ? 10.218 11.088 20.233 1.00 95.31 357 HIS A N 1
ATOM 2790 C CA . HIS A 1 357 ? 9.471 10.115 19.456 1.00 95.31 357 HIS A CA 1
ATOM 2791 C C . HIS A 1 357 ? 9.785 8.717 19.969 1.00 95.31 357 HIS A C 1
ATOM 2793 O O . HIS A 1 357 ? 10.947 8.320 20.015 1.00 95.31 357 HIS A O 1
ATOM 2799 N N . MET A 1 358 ? 8.754 7.976 20.353 1.00 96.38 358 MET A N 1
ATOM 2800 C CA . MET A 1 358 ? 8.859 6.656 20.958 1.00 96.38 358 MET A CA 1
ATOM 2801 C C . MET A 1 358 ? 8.139 5.622 20.098 1.00 96.38 358 MET A C 1
ATOM 2803 O O . MET A 1 358 ? 7.056 5.889 19.572 1.00 96.38 358 MET A O 1
ATOM 2807 N N . ILE A 1 359 ? 8.726 4.435 19.960 1.00 97.62 359 ILE A N 1
ATOM 2808 C CA . ILE A 1 359 ? 8.064 3.265 19.386 1.00 97.62 359 ILE A CA 1
ATOM 2809 C C . ILE A 1 359 ? 8.212 2.075 20.324 1.00 97.62 359 ILE A C 1
ATOM 2811 O O . ILE A 1 359 ? 9.330 1.691 20.651 1.00 97.62 359 ILE A O 1
ATOM 2815 N N . PHE A 1 360 ? 7.082 1.447 20.642 1.00 97.12 360 PHE A N 1
ATOM 2816 C CA . PHE A 1 360 ? 6.987 0.167 21.341 1.00 97.12 360 PHE A CA 1
ATOM 2817 C C . PHE A 1 360 ? 6.514 -0.888 20.341 1.00 97.12 360 PHE A C 1
ATOM 2819 O O . PHE A 1 360 ? 5.326 -0.953 20.016 1.00 97.12 360 PHE A O 1
ATOM 2826 N N . ALA A 1 361 ? 7.447 -1.658 19.785 1.00 97.25 361 ALA A N 1
ATOM 2827 C CA . ALA A 1 361 ? 7.205 -2.577 18.679 1.00 97.25 361 ALA A CA 1
ATOM 2828 C C . ALA A 1 361 ? 7.357 -4.047 19.072 1.00 97.25 361 ALA A C 1
ATOM 2830 O O . ALA A 1 361 ? 8.171 -4.423 19.912 1.00 97.25 361 ALA A O 1
ATOM 2831 N N . PHE A 1 362 ? 6.608 -4.890 18.373 1.00 96.06 362 PHE A N 1
ATOM 2832 C CA . PHE A 1 362 ? 6.604 -6.339 18.491 1.00 96.06 362 PHE A CA 1
ATOM 2833 C C . PHE A 1 362 ? 6.664 -6.962 17.098 1.00 96.06 362 PHE A C 1
ATOM 2835 O O . PHE A 1 362 ? 6.241 -6.353 16.108 1.00 96.06 362 PHE A O 1
ATOM 2842 N N . SER A 1 363 ? 7.128 -8.210 17.006 1.00 94.75 363 SER A N 1
ATOM 2843 C CA . SER A 1 363 ? 6.871 -9.007 15.805 1.00 94.75 363 SER A CA 1
ATOM 2844 C C . SER A 1 363 ? 5.364 -9.172 15.613 1.00 94.75 363 SER A C 1
ATOM 2846 O O . SER A 1 363 ? 4.640 -9.443 16.566 1.00 94.75 363 SER A O 1
ATOM 2848 N N . GLY A 1 364 ? 4.909 -9.042 14.373 1.00 94.50 364 GLY A N 1
ATOM 2849 C CA . GLY A 1 364 ? 3.530 -9.275 13.954 1.00 94.50 364 GLY A CA 1
ATOM 2850 C C . GLY A 1 364 ? 3.414 -10.419 12.939 1.00 94.50 364 GLY A C 1
ATOM 2851 O O . GLY A 1 364 ? 4.429 -11.006 12.538 1.00 94.50 364 GLY A O 1
ATOM 2852 N N . PRO A 1 365 ? 2.186 -10.739 12.499 1.00 95.06 365 PRO A N 1
ATOM 2853 C CA . PRO A 1 365 ? 1.951 -11.743 11.467 1.00 95.06 365 PRO A CA 1
ATOM 2854 C C . PRO A 1 365 ? 2.501 -11.310 10.104 1.00 95.06 365 PRO A C 1
ATOM 2856 O O . PRO A 1 365 ? 2.582 -10.123 9.779 1.00 95.06 365 PRO A O 1
ATOM 2859 N N . GLY A 1 366 ? 2.861 -12.300 9.287 1.00 92.50 366 GLY A N 1
ATOM 2860 C CA . GLY A 1 366 ? 3.097 -12.103 7.859 1.00 92.50 366 GLY A CA 1
ATOM 2861 C C . GLY A 1 366 ? 1.793 -12.077 7.059 1.00 92.50 366 GLY A C 1
ATOM 2862 O O . GLY A 1 366 ? 0.739 -12.500 7.526 1.00 92.50 366 GLY A O 1
ATOM 2863 N N . LEU A 1 367 ? 1.876 -11.645 5.803 1.00 89.75 367 LEU A N 1
ATOM 2864 C CA . LEU A 1 367 ? 0.750 -11.596 4.869 1.00 89.75 367 LEU A CA 1
ATOM 2865 C C . LEU A 1 367 ? 0.168 -12.978 4.560 1.00 89.75 367 LEU A C 1
ATOM 2867 O O . LEU A 1 367 ? -0.949 -13.057 4.077 1.00 89.75 367 LEU A O 1
ATOM 2871 N N . ILE A 1 368 ? 0.898 -14.060 4.789 1.00 86.56 368 ILE A N 1
ATOM 2872 C CA . ILE A 1 368 ? 0.432 -15.420 4.484 1.00 86.56 368 ILE A CA 1
ATOM 2873 C C . ILE A 1 368 ? -0.069 -16.183 5.716 1.00 86.56 368 ILE A C 1
ATOM 2875 O O . ILE A 1 368 ? -0.463 -17.337 5.586 1.00 86.56 368 ILE A O 1
ATOM 2879 N N . GLU A 1 369 ? -0.038 -15.561 6.894 1.00 90.75 369 GLU A N 1
ATOM 2880 C CA . GLU A 1 369 ? -0.535 -16.156 8.135 1.00 90.75 369 GLU A CA 1
ATOM 2881 C C . GLU A 1 369 ? -2.044 -15.897 8.277 1.00 90.75 369 GLU A C 1
ATOM 2883 O O . GLU A 1 369 ? -2.524 -14.806 7.966 1.00 90.75 369 GLU A O 1
ATOM 2888 N N . GLU A 1 370 ? -2.821 -16.884 8.736 1.00 91.62 370 GLU A N 1
ATOM 2889 C CA . GLU A 1 370 ? -4.284 -16.731 8.863 1.00 91.62 370 GLU A CA 1
ATOM 2890 C C . GLU A 1 370 ? -4.678 -15.780 10.006 1.00 91.62 370 GLU A C 1
ATOM 2892 O O . GLU A 1 370 ? -5.672 -15.065 9.895 1.00 91.62 370 GLU A O 1
ATOM 2897 N N . ASP A 1 371 ? -3.886 -15.697 11.077 1.00 94.06 371 ASP A N 1
ATOM 2898 C CA . ASP A 1 371 ? -4.156 -14.799 12.208 1.00 94.06 371 ASP A CA 1
ATOM 2899 C C . ASP A 1 371 ? -3.837 -13.323 11.916 1.00 94.06 371 ASP A C 1
ATOM 2901 O O . ASP A 1 371 ? -4.105 -12.449 12.746 1.00 94.06 371 ASP A O 1
ATOM 2905 N N . ARG A 1 372 ? -3.368 -13.008 10.698 1.00 95.62 372 ARG A N 1
ATOM 2906 C CA . ARG A 1 372 ? -3.216 -11.628 10.223 1.00 95.62 372 ARG A CA 1
ATOM 2907 C C . ARG A 1 372 ? -4.512 -10.828 10.310 1.00 95.62 372 ARG A C 1
ATOM 2909 O O . ARG A 1 372 ? -4.472 -9.663 10.685 1.00 95.62 372 ARG A O 1
ATOM 2916 N N . TYR A 1 373 ? -5.661 -11.455 10.045 1.00 97.12 373 TYR A N 1
ATOM 2917 C CA . TYR A 1 373 ? -6.955 -10.769 10.085 1.00 97.12 373 TYR A CA 1
ATOM 2918 C C . TYR A 1 373 ? -7.322 -10.345 11.508 1.00 97.12 373 TYR A C 1
ATOM 2920 O O . TYR A 1 373 ? -7.861 -9.260 11.709 1.00 97.12 373 TYR A O 1
ATOM 2928 N N . ALA A 1 374 ? -6.988 -11.171 12.503 1.00 98.06 374 ALA A N 1
ATOM 2929 C CA . ALA A 1 374 ? -7.167 -10.821 13.906 1.00 98.06 374 ALA A CA 1
ATOM 2930 C C . ALA A 1 374 ? -6.249 -9.656 14.308 1.00 98.06 374 ALA A C 1
ATOM 2932 O O . ALA A 1 374 ? -6.692 -8.753 15.013 1.00 98.06 374 ALA A O 1
ATOM 2933 N N . ALA A 1 375 ? -5.010 -9.617 13.802 1.00 97.56 375 ALA A N 1
ATOM 2934 C CA . ALA A 1 375 ? -4.104 -8.488 14.013 1.00 97.56 375 ALA A CA 1
ATOM 2935 C C . ALA A 1 375 ? -4.552 -7.198 13.295 1.00 97.56 375 ALA A C 1
ATOM 2937 O O . ALA A 1 375 ? -4.377 -6.115 13.841 1.00 97.56 375 ALA A O 1
ATOM 2938 N N . GLU A 1 376 ? -5.155 -7.286 12.105 1.00 97.25 376 GLU A N 1
ATOM 2939 C CA . GLU A 1 376 ? -5.771 -6.138 11.417 1.00 97.25 376 GLU A CA 1
ATOM 2940 C C . GLU A 1 376 ? -6.958 -5.574 12.216 1.00 97.25 376 GLU A C 1
ATOM 2942 O O . GLU A 1 376 ? -7.076 -4.360 12.377 1.00 97.25 376 GLU A O 1
ATOM 2947 N N . VAL A 1 377 ? -7.817 -6.444 12.764 1.00 97.88 377 VAL A N 1
ATOM 2948 C CA . VAL A 1 377 ? -8.916 -6.015 13.645 1.00 97.88 377 VAL A CA 1
ATOM 2949 C C . VAL A 1 377 ? -8.376 -5.409 14.938 1.00 97.88 377 VAL A C 1
ATOM 2951 O O . VAL A 1 377 ? -8.847 -4.348 15.333 1.00 97.88 377 VAL A O 1
ATOM 2954 N N . MET A 1 378 ? -7.362 -6.023 15.555 1.00 97.62 378 MET A N 1
ATOM 2955 C CA . MET A 1 378 ? -6.683 -5.480 16.737 1.00 97.62 378 MET A CA 1
ATOM 2956 C C . MET A 1 378 ? -6.120 -4.077 16.475 1.00 97.62 378 MET A C 1
ATOM 2958 O O . MET A 1 378 ? -6.361 -3.174 17.269 1.00 97.62 378 MET A O 1
ATOM 2962 N N . ASP A 1 379 ? -5.422 -3.875 15.353 1.00 96.38 379 ASP A N 1
ATOM 2963 C CA . ASP A 1 379 ? -4.930 -2.556 14.940 1.00 96.38 379 ASP A CA 1
ATOM 2964 C C . ASP A 1 379 ? -6.078 -1.548 14.857 1.00 96.38 379 ASP A C 1
ATOM 2966 O O . ASP A 1 379 ? -6.027 -0.501 15.492 1.00 96.38 379 ASP A O 1
ATOM 2970 N N . SER A 1 380 ? -7.180 -1.894 14.188 1.00 95.56 380 SER A N 1
ATOM 2971 C CA . SER A 1 380 ? -8.332 -0.992 14.090 1.00 95.56 380 SER A CA 1
ATOM 2972 C C . SER A 1 380 ? -9.046 -0.718 15.423 1.00 95.56 380 SER A C 1
ATOM 2974 O O . SER A 1 380 ? -9.723 0.304 15.508 1.00 95.56 380 SER A O 1
ATOM 2976 N N . VAL A 1 381 ? -8.942 -1.592 16.432 1.00 95.94 381 VAL A N 1
ATOM 2977 C CA . VAL A 1 381 ? -9.447 -1.324 17.796 1.00 95.94 381 VAL A CA 1
ATOM 2978 C C . VAL A 1 381 ? -8.537 -0.336 18.535 1.00 95.94 381 VAL A C 1
ATOM 2980 O O . VAL A 1 381 ? -9.004 0.523 19.285 1.00 95.94 381 VAL A O 1
ATOM 2983 N N . LEU A 1 382 ? -7.225 -0.462 18.341 1.00 94.50 382 LEU A N 1
ATOM 2984 C CA . LEU A 1 382 ? -6.219 0.322 19.055 1.00 94.50 382 LEU A CA 1
ATOM 2985 C C . LEU A 1 382 ? -5.965 1.692 18.405 1.00 94.50 382 LEU A C 1
ATOM 2987 O O . LEU A 1 382 ? -5.650 2.651 19.110 1.00 94.50 382 LEU A O 1
ATOM 2991 N N . SER A 1 383 ? -6.120 1.787 17.086 1.00 88.94 383 SER A N 1
ATOM 2992 C CA . SER A 1 383 ? -5.829 2.959 16.253 1.00 88.94 383 SER A CA 1
ATOM 2993 C C . SER A 1 383 ? -7.002 3.935 16.104 1.00 88.94 383 SER A C 1
ATOM 2995 O O . SER A 1 383 ? -8.164 3.615 16.338 1.00 88.94 383 SER A O 1
ATOM 2997 N N . GLY A 1 384 ? -6.691 5.142 15.617 1.00 79.00 384 GLY A N 1
ATOM 2998 C CA . GLY A 1 384 ? -7.672 6.187 15.310 1.00 79.00 384 GLY A CA 1
ATOM 2999 C C . GLY A 1 384 ? -8.084 7.022 16.525 1.00 79.00 384 GLY A C 1
ATOM 3000 O O . GLY A 1 384 ? -7.727 6.720 17.657 1.00 79.00 384 GLY A O 1
ATOM 3001 N N . MET A 1 385 ? -8.838 8.100 16.287 1.00 70.56 385 MET A N 1
ATOM 3002 C CA . MET A 1 385 ? -9.217 9.052 17.346 1.00 70.56 385 MET A CA 1
ATOM 3003 C C . MET A 1 385 ? -10.110 8.433 18.432 1.00 70.56 385 MET A C 1
ATOM 3005 O O . MET A 1 385 ? -10.029 8.840 19.577 1.00 70.56 385 MET A O 1
ATOM 3009 N N . GLY A 1 386 ? -10.925 7.430 18.091 1.00 76.00 386 GLY A N 1
ATOM 3010 C CA . GLY A 1 386 ? -11.739 6.687 19.063 1.00 76.00 386 GLY A CA 1
ATOM 3011 C C . GLY A 1 386 ? -11.097 5.391 19.568 1.00 76.00 386 GLY A C 1
ATOM 3012 O O . GLY A 1 386 ? -11.757 4.633 20.273 1.00 76.00 386 GLY A O 1
ATOM 3013 N N . GLY A 1 387 ? -9.858 5.092 19.162 1.00 84.25 387 GLY A N 1
ATOM 3014 C CA . GLY A 1 387 ? -9.162 3.864 19.543 1.00 84.25 387 GLY A CA 1
ATOM 3015 C C . GLY A 1 387 ? -8.685 3.898 20.992 1.00 84.25 387 GLY A C 1
ATOM 3016 O O . GLY A 1 387 ? -8.417 4.966 21.554 1.00 84.25 387 GLY A O 1
ATOM 3017 N N . ARG A 1 388 ? -8.532 2.718 21.603 1.00 87.19 388 ARG A N 1
ATOM 3018 C CA . ARG A 1 388 ? -8.199 2.593 23.034 1.00 87.19 388 ARG A CA 1
ATOM 3019 C C . ARG A 1 388 ? -6.904 3.325 23.410 1.00 87.19 388 ARG A C 1
ATOM 3021 O O . ARG A 1 388 ? -6.856 4.018 24.423 1.00 87.19 388 ARG A O 1
ATOM 3028 N N . ILE A 1 389 ? -5.889 3.257 22.545 1.00 86.62 389 ILE A N 1
ATOM 3029 C CA . ILE A 1 389 ? -4.602 3.935 22.749 1.00 86.62 389 ILE A CA 1
ATOM 3030 C C . ILE A 1 389 ? -4.782 5.459 22.769 1.00 86.62 389 ILE A C 1
ATOM 3032 O O . ILE A 1 389 ? -4.222 6.126 23.637 1.00 86.62 389 ILE A O 1
ATOM 3036 N N . HIS A 1 390 ? -5.602 6.014 21.870 1.00 85.44 390 HIS A N 1
ATOM 3037 C CA . HIS A 1 390 ? -5.881 7.453 21.822 1.00 85.44 390 HIS A CA 1
ATOM 3038 C C . HIS A 1 390 ? -6.591 7.945 23.082 1.00 85.44 390 HIS A C 1
ATOM 3040 O O . HIS A 1 390 ? -6.176 8.939 23.678 1.00 85.44 390 HIS A O 1
ATOM 3046 N N . LYS A 1 391 ? -7.602 7.200 23.537 1.00 85.12 391 LYS A N 1
ATOM 3047 C CA . LYS A 1 391 ? -8.325 7.507 24.771 1.00 85.12 391 LYS A CA 1
ATOM 3048 C C . LYS A 1 391 ? -7.384 7.564 25.983 1.00 85.12 391 LYS A C 1
ATOM 3050 O O . LYS A 1 391 ? -7.367 8.558 26.704 1.00 85.12 391 LYS A O 1
ATOM 3055 N N . ARG A 1 392 ? -6.532 6.550 26.165 1.00 83.94 392 ARG A N 1
ATOM 3056 C CA . ARG A 1 392 ? -5.597 6.454 27.304 1.00 83.94 392 ARG A CA 1
ATOM 3057 C C . ARG A 1 392 ? -4.511 7.530 27.318 1.00 83.94 392 ARG A C 1
ATOM 3059 O O . ARG A 1 392 ? -4.210 8.094 28.366 1.00 83.94 392 ARG A O 1
ATOM 3066 N N . LEU A 1 393 ? -3.893 7.785 26.165 1.00 79.75 393 LEU A N 1
ATOM 3067 C CA . LEU A 1 393 ? -2.667 8.590 26.061 1.00 79.75 393 LEU A CA 1
ATOM 3068 C C . LEU A 1 393 ? -2.887 10.019 25.555 1.00 79.75 393 LEU A C 1
ATOM 3070 O O . LEU A 1 393 ? -1.916 10.772 25.439 1.00 79.75 393 LEU A O 1
ATOM 3074 N N . ARG A 1 394 ? -4.127 10.390 25.216 1.00 78.12 394 ARG A N 1
ATOM 3075 C CA . ARG A 1 394 ? -4.454 11.748 24.768 1.00 78.12 394 ARG A CA 1
ATOM 3076 C C . ARG A 1 394 ? -5.689 12.345 25.435 1.00 78.12 394 ARG A C 1
ATOM 3078 O O . ARG A 1 394 ? -5.642 13.524 25.770 1.00 78.12 394 ARG A O 1
ATOM 3085 N N . GLU A 1 395 ? -6.760 11.578 25.643 1.00 80.19 395 GLU A N 1
ATOM 3086 C CA . GLU A 1 395 ? -7.970 12.093 26.312 1.00 80.19 395 GLU A CA 1
ATOM 3087 C C . GLU A 1 395 ? -7.841 12.061 27.839 1.00 80.19 395 GLU A C 1
ATOM 3089 O O . GLU A 1 395 ? -8.044 13.076 28.499 1.00 80.19 395 GLU A O 1
ATOM 3094 N N . GLU A 1 396 ? -7.469 10.910 28.405 1.00 80.81 396 GLU A N 1
ATOM 3095 C CA . GLU A 1 396 ? -7.313 10.743 29.857 1.00 80.81 396 GLU A CA 1
ATOM 3096 C C . GLU A 1 396 ? -6.063 11.468 30.376 1.00 80.81 396 GLU A C 1
ATOM 3098 O O . GLU A 1 396 ? -6.039 11.948 31.512 1.00 80.81 396 GLU A O 1
ATOM 3103 N N . ARG A 1 397 ? -5.019 11.553 29.542 1.00 74.25 397 ARG A N 1
ATOM 3104 C CA . ARG A 1 397 ? -3.753 12.227 29.848 1.00 74.25 397 ARG A CA 1
ATOM 3105 C C . ARG A 1 397 ? -3.189 12.872 28.582 1.00 74.25 397 ARG A C 1
ATOM 3107 O O . ARG A 1 397 ? -2.795 12.134 27.689 1.00 74.25 397 ARG A O 1
ATOM 3114 N N . PRO A 1 398 ? -3.099 14.205 28.463 1.00 76.19 398 PRO A N 1
ATOM 3115 C CA . PRO A 1 398 ? -2.701 14.866 27.217 1.00 76.19 398 PRO A CA 1
ATOM 3116 C C . PRO A 1 398 ? -1.173 14.876 27.020 1.00 76.19 398 PRO A C 1
ATOM 3118 O O . PRO A 1 398 ? -0.575 15.927 26.807 1.00 76.19 398 PRO A O 1
ATOM 3121 N N . TYR A 1 399 ? -0.521 13.715 27.127 1.00 77.25 399 TYR A N 1
ATOM 3122 C CA . TYR A 1 399 ? 0.936 13.592 26.997 1.00 77.25 399 TYR A CA 1
ATOM 3123 C C . TYR A 1 399 ? 1.386 13.435 25.539 1.00 77.25 399 TYR A C 1
ATOM 3125 O O . TYR A 1 399 ? 2.498 13.829 25.199 1.00 77.25 399 TYR A O 1
ATOM 3133 N N . ALA A 1 400 ? 0.542 12.872 24.667 1.00 76.75 400 ALA A N 1
ATOM 3134 C CA . ALA A 1 400 ? 0.900 12.574 23.282 1.00 76.75 400 ALA A CA 1
ATOM 3135 C C . ALA A 1 400 ? 0.313 13.580 22.275 1.00 76.75 400 ALA A C 1
ATOM 3137 O O . ALA A 1 400 ? -0.902 13.769 22.184 1.00 76.75 400 ALA A O 1
ATOM 3138 N N . TYR A 1 401 ? 1.180 14.154 21.437 1.00 75.94 401 TYR A N 1
ATOM 3139 C CA . TYR A 1 401 ? 0.806 15.032 20.322 1.00 75.94 401 TYR A CA 1
ATOM 3140 C C . TYR A 1 401 ? 0.533 14.249 19.034 1.00 75.94 401 TYR A C 1
ATOM 3142 O O . TYR A 1 401 ? -0.405 14.554 18.295 1.00 75.94 401 TYR A O 1
ATOM 3150 N N . ALA A 1 402 ? 1.338 13.215 18.781 1.00 80.44 402 ALA A N 1
ATOM 3151 C CA . ALA A 1 402 ? 1.173 12.288 17.669 1.00 80.44 402 ALA A CA 1
ATOM 3152 C C . ALA A 1 402 ? 1.097 10.867 18.223 1.00 80.44 402 ALA A C 1
ATOM 3154 O O . ALA A 1 402 ? 1.923 10.486 19.044 1.00 80.44 402 ALA A O 1
ATOM 3155 N N . LEU A 1 403 ? 0.096 10.096 17.811 1.00 87.62 403 LEU A N 1
ATOM 3156 C CA . LEU A 1 403 ? -0.181 8.796 18.408 1.00 87.62 403 LEU A CA 1
ATOM 3157 C C . LEU A 1 403 ? -0.886 7.895 17.405 1.00 87.62 403 LEU A C 1
ATOM 3159 O O . LEU A 1 403 ? -1.918 8.278 16.853 1.00 87.62 403 LEU A O 1
ATOM 3163 N N . THR A 1 404 ? -0.349 6.700 17.190 1.00 88.50 404 THR A N 1
ATOM 3164 C CA . THR A 1 404 ? -1.025 5.659 16.412 1.00 88.50 404 THR A CA 1
ATOM 3165 C C . THR A 1 404 ? -0.568 4.285 16.870 1.00 88.50 404 THR A C 1
ATOM 3167 O O . THR A 1 404 ? 0.605 4.099 17.201 1.00 88.50 404 THR A O 1
ATOM 3170 N N . PHE A 1 405 ? -1.474 3.312 16.842 1.00 94.44 405 PHE A N 1
ATOM 3171 C CA . PHE A 1 405 ? -1.057 1.924 16.711 1.00 94.44 405 PHE A CA 1
ATOM 3172 C C . PHE A 1 405 ? -0.757 1.660 15.225 1.00 94.44 405 PHE A C 1
ATOM 3174 O O . PHE A 1 405 ? -1.224 2.388 14.345 1.00 94.44 405 PHE A O 1
ATOM 3181 N N . PHE A 1 406 ? 0.119 0.710 14.929 1.00 94.56 406 PHE A N 1
ATOM 3182 C CA . PHE A 1 406 ? 0.435 0.328 13.559 1.00 94.56 406 PHE A CA 1
ATOM 3183 C C . PHE A 1 406 ? 0.508 -1.186 13.425 1.00 94.56 406 PHE A C 1
ATOM 3185 O O . PHE A 1 406 ? 0.960 -1.879 14.335 1.00 94.56 406 PHE A O 1
ATOM 3192 N N . ASN A 1 407 ? 0.143 -1.685 12.245 1.00 95.19 407 ASN A N 1
ATOM 3193 C CA . ASN A 1 407 ? 0.380 -3.057 11.816 1.00 95.19 407 ASN A CA 1
ATOM 3194 C C . ASN A 1 407 ? 1.012 -3.067 10.411 1.00 95.19 407 ASN A C 1
ATOM 3196 O O . ASN A 1 407 ? 0.359 -2.843 9.393 1.00 95.19 407 ASN A O 1
ATOM 3200 N N . GLN A 1 408 ? 2.320 -3.306 10.357 1.00 93.38 408 GLN A N 1
ATOM 3201 C CA . GLN A 1 408 ? 3.135 -3.363 9.147 1.00 93.38 408 GLN A CA 1
ATOM 3202 C C . GLN A 1 408 ? 3.467 -4.812 8.781 1.00 93.38 408 GLN A C 1
ATOM 3204 O O . GLN A 1 408 ? 4.534 -5.335 9.112 1.00 93.38 408 GLN A O 1
ATOM 3209 N N . MET A 1 409 ? 2.576 -5.454 8.033 1.00 92.06 409 MET A N 1
ATOM 3210 C CA . MET A 1 409 ? 2.815 -6.801 7.518 1.00 92.06 409 MET A CA 1
ATOM 3211 C C . MET A 1 409 ? 3.850 -6.804 6.382 1.00 92.06 409 MET A C 1
ATOM 3213 O O . MET A 1 409 ? 3.901 -5.911 5.533 1.00 92.06 409 MET A O 1
ATOM 3217 N N . ALA A 1 410 ? 4.674 -7.843 6.342 1.00 90.00 410 ALA A N 1
ATOM 3218 C CA . ALA A 1 410 ? 5.498 -8.225 5.200 1.00 90.00 410 ALA A CA 1
ATOM 3219 C C . ALA A 1 410 ? 5.161 -9.670 4.797 1.00 90.00 410 ALA A C 1
ATOM 3221 O O . ALA A 1 410 ? 4.187 -10.232 5.282 1.00 90.00 410 ALA A O 1
ATOM 3222 N N . TYR A 1 411 ? 5.902 -10.282 3.871 1.00 90.75 411 TYR A N 1
ATOM 3223 C CA . TYR A 1 411 ? 5.483 -11.561 3.285 1.00 90.75 411 TYR A CA 1
ATOM 3224 C C . TYR A 1 411 ? 5.406 -12.699 4.320 1.00 90.75 411 TYR A C 1
ATOM 3226 O O . TYR A 1 411 ? 4.362 -13.330 4.454 1.00 90.75 411 TYR A O 1
ATOM 3234 N N . GLU A 1 412 ? 6.470 -12.919 5.089 1.00 88.25 412 GLU A N 1
ATOM 3235 C CA . GLU A 1 412 ? 6.591 -14.008 6.070 1.00 88.25 412 GLU A CA 1
ATOM 3236 C C . GLU A 1 412 ? 6.462 -13.572 7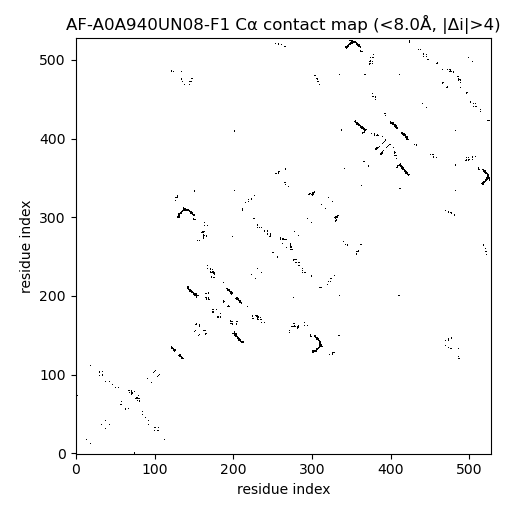.540 1.00 88.25 412 GLU A C 1
ATOM 3238 O O . GLU A 1 412 ? 6.271 -14.407 8.415 1.00 88.25 412 GLU A O 1
ATOM 3243 N N . THR A 1 413 ? 6.574 -12.277 7.828 1.00 91.94 413 THR A N 1
ATOM 3244 C CA . THR A 1 413 ? 6.502 -11.707 9.184 1.00 91.94 413 THR A CA 1
ATOM 3245 C C . THR A 1 413 ? 6.011 -10.262 9.101 1.00 91.94 413 THR A C 1
ATOM 3247 O O . THR A 1 413 ? 5.903 -9.719 8.003 1.00 91.94 413 THR A O 1
ATOM 3250 N N . GLY A 1 414 ? 5.729 -9.620 10.228 1.00 93.56 414 GLY A N 1
ATOM 3251 C CA . GLY A 1 414 ? 5.310 -8.224 10.297 1.00 93.56 414 GLY A CA 1
ATOM 3252 C C . GLY A 1 414 ? 5.854 -7.526 11.534 1.00 93.56 414 GLY A C 1
ATOM 3253 O O . GLY A 1 414 ? 6.623 -8.107 12.303 1.00 93.56 414 GLY A O 1
ATOM 3254 N N . ALA A 1 415 ? 5.480 -6.267 11.697 1.00 95.31 415 ALA A N 1
ATOM 3255 C CA . ALA A 1 415 ? 5.734 -5.477 12.891 1.00 95.31 415 ALA A CA 1
ATOM 3256 C C . ALA A 1 415 ? 4.422 -4.837 13.320 1.00 95.31 415 ALA A C 1
ATOM 3258 O O . ALA A 1 415 ? 3.700 -4.311 12.478 1.00 95.31 415 ALA A O 1
ATOM 3259 N N . LEU A 1 416 ? 4.125 -4.851 14.608 1.00 96.25 416 LEU A N 1
ATOM 3260 C CA . LEU A 1 416 ? 3.002 -4.105 15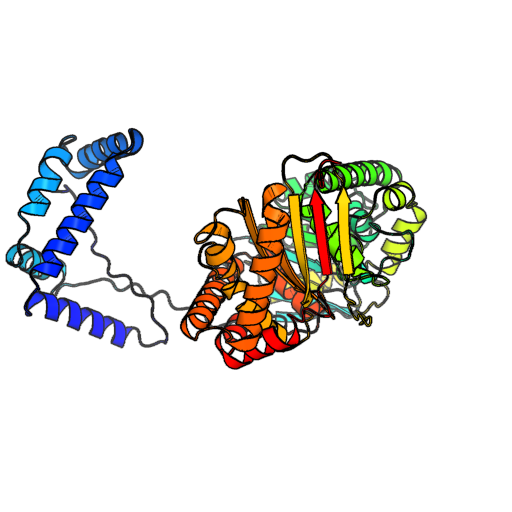.162 1.00 96.25 416 LEU A CA 1
ATOM 3261 C C . LEU A 1 416 ? 3.433 -3.392 16.429 1.00 96.25 416 LEU A C 1
ATOM 3263 O O . LEU A 1 416 ? 4.395 -3.811 17.072 1.00 96.25 416 LEU A O 1
ATOM 3267 N N . GLY A 1 417 ? 2.766 -2.304 16.778 1.00 96.25 417 GLY A N 1
ATOM 3268 C CA . GLY A 1 417 ? 3.191 -1.521 17.925 1.00 96.25 417 GLY A CA 1
ATOM 3269 C C . GLY A 1 417 ? 2.547 -0.157 18.012 1.00 96.25 417 GLY A C 1
ATOM 3270 O O . GLY A 1 417 ? 1.653 0.179 17.241 1.00 96.25 417 GLY A O 1
ATOM 3271 N N . ILE A 1 418 ? 3.037 0.630 18.961 1.00 95.94 418 ILE A N 1
ATOM 3272 C CA . ILE A 1 418 ? 2.556 1.981 19.232 1.00 95.94 418 ILE A CA 1
ATOM 3273 C C . ILE A 1 418 ? 3.665 2.962 18.874 1.00 95.94 418 ILE A C 1
ATOM 3275 O O . ILE A 1 418 ? 4.806 2.781 19.293 1.00 95.94 418 ILE A O 1
ATOM 3279 N N . TYR A 1 419 ? 3.324 3.997 18.112 1.00 95.69 419 TYR A N 1
ATOM 3280 C CA . TYR A 1 419 ? 4.167 5.165 17.880 1.00 95.69 419 TYR A CA 1
ATOM 3281 C C . TYR A 1 419 ? 3.603 6.367 18.640 1.00 95.69 419 TYR A C 1
ATOM 3283 O O . TYR A 1 419 ? 2.398 6.622 18.573 1.00 95.69 419 TYR A O 1
ATOM 3291 N N . ILE A 1 420 ? 4.478 7.112 19.321 1.00 94.50 420 ILE A N 1
ATOM 3292 C CA . ILE A 1 420 ? 4.127 8.259 20.164 1.00 94.50 420 ILE A CA 1
ATOM 3293 C C . ILE A 1 420 ? 5.107 9.409 19.917 1.00 94.50 42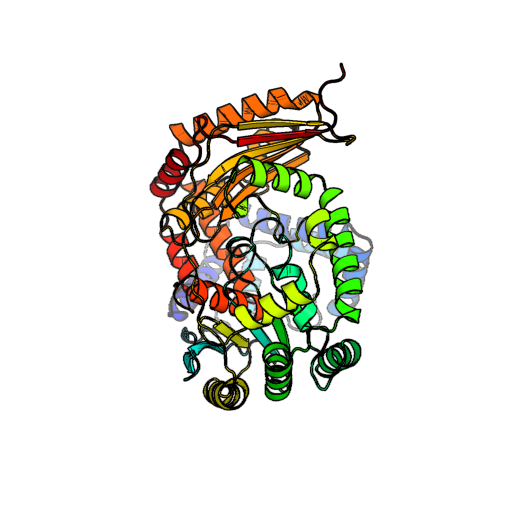0 ILE A C 1
ATOM 3295 O O . ILE A 1 420 ? 6.314 9.209 19.949 1.00 94.50 420 ILE A O 1
ATOM 3299 N N . GLY A 1 421 ? 4.603 10.623 19.706 1.00 93.69 421 GLY A N 1
ATOM 3300 C CA . GLY A 1 421 ? 5.362 11.874 19.756 1.00 93.69 421 GLY A CA 1
ATOM 3301 C C . GLY A 1 421 ? 4.940 12.701 20.971 1.00 93.69 421 GLY A C 1
ATOM 3302 O O . GLY A 1 421 ? 3.749 12.972 21.138 1.00 93.69 421 GLY A O 1
ATOM 3303 N N . THR A 1 422 ? 5.896 13.088 21.813 1.00 92.75 422 THR A N 1
ATOM 3304 C CA . THR A 1 422 ? 5.681 13.692 23.140 1.00 92.75 422 THR A CA 1
ATOM 3305 C C . THR A 1 422 ? 6.766 14.720 23.497 1.00 92.75 422 THR A C 1
ATOM 3307 O O . THR A 1 422 ? 7.770 14.860 22.801 1.00 92.75 422 THR A O 1
ATOM 3310 N N . GLU A 1 423 ? 6.595 15.444 24.602 1.00 91.19 423 GLU A N 1
ATOM 3311 C CA . GLU A 1 423 ? 7.681 16.178 25.263 1.00 91.19 423 GLU A CA 1
ATOM 3312 C C . GLU A 1 423 ? 8.564 15.243 26.106 1.00 91.19 423 GLU A C 1
ATOM 3314 O O . GLU A 1 423 ? 8.069 14.320 26.752 1.00 91.19 423 GLU A O 1
ATOM 3319 N N . GLN A 1 424 ? 9.868 15.541 26.192 1.00 89.81 424 GLN A N 1
ATOM 3320 C CA . GLN A 1 424 ? 10.851 14.738 26.946 1.00 89.81 424 GLN A CA 1
ATOM 3321 C C . GLN A 1 424 ? 10.425 14.470 28.402 1.00 89.81 424 GLN A C 1
ATOM 3323 O O . GLN A 1 424 ? 10.648 13.384 28.926 1.00 89.81 424 GLN A O 1
ATOM 3328 N N . LYS A 1 425 ? 9.775 15.439 29.060 1.00 90.75 425 LYS A N 1
ATOM 3329 C CA . LYS A 1 425 ? 9.355 15.322 30.467 1.00 90.75 425 LYS A CA 1
ATOM 3330 C C . LYS A 1 425 ? 8.305 14.226 30.717 1.00 90.75 425 LYS A C 1
ATOM 3332 O O . LYS A 1 425 ? 8.143 13.823 31.860 1.00 90.75 425 LYS A O 1
ATOM 3337 N N . HIS A 1 426 ? 7.609 13.764 29.674 1.00 91.69 426 HIS A N 1
ATOM 3338 C CA . HIS A 1 426 ? 6.534 12.769 29.763 1.00 91.69 426 HIS A CA 1
ATOM 3339 C C . HIS A 1 426 ? 6.964 11.355 29.348 1.00 91.69 426 HIS A C 1
ATOM 3341 O O . HIS A 1 426 ? 6.131 10.455 29.338 1.00 91.69 426 HIS A O 1
ATOM 3347 N N . VAL A 1 427 ? 8.236 11.142 28.993 1.00 91.44 427 VAL A N 1
ATOM 3348 C CA . VAL A 1 427 ? 8.741 9.847 28.494 1.00 91.44 427 VAL A CA 1
ATOM 3349 C C . VAL A 1 427 ? 8.451 8.709 29.479 1.00 91.44 427 VAL A C 1
ATOM 3351 O O . VAL A 1 427 ? 7.776 7.753 29.113 1.00 91.44 427 VAL A O 1
ATOM 3354 N N . ARG A 1 428 ? 8.838 8.862 30.752 1.00 91.81 428 ARG A N 1
ATOM 3355 C CA . ARG A 1 428 ? 8.601 7.836 31.787 1.00 91.81 428 ARG A CA 1
ATOM 3356 C C . ARG A 1 428 ? 7.118 7.591 32.063 1.00 91.81 428 ARG A C 1
ATOM 3358 O O . ARG A 1 428 ? 6.699 6.450 32.222 1.00 91.81 428 ARG A O 1
ATOM 3365 N N . ASP A 1 429 ? 6.312 8.655 32.079 1.00 91.19 429 ASP A N 1
ATOM 3366 C CA . ASP A 1 429 ? 4.861 8.526 32.258 1.00 91.19 429 ASP A CA 1
ATOM 3367 C C . ASP A 1 429 ? 4.238 7.705 31.117 1.00 91.19 429 ASP A C 1
ATOM 3369 O O . ASP A 1 429 ? 3.322 6.912 31.337 1.00 91.19 429 ASP A O 1
ATOM 3373 N N . ILE A 1 430 ? 4.731 7.888 29.890 1.00 92.50 430 ILE A N 1
ATOM 3374 C CA . ILE A 1 430 ? 4.274 7.158 28.708 1.00 92.50 430 ILE A CA 1
ATOM 3375 C C . ILE A 1 430 ? 4.699 5.690 28.761 1.00 92.50 430 ILE A C 1
ATOM 3377 O O . ILE A 1 430 ? 3.861 4.835 28.480 1.00 92.50 430 ILE A O 1
ATOM 3381 N N . GLU A 1 431 ? 5.941 5.387 29.142 1.00 93.19 431 GLU A N 1
ATOM 3382 C CA . GLU A 1 431 ? 6.428 4.008 29.327 1.00 93.19 431 GLU A CA 1
ATOM 3383 C C . GLU A 1 431 ? 5.531 3.240 30.307 1.00 93.19 431 GLU A C 1
ATOM 3385 O O . GLU A 1 431 ? 5.048 2.146 29.998 1.00 93.19 431 GLU A O 1
ATOM 3390 N N . ASP A 1 432 ? 5.220 3.859 31.449 1.00 91.94 432 ASP A N 1
ATOM 3391 C CA . ASP A 1 432 ? 4.344 3.284 32.468 1.00 91.94 432 ASP A CA 1
ATOM 3392 C C . ASP A 1 432 ? 2.920 3.050 31.947 1.00 91.94 432 ASP A C 1
ATOM 3394 O O . ASP A 1 432 ? 2.322 1.998 32.202 1.00 91.94 432 ASP A O 1
ATOM 3398 N N . VAL A 1 433 ? 2.347 4.023 31.229 1.00 91.44 433 VAL A N 1
ATOM 3399 C CA . VAL A 1 433 ? 0.986 3.903 30.683 1.00 91.44 433 VAL A CA 1
ATOM 3400 C C . VAL A 1 433 ? 0.927 2.838 29.591 1.00 91.44 433 VAL A C 1
ATOM 3402 O O . VAL A 1 433 ? 0.020 2.008 29.611 1.00 91.44 433 VAL A O 1
ATOM 3405 N N . VAL A 1 434 ? 1.895 2.809 28.674 1.00 93.50 434 VAL A N 1
ATOM 3406 C CA . VAL A 1 434 ? 1.963 1.808 27.600 1.00 93.50 434 VAL A CA 1
ATOM 3407 C C . VAL A 1 434 ? 2.146 0.406 28.178 1.00 93.50 434 VAL A C 1
ATOM 3409 O O . VAL A 1 434 ? 1.437 -0.517 27.775 1.00 93.50 434 VAL A O 1
ATOM 3412 N N . GLY A 1 435 ? 3.034 0.242 29.163 1.00 94.06 435 GLY A N 1
ATOM 3413 C CA . GLY A 1 435 ? 3.243 -1.034 29.844 1.00 94.06 435 GLY A CA 1
ATOM 3414 C C . GLY A 1 435 ? 1.978 -1.553 30.535 1.00 94.06 435 GLY A C 1
ATOM 3415 O O . GLY A 1 435 ? 1.632 -2.729 30.383 1.00 94.06 435 GLY A O 1
ATOM 3416 N N . LYS A 1 436 ? 1.252 -0.678 31.246 1.00 93.06 436 LYS A N 1
ATOM 3417 C CA . LYS A 1 436 ? -0.035 -1.018 31.880 1.00 93.06 436 LYS A CA 1
ATOM 3418 C C . LYS A 1 436 ? -1.088 -1.402 30.851 1.00 93.06 436 LYS A C 1
ATOM 3420 O O . LYS A 1 436 ? -1.697 -2.457 30.989 1.00 93.06 436 LYS A O 1
ATOM 3425 N N . GLU A 1 437 ? -1.246 -0.601 29.803 1.00 93.06 437 GLU A N 1
ATOM 3426 C CA . GLU A 1 437 ? -2.246 -0.828 28.761 1.00 93.06 437 GLU A CA 1
ATOM 3427 C C . GLU A 1 437 ? -1.999 -2.150 28.018 1.00 93.06 437 GLU A C 1
ATOM 3429 O O . GLU A 1 437 ? -2.918 -2.945 27.837 1.00 93.06 437 GLU A O 1
ATOM 3434 N N . ILE A 1 438 ? -0.745 -2.462 27.666 1.00 94.88 438 ILE A N 1
ATOM 3435 C CA . ILE A 1 438 ? -0.389 -3.768 27.091 1.00 94.88 438 ILE A CA 1
ATOM 3436 C C . ILE A 1 438 ? -0.724 -4.903 28.071 1.00 94.88 438 ILE A C 1
ATOM 3438 O O . ILE A 1 438 ? -1.257 -5.937 27.663 1.00 94.88 438 ILE A O 1
ATOM 3442 N N . GLY A 1 439 ? -0.429 -4.730 29.362 1.00 95.25 439 GLY A N 1
ATOM 3443 C CA . GLY A 1 439 ? -0.767 -5.704 30.401 1.00 95.25 439 GLY A CA 1
ATOM 3444 C C . GLY A 1 439 ? -2.273 -5.965 30.510 1.00 95.25 439 GLY A C 1
ATOM 3445 O O . GLY A 1 439 ? -2.698 -7.124 30.523 1.00 95.25 439 GLY A O 1
ATOM 3446 N N . GLU A 1 440 ? -3.074 -4.901 30.533 1.00 94.56 440 GLU A N 1
ATOM 3447 C CA . GLU A 1 440 ? -4.539 -4.949 30.574 1.00 94.56 440 GLU A CA 1
ATOM 3448 C C . GLU A 1 440 ? -5.112 -5.611 29.318 1.00 94.56 440 GLU A C 1
ATOM 3450 O O . GLU A 1 440 ? -5.876 -6.567 29.435 1.00 94.56 440 GLU A O 1
ATOM 3455 N N . ILE A 1 441 ? -4.671 -5.211 28.120 1.00 95.19 441 ILE A N 1
ATOM 3456 C CA . ILE A 1 441 ? -5.089 -5.831 26.851 1.00 95.19 441 ILE A CA 1
ATOM 3457 C C . ILE A 1 441 ? -4.828 -7.341 26.865 1.00 95.19 441 ILE A C 1
ATOM 3459 O O . ILE A 1 441 ? -5.677 -8.128 26.450 1.00 95.19 441 ILE A O 1
ATOM 3463 N N . ARG A 1 442 ? -3.670 -7.790 27.357 1.00 96.56 442 ARG A N 1
ATOM 3464 C CA . ARG A 1 442 ? -3.359 -9.229 27.406 1.00 96.56 442 ARG A CA 1
ATOM 3465 C C . ARG A 1 442 ? -4.196 -9.988 28.430 1.00 96.56 442 ARG A C 1
ATOM 3467 O O . ARG A 1 442 ? -4.478 -11.170 28.217 1.00 96.56 442 ARG A O 1
ATOM 3474 N N . LYS A 1 443 ? -4.532 -9.351 29.552 1.00 96.25 443 LYS A N 1
ATOM 3475 C CA . LYS A 1 443 ? -5.259 -9.974 30.663 1.00 96.25 443 LYS A CA 1
ATOM 3476 C C . LYS A 1 443 ? -6.766 -9.996 30.412 1.00 96.25 443 LYS A C 1
ATOM 3478 O O . LYS A 1 443 ? -7.387 -11.045 30.553 1.00 96.25 443 LYS A O 1
ATOM 3483 N N . GLU A 1 444 ? -7.325 -8.852 30.044 1.00 95.62 444 GLU A N 1
ATOM 3484 C CA . GLU A 1 444 ? -8.764 -8.583 29.979 1.00 95.62 444 GLU A CA 1
ATOM 3485 C C . GLU A 1 444 ? -9.292 -8.598 28.539 1.00 95.62 444 GLU A C 1
ATOM 3487 O O . GLU A 1 444 ? -10.447 -8.954 28.309 1.00 95.62 444 GLU A O 1
ATOM 3492 N N . GLY A 1 445 ? -8.435 -8.306 27.556 1.00 95.56 445 GLY A N 1
ATOM 3493 C CA . GLY A 1 445 ? -8.790 -8.323 26.141 1.00 95.56 445 GLY A CA 1
ATOM 3494 C C . GLY A 1 445 ? -9.596 -7.107 25.681 1.00 95.56 445 GLY A C 1
ATOM 3495 O O . GLY A 1 445 ? -9.593 -6.028 26.286 1.00 95.56 445 GLY A O 1
ATOM 3496 N N . PHE A 1 446 ? -10.276 -7.296 24.556 1.00 96.50 446 PHE A N 1
ATOM 3497 C CA . PHE A 1 446 ? -11.165 -6.324 23.930 1.00 96.50 446 PHE A CA 1
ATOM 3498 C C . PHE A 1 446 ? -12.629 -6.672 24.176 1.00 96.50 446 PHE A C 1
ATOM 3500 O O . PHE A 1 446 ? -12.981 -7.844 24.296 1.00 96.50 446 PHE A O 1
ATOM 3507 N N . SER A 1 447 ? -13.492 -5.662 24.224 1.00 95.50 447 SER A N 1
ATOM 3508 C CA . SER A 1 447 ? -14.943 -5.848 24.269 1.00 95.50 447 SER A CA 1
ATOM 3509 C C . SER A 1 447 ? -15.508 -6.251 22.899 1.00 95.50 447 SER A C 1
ATOM 3511 O O . SER A 1 447 ? -14.905 -6.007 21.851 1.00 95.50 447 SER A O 1
ATOM 3513 N N . GLU A 1 448 ? -16.705 -6.845 22.890 1.00 96.25 448 GLU A N 1
ATOM 3514 C CA . GLU A 1 448 ? -17.420 -7.173 21.642 1.00 96.25 448 GLU A CA 1
ATOM 3515 C C . GLU A 1 448 ? -17.758 -5.926 20.814 1.00 96.25 448 GLU A C 1
ATOM 3517 O O . GLU A 1 448 ? -17.743 -5.960 19.580 1.00 96.25 448 GLU A O 1
ATOM 3522 N N . GLU A 1 449 ? -18.054 -4.812 21.486 1.00 94.81 449 GLU A N 1
ATOM 3523 C CA . GLU A 1 449 ? -18.382 -3.547 20.834 1.00 94.81 449 GLU A CA 1
ATOM 3524 C C . GLU A 1 449 ? -17.173 -2.976 20.085 1.00 94.81 449 GLU A C 1
ATOM 3526 O O . GLU A 1 449 ? -17.292 -2.632 18.908 1.00 94.81 449 GLU A O 1
ATOM 3531 N N . GLU A 1 450 ? -15.997 -2.948 20.722 1.00 95.12 450 GLU A N 1
ATOM 3532 C CA . GLU A 1 450 ? -14.748 -2.504 20.092 1.00 95.12 450 GLU A CA 1
ATOM 3533 C C . GLU A 1 450 ? -14.442 -3.318 18.833 1.00 95.12 450 GLU A C 1
ATOM 3535 O O . GLU A 1 450 ? -14.227 -2.751 17.759 1.00 95.12 450 GLU A O 1
ATOM 3540 N N . VAL A 1 451 ? -14.494 -4.648 18.938 1.00 97.31 451 VAL A N 1
ATOM 3541 C CA . VAL A 1 451 ? -14.228 -5.559 17.816 1.00 97.31 451 VAL A CA 1
ATOM 3542 C C . VAL A 1 451 ? -15.249 -5.360 16.694 1.00 97.31 451 VAL A C 1
ATOM 3544 O O . VAL A 1 451 ? -14.887 -5.302 15.516 1.00 97.31 451 VAL A O 1
ATOM 3547 N N . THR A 1 452 ? -16.528 -5.199 17.033 1.00 96.31 452 THR A N 1
ATOM 3548 C CA . THR A 1 452 ? -17.592 -4.956 16.050 1.00 96.31 452 THR A CA 1
ATOM 3549 C C . THR A 1 452 ? -17.395 -3.629 15.317 1.00 96.31 452 THR A C 1
ATOM 3551 O O . THR A 1 452 ? -17.517 -3.579 14.088 1.00 96.31 452 THR A O 1
ATOM 3554 N N . ASN A 1 453 ? -17.063 -2.560 16.041 1.00 93.81 453 ASN A N 1
ATOM 3555 C CA . ASN A 1 453 ? -16.832 -1.238 15.465 1.00 93.81 453 ASN A CA 1
ATOM 3556 C C . ASN A 1 453 ? -15.585 -1.227 14.570 1.00 93.81 453 ASN A C 1
ATOM 3558 O O . ASN A 1 453 ? -15.654 -0.737 13.440 1.00 93.81 453 ASN A O 1
ATOM 3562 N N . ALA A 1 454 ? -14.495 -1.859 15.012 1.00 95.75 454 ALA A N 1
ATOM 3563 C CA . ALA A 1 454 ? -13.274 -2.027 14.228 1.00 95.75 454 ALA A CA 1
ATOM 3564 C C . ALA A 1 454 ? -13.528 -2.774 12.910 1.00 95.75 454 ALA A C 1
ATOM 3566 O O . ALA A 1 454 ? -13.156 -2.306 11.833 1.00 95.75 454 ALA A O 1
ATOM 3567 N N . LYS A 1 455 ? -14.259 -3.896 12.953 1.00 96.88 455 LYS A N 1
ATOM 3568 C CA . LYS A 1 455 ? -14.639 -4.650 11.745 1.00 96.88 455 LYS A CA 1
ATOM 3569 C C . LYS A 1 455 ? -15.458 -3.802 10.770 1.00 96.88 455 LYS A C 1
ATOM 3571 O O . LYS A 1 455 ? -15.187 -3.816 9.570 1.00 96.88 455 LYS A O 1
ATOM 3576 N N . ARG A 1 456 ? -16.441 -3.038 11.265 1.00 94.81 456 ARG A N 1
ATOM 3577 C CA . ARG A 1 456 ? -17.255 -2.131 10.432 1.00 94.81 456 ARG A CA 1
ATOM 3578 C C . ARG A 1 456 ? -16.397 -1.056 9.767 1.00 94.81 456 ARG A C 1
ATOM 3580 O O . ARG A 1 456 ? -16.556 -0.818 8.569 1.00 94.81 456 ARG A O 1
ATOM 3587 N N . TYR A 1 457 ? -15.479 -0.451 10.518 1.00 94.19 457 TYR A N 1
ATOM 3588 C CA . TYR A 1 457 ? -14.550 0.552 10.005 1.00 94.19 457 TYR A CA 1
ATOM 3589 C C . TYR A 1 457 ? -13.639 -0.020 8.908 1.00 94.19 457 TYR A C 1
ATOM 3591 O O . TYR A 1 457 ? -13.559 0.535 7.809 1.00 94.19 457 TYR A O 1
ATOM 3599 N N . LEU A 1 458 ? -13.018 -1.172 9.165 1.00 95.00 458 LEU A N 1
ATOM 3600 C CA . LEU A 1 458 ? -12.157 -1.884 8.220 1.00 95.00 458 LEU A CA 1
ATOM 3601 C C . LEU A 1 458 ? -12.887 -2.237 6.919 1.00 95.00 458 LEU A C 1
ATOM 3603 O O . LEU A 1 458 ? -12.402 -1.942 5.827 1.00 95.00 458 LEU A O 1
ATOM 3607 N N . VAL A 1 459 ? -14.086 -2.818 7.014 1.00 95.81 459 VAL A N 1
ATOM 3608 C CA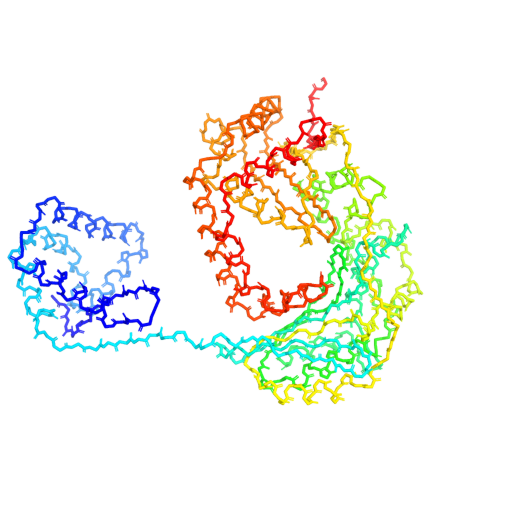 . VAL A 1 459 ? -14.899 -3.162 5.838 1.00 95.81 459 VAL A CA 1
ATOM 3609 C C . VAL A 1 459 ? -15.322 -1.907 5.068 1.00 95.81 459 VAL A C 1
ATOM 3611 O O . VAL A 1 459 ? -15.259 -1.894 3.836 1.00 95.81 459 VAL A O 1
ATOM 3614 N N . GLY A 1 460 ? -15.727 -0.843 5.768 1.00 93.06 460 GLY A N 1
ATOM 3615 C CA . GLY A 1 460 ? -16.125 0.425 5.156 1.00 93.06 460 GLY A CA 1
ATOM 3616 C C . GLY A 1 460 ? -14.985 1.087 4.379 1.00 93.06 460 GLY A C 1
ATOM 3617 O O . GLY A 1 460 ? -15.123 1.362 3.186 1.00 93.06 460 GLY A O 1
ATOM 3618 N N . THR A 1 461 ? -13.833 1.278 5.024 1.00 92.25 461 THR A N 1
ATOM 3619 C CA . THR A 1 461 ? -12.645 1.896 4.406 1.00 92.25 461 THR A CA 1
ATOM 3620 C C . THR A 1 461 ? -12.085 1.058 3.261 1.00 92.25 461 THR A C 1
ATOM 3622 O O . THR A 1 461 ? -11.697 1.602 2.225 1.00 92.25 461 THR A O 1
ATOM 3625 N N . HIS A 1 462 ? -12.112 -0.271 3.384 1.00 93.12 462 HIS A N 1
ATOM 3626 C CA . HIS A 1 462 ? -11.739 -1.170 2.300 1.00 93.12 462 HIS A CA 1
ATOM 3627 C C . HIS A 1 462 ? -12.639 -0.994 1.071 1.00 93.12 462 HIS A C 1
ATOM 3629 O O . HIS A 1 462 ? -12.129 -0.889 -0.045 1.00 93.12 462 HIS A O 1
ATOM 3635 N N . ARG A 1 463 ? -13.966 -0.925 1.251 1.00 90.19 463 ARG A N 1
ATOM 3636 C CA . ARG A 1 463 ? -14.909 -0.720 0.136 1.00 90.19 463 ARG A CA 1
ATOM 3637 C C . ARG A 1 463 ? -14.658 0.600 -0.585 1.00 90.19 463 ARG A C 1
ATOM 3639 O O . ARG A 1 463 ? -14.664 0.601 -1.810 1.00 90.19 463 ARG A O 1
ATOM 3646 N N . ILE A 1 464 ? -14.389 1.679 0.154 1.00 88.81 464 ILE A N 1
ATOM 3647 C CA . ILE A 1 464 ? -14.026 2.984 -0.422 1.00 88.81 464 ILE A CA 1
ATOM 3648 C C . ILE A 1 464 ? -12.733 2.857 -1.239 1.00 88.81 464 ILE A C 1
ATOM 3650 O O . ILE A 1 464 ? -12.694 3.239 -2.406 1.00 88.81 464 ILE A O 1
ATOM 3654 N N . ARG A 1 465 ? -11.688 2.240 -0.672 1.00 87.69 465 ARG A N 1
ATOM 3655 C CA . ARG A 1 465 ? -10.403 2.040 -1.362 1.00 87.69 465 ARG A CA 1
ATOM 3656 C C . ARG A 1 465 ? -10.556 1.239 -2.660 1.00 87.69 465 ARG A C 1
ATOM 3658 O O . ARG A 1 465 ? -9.955 1.591 -3.673 1.00 87.69 465 ARG A O 1
ATOM 3665 N N . MET A 1 466 ? -11.372 0.185 -2.643 1.00 91.25 466 MET A N 1
ATOM 3666 C CA . MET A 1 466 ? -11.619 -0.692 -3.795 1.00 91.25 466 MET A CA 1
ATOM 3667 C C . MET A 1 466 ? -12.523 -0.079 -4.879 1.00 91.25 466 MET A C 1
ATOM 3669 O O . MET A 1 466 ? -12.853 -0.764 -5.842 1.00 91.25 466 MET A O 1
ATOM 3673 N N . GLN A 1 467 ? -12.899 1.202 -4.779 1.00 87.94 467 GLN A N 1
ATOM 3674 C CA . GLN A 1 467 ? -13.522 1.936 -5.889 1.00 87.94 467 GLN A CA 1
ATOM 3675 C C . GLN A 1 467 ? -12.499 2.334 -6.969 1.00 87.94 467 GLN A C 1
ATOM 3677 O O . GLN A 1 467 ? -12.862 2.506 -8.133 1.00 87.94 467 GLN A O 1
ATOM 3682 N N . SER A 1 468 ? -11.215 2.465 -6.609 1.00 92.06 468 SER A N 1
ATOM 3683 C CA . SER A 1 468 ? -10.149 2.870 -7.532 1.00 92.06 468 SER A CA 1
ATOM 3684 C C . SER A 1 468 ? -9.625 1.700 -8.366 1.00 92.06 468 SER A C 1
ATOM 3686 O O . SER A 1 468 ? -9.172 0.690 -7.827 1.00 92.06 468 SER A O 1
ATOM 3688 N N . ASN A 1 469 ? -9.574 1.876 -9.690 1.00 95.00 469 ASN A N 1
ATOM 3689 C CA . ASN A 1 469 ? -8.946 0.913 -10.598 1.00 95.00 469 ASN A CA 1
ATOM 3690 C C . ASN A 1 469 ? -7.473 0.647 -10.260 1.00 95.00 469 ASN A C 1
ATOM 3692 O O . ASN A 1 469 ? -7.043 -0.502 -10.332 1.00 95.00 469 ASN A O 1
ATOM 3696 N N . SER A 1 470 ? -6.718 1.666 -9.840 1.00 96.19 470 SER A N 1
ATOM 3697 C CA . SER A 1 470 ? -5.317 1.495 -9.437 1.00 96.19 470 SER A CA 1
ATOM 3698 C C . SER A 1 470 ? -5.201 0.651 -8.170 1.00 96.19 470 SER A C 1
ATOM 3700 O O . SER A 1 470 ? -4.371 -0.248 -8.109 1.00 96.19 470 SER A O 1
ATOM 3702 N N . ALA A 1 471 ? -6.080 0.870 -7.184 1.00 95.06 471 ALA A N 1
ATOM 3703 C CA . ALA A 1 471 ? -6.087 0.071 -5.959 1.00 95.06 471 ALA A CA 1
ATOM 3704 C C . ALA A 1 471 ? -6.430 -1.402 -6.237 1.00 95.06 471 ALA A C 1
ATOM 3706 O O . ALA A 1 471 ? -5.787 -2.296 -5.687 1.00 95.06 471 ALA A O 1
ATOM 3707 N N . ILE A 1 472 ? -7.401 -1.656 -7.122 1.00 96.00 472 ILE A N 1
ATOM 3708 C CA . ILE A 1 472 ? -7.769 -3.013 -7.541 1.00 96.00 472 ILE A CA 1
ATOM 3709 C C . ILE A 1 472 ? -6.612 -3.675 -8.299 1.00 96.00 472 ILE A C 1
ATOM 3711 O O . ILE A 1 472 ? -6.233 -4.790 -7.954 1.00 96.00 472 ILE A O 1
ATOM 3715 N N . ALA A 1 473 ? -6.019 -3.003 -9.295 1.00 97.69 473 ALA A N 1
ATOM 3716 C CA . ALA A 1 473 ? -4.894 -3.539 -10.067 1.00 97.69 473 ALA A CA 1
ATOM 3717 C C . ALA A 1 473 ? -3.706 -3.902 -9.163 1.00 97.69 473 ALA A C 1
ATOM 3719 O O . ALA A 1 473 ? -3.185 -5.015 -9.254 1.00 97.69 473 ALA A O 1
ATOM 3720 N N . SER A 1 474 ? -3.338 -3.017 -8.234 1.00 97.00 474 SER A N 1
ATOM 3721 C CA . SER A 1 474 ? -2.263 -3.285 -7.280 1.00 97.00 474 SER A CA 1
ATOM 3722 C C . SER A 1 474 ? -2.588 -4.441 -6.335 1.00 97.00 474 SER A C 1
ATOM 3724 O O . SER A 1 474 ? -1.730 -5.297 -6.125 1.00 97.00 474 SER A O 1
ATOM 3726 N N . SER A 1 475 ? -3.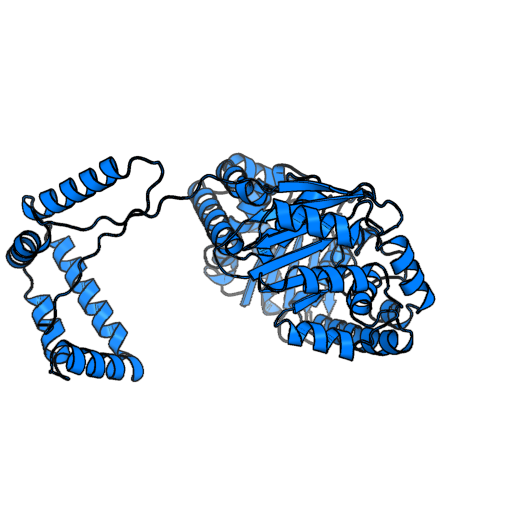819 -4.525 -5.810 1.00 95.69 475 SER A N 1
ATOM 3727 C CA . SER A 1 475 ? -4.226 -5.657 -4.962 1.00 95.69 475 SER A CA 1
ATOM 3728 C C . SER A 1 475 ? -4.144 -6.969 -5.731 1.00 95.69 475 SER A C 1
ATOM 3730 O O . SER A 1 475 ? -3.470 -7.884 -5.284 1.00 95.69 475 SER A O 1
ATOM 3732 N N . MET A 1 476 ? -4.734 -7.043 -6.928 1.00 97.38 476 MET A N 1
ATOM 3733 C CA . MET A 1 476 ? -4.696 -8.250 -7.760 1.00 97.38 476 MET A CA 1
ATOM 3734 C C . MET A 1 476 ? -3.265 -8.693 -8.074 1.00 97.38 476 MET A C 1
ATOM 3736 O O . MET A 1 476 ? -2.968 -9.888 -8.015 1.00 97.38 476 MET A O 1
ATOM 3740 N N . CYS A 1 477 ? -2.379 -7.744 -8.396 1.00 97.81 477 CYS A N 1
ATOM 3741 C CA . CYS A 1 477 ? -0.973 -8.030 -8.659 1.00 97.81 477 CYS A CA 1
ATOM 3742 C C . CYS A 1 477 ? -0.295 -8.629 -7.423 1.00 97.81 477 CYS A C 1
ATOM 3744 O O . CYS A 1 477 ? 0.263 -9.723 -7.494 1.00 97.81 477 CYS A O 1
ATOM 3746 N N . LEU A 1 478 ? -0.361 -7.927 -6.290 1.00 95.00 478 LEU A N 1
ATOM 3747 C CA . LEU A 1 478 ? 0.311 -8.328 -5.056 1.00 95.00 478 LEU A CA 1
ATOM 3748 C C . LEU A 1 478 ? -0.270 -9.622 -4.478 1.00 95.00 478 LEU A C 1
ATOM 3750 O O . LEU A 1 478 ? 0.495 -10.512 -4.121 1.00 95.00 478 LEU A O 1
ATOM 3754 N N . ASP A 1 479 ? -1.595 -9.765 -4.452 1.00 94.25 479 ASP A N 1
ATOM 3755 C CA . ASP A 1 479 ? -2.284 -10.970 -3.986 1.00 94.25 479 ASP A CA 1
ATOM 3756 C C . ASP A 1 479 ? -1.809 -12.193 -4.780 1.00 94.25 479 ASP A C 1
ATOM 3758 O O . ASP A 1 479 ? -1.371 -13.183 -4.193 1.00 94.25 479 ASP A O 1
ATOM 3762 N N . THR A 1 480 ? -1.789 -12.094 -6.112 1.00 95.12 480 THR A N 1
ATOM 3763 C CA . THR A 1 480 ? -1.316 -13.178 -6.987 1.00 95.12 480 THR A CA 1
ATOM 3764 C C . THR A 1 480 ? 0.161 -13.492 -6.747 1.00 95.12 480 THR A C 1
ATOM 3766 O O . THR A 1 480 ? 0.538 -14.660 -6.660 1.00 95.12 480 THR A O 1
ATOM 3769 N N . MET A 1 481 ? 1.008 -12.467 -6.602 1.00 93.81 481 MET A N 1
ATOM 3770 C CA . MET A 1 481 ? 2.435 -12.657 -6.319 1.00 93.81 481 MET A CA 1
ATOM 3771 C C . MET A 1 481 ? 2.686 -13.329 -4.967 1.00 93.81 481 MET A C 1
ATOM 3773 O O . MET A 1 481 ? 3.623 -14.114 -4.845 1.00 93.81 481 MET A O 1
ATOM 3777 N N . TYR A 1 482 ? 1.850 -13.056 -3.966 1.00 91.75 482 TYR A N 1
ATOM 3778 C CA . TYR A 1 482 ? 1.930 -13.673 -2.642 1.00 91.75 482 TYR A CA 1
ATOM 3779 C C . TYR A 1 482 ? 1.216 -15.030 -2.547 1.00 91.75 482 TYR A C 1
ATOM 3781 O O . TYR A 1 482 ? 1.157 -15.609 -1.463 1.00 91.75 482 TYR A O 1
ATOM 3789 N N . GLY A 1 483 ? 0.707 -15.565 -3.662 1.00 90.12 483 GLY A N 1
ATOM 3790 C CA . GLY A 1 483 ? 0.040 -16.869 -3.718 1.00 90.12 483 GLY A CA 1
ATOM 3791 C C . GLY A 1 483 ? -1.417 -16.857 -3.245 1.00 90.12 483 GLY A C 1
ATOM 3792 O O . GLY A 1 483 ? -2.017 -17.918 -3.074 1.00 90.12 483 GLY A O 1
ATOM 3793 N N . LEU A 1 484 ? -2.003 -15.676 -3.044 1.00 90.06 484 LEU A N 1
ATOM 3794 C CA . LEU A 1 484 ? -3.429 -15.505 -2.785 1.00 90.06 484 LEU A CA 1
ATOM 3795 C C . LEU A 1 484 ? -4.218 -15.528 -4.102 1.00 90.06 484 LEU A C 1
ATOM 3797 O O . LEU A 1 484 ? -3.675 -15.393 -5.200 1.00 90.06 484 LEU A O 1
ATOM 3801 N N . LYS A 1 485 ? -5.540 -15.704 -3.999 1.00 91.88 485 LYS A N 1
ATOM 3802 C CA . LYS A 1 485 ? -6.410 -15.650 -5.179 1.00 91.88 485 LYS A CA 1
ATOM 3803 C C . LYS A 1 485 ? -6.469 -14.218 -5.733 1.00 91.88 485 LYS A C 1
ATOM 3805 O O . LYS A 1 485 ? -6.561 -13.285 -4.943 1.00 91.88 485 LYS A O 1
ATOM 3810 N N . PRO A 1 486 ? -6.528 -14.014 -7.060 1.00 90.62 486 PRO A N 1
ATOM 3811 C CA . PRO A 1 486 ? -6.572 -12.665 -7.626 1.00 90.62 486 PRO A CA 1
ATOM 3812 C C . PRO A 1 486 ? -7.833 -11.864 -7.257 1.00 90.62 486 PRO A C 1
ATOM 3814 O O . PRO A 1 486 ? -7.840 -10.643 -7.325 1.00 90.62 486 PRO A O 1
ATOM 3817 N N . ASP A 1 487 ? -8.916 -12.525 -6.843 1.00 90.94 487 ASP A N 1
ATOM 3818 C CA . ASP A 1 487 ? -10.138 -11.885 -6.342 1.00 90.94 487 ASP A CA 1
ATOM 3819 C C . ASP A 1 487 ? -10.123 -11.654 -4.823 1.00 90.94 487 ASP A C 1
ATOM 3821 O O . ASP A 1 487 ? -11.171 -11.365 -4.240 1.00 90.94 487 ASP A O 1
ATOM 3825 N N . PHE A 1 488 ? -8.971 -11.802 -4.160 1.00 90.94 488 PHE A N 1
ATOM 3826 C CA . PHE A 1 488 ? -8.884 -11.776 -2.703 1.00 90.94 488 PHE A CA 1
ATOM 3827 C C . PHE A 1 488 ? -9.386 -10.458 -2.105 1.00 90.94 488 PHE A C 1
ATOM 3829 O O . PHE A 1 488 ? -10.095 -10.496 -1.100 1.00 90.94 488 PHE A O 1
ATOM 3836 N N . PHE A 1 489 ? -9.175 -9.321 -2.772 1.00 87.69 489 PHE A N 1
ATOM 3837 C CA . PHE A 1 489 ? -9.780 -8.046 -2.375 1.00 87.69 489 PHE A CA 1
ATOM 3838 C C . PHE A 1 489 ? -11.313 -8.105 -2.235 1.00 87.69 489 PHE A C 1
ATOM 3840 O O . PHE A 1 489 ? -11.879 -7.457 -1.367 1.00 87.69 489 PHE A O 1
ATOM 3847 N N . LYS A 1 490 ? -12.018 -8.937 -3.012 1.00 89.31 490 LYS A N 1
ATOM 3848 C CA . LYS A 1 490 ? -13.479 -9.111 -2.876 1.00 89.31 490 LYS A CA 1
ATOM 3849 C C . LYS A 1 490 ? -13.862 -9.985 -1.681 1.00 89.31 490 LYS A C 1
ATOM 3851 O O . LYS A 1 490 ? -14.989 -9.889 -1.202 1.00 89.31 490 LYS A O 1
ATOM 3856 N N . ARG A 1 491 ? -12.949 -10.852 -1.233 1.00 90.44 491 ARG A N 1
ATOM 3857 C CA . ARG A 1 491 ? -13.148 -11.835 -0.155 1.00 90.44 491 ARG A CA 1
ATOM 3858 C C . ARG A 1 491 ? -12.634 -11.346 1.197 1.00 90.44 491 ARG A C 1
ATOM 3860 O O . ARG A 1 491 ? -13.090 -11.834 2.225 1.00 90.44 491 ARG A O 1
ATOM 3867 N N . TRP A 1 492 ? -11.697 -10.400 1.212 1.00 94.00 492 TRP A N 1
ATOM 3868 C CA . TRP A 1 492 ? -11.119 -9.848 2.437 1.00 94.00 492 TRP A CA 1
ATOM 3869 C C . TRP A 1 492 ? -12.185 -9.320 3.416 1.00 94.00 492 TRP A C 1
ATOM 3871 O O . TRP A 1 492 ? -12.091 -9.671 4.591 1.00 94.00 492 TRP A O 1
ATOM 3881 N N . PRO A 1 493 ? -13.258 -8.614 2.987 1.00 95.06 493 PRO A N 1
ATOM 3882 C CA . PRO A 1 493 ? -14.318 -8.207 3.910 1.00 95.06 493 PRO A CA 1
ATOM 3883 C C . PRO A 1 493 ? -14.967 -9.384 4.643 1.00 95.06 493 PRO A C 1
ATOM 3885 O O . PRO A 1 493 ? -15.191 -9.305 5.842 1.00 95.06 493 PRO A O 1
ATOM 3888 N N . GLU A 1 494 ? -15.196 -10.504 3.952 1.00 94.44 494 GLU A N 1
ATOM 3889 C CA . GLU A 1 494 ? -15.773 -11.716 4.549 1.00 94.44 494 GLU A CA 1
ATOM 3890 C C . GLU A 1 494 ? -14.804 -12.370 5.549 1.00 94.44 494 GLU A C 1
ATOM 3892 O O . GLU A 1 494 ? -15.242 -12.992 6.515 1.00 94.44 494 GLU A O 1
ATOM 3897 N N . ARG A 1 495 ? -13.486 -12.234 5.340 1.00 95.62 495 ARG A N 1
ATOM 3898 C CA . ARG A 1 495 ? -12.468 -12.693 6.298 1.00 95.62 495 ARG A CA 1
ATOM 3899 C C . ARG A 1 495 ? -12.485 -11.846 7.564 1.00 95.62 495 ARG A C 1
ATOM 3901 O O . ARG A 1 495 ? -12.554 -12.417 8.643 1.00 95.62 495 ARG A O 1
ATOM 3908 N N . ILE A 1 496 ? -12.521 -10.520 7.431 1.00 97.81 496 ILE A N 1
ATOM 3909 C CA . ILE A 1 496 ? -12.632 -9.598 8.569 1.00 97.81 496 ILE A CA 1
ATOM 3910 C C . ILE A 1 496 ? -13.955 -9.791 9.316 1.00 97.81 496 ILE A C 1
ATOM 3912 O O . ILE A 1 496 ? -13.961 -9.873 10.539 1.00 97.81 496 ILE A O 1
ATOM 3916 N N . GLU A 1 497 ? -15.080 -9.923 8.607 1.00 97.06 497 GLU A N 1
ATOM 3917 C CA . GLU A 1 497 ? -16.404 -10.137 9.207 1.00 97.06 497 GLU A CA 1
ATOM 3918 C C . GLU A 1 497 ? -16.489 -11.433 10.027 1.00 97.06 497 GLU A C 1
ATOM 3920 O O . GLU A 1 497 ? -17.265 -11.487 10.982 1.00 97.06 497 GLU A O 1
ATOM 3925 N N . LYS A 1 498 ? -15.681 -12.450 9.706 1.00 97.31 498 LYS A N 1
ATOM 3926 C CA . LYS A 1 498 ? -15.616 -13.714 10.456 1.00 97.31 498 LYS A CA 1
ATOM 3927 C C . LYS A 1 498 ? -14.755 -13.657 11.713 1.00 97.31 498 LYS A C 1
ATOM 3929 O O . LYS A 1 498 ? -14.955 -14.503 12.574 1.00 97.31 498 LYS A O 1
ATOM 3934 N N . VAL A 1 499 ? -13.857 -12.676 11.834 1.00 98.31 499 VAL A N 1
ATOM 3935 C CA . VAL A 1 499 ? -12.990 -12.543 13.013 1.00 98.31 499 VAL A CA 1
ATOM 3936 C C . VAL A 1 499 ? -13.839 -12.362 14.270 1.00 98.31 499 VAL A C 1
ATOM 3938 O O . VAL A 1 499 ? -14.714 -11.491 14.329 1.00 98.31 499 VAL A O 1
ATOM 3941 N N . THR A 1 500 ? -13.569 -13.185 15.270 1.00 98.25 500 THR A N 1
ATOM 3942 C CA . THR A 1 500 ? -14.208 -13.182 16.587 1.00 98.25 500 THR A CA 1
ATOM 3943 C C . THR A 1 500 ? -13.369 -12.409 17.599 1.00 98.25 500 THR A C 1
ATOM 3945 O O . THR A 1 500 ? -12.153 -12.287 17.451 1.00 98.25 500 THR A O 1
ATOM 3948 N N . ARG A 1 501 ? -13.997 -11.911 18.669 1.00 98.19 501 ARG A N 1
ATOM 3949 C CA . ARG A 1 501 ? -13.280 -11.266 19.779 1.00 98.19 501 ARG A CA 1
ATOM 3950 C C . ARG A 1 501 ? -12.196 -12.171 20.366 1.00 98.19 501 ARG A C 1
ATOM 3952 O O . ARG A 1 501 ? -11.101 -11.703 20.663 1.00 98.19 501 ARG A O 1
ATOM 3959 N N . ASP A 1 502 ? -12.476 -13.463 20.500 1.00 98.38 502 ASP A N 1
ATOM 3960 C CA . ASP A 1 502 ? -11.534 -14.415 21.087 1.00 98.38 502 ASP A CA 1
ATOM 3961 C C . ASP A 1 502 ? -10.282 -14.600 20.212 1.00 98.38 502 ASP A C 1
ATOM 3963 O O . ASP A 1 502 ? -9.178 -14.680 20.749 1.00 98.38 502 ASP A O 1
ATOM 3967 N N . GLU A 1 503 ? -10.411 -14.563 18.880 1.00 98.44 503 GLU A N 1
ATOM 3968 C CA . GLU A 1 503 ? -9.261 -14.562 17.960 1.00 98.44 503 GLU A CA 1
ATOM 3969 C C . GLU A 1 503 ? -8.434 -13.274 18.069 1.00 98.44 503 GLU A C 1
ATOM 3971 O O . GLU A 1 503 ? -7.204 -13.335 18.063 1.00 98.44 503 GLU A O 1
ATOM 3976 N N . VAL A 1 504 ? -9.079 -12.111 18.227 1.00 98.38 504 VAL A N 1
ATOM 3977 C CA . VAL A 1 504 ? -8.377 -10.831 18.456 1.00 98.38 504 VAL A CA 1
ATOM 3978 C C . VAL A 1 504 ? -7.620 -10.868 19.788 1.00 98.38 504 VAL A C 1
ATOM 3980 O O . VAL A 1 504 ? -6.444 -10.509 19.850 1.00 98.38 504 VAL A O 1
ATOM 3983 N N . ASN A 1 505 ? -8.252 -11.378 20.847 1.00 98.38 505 ASN A N 1
ATOM 3984 C CA . ASN A 1 505 ? -7.625 -11.550 22.159 1.00 98.38 505 ASN A CA 1
ATOM 3985 C C . ASN A 1 505 ? -6.469 -12.564 22.113 1.00 98.38 505 ASN A C 1
ATOM 3987 O O . ASN A 1 505 ? -5.440 -12.369 22.763 1.00 98.38 505 ASN A O 1
ATOM 3991 N N . ALA A 1 506 ? -6.605 -13.638 21.331 1.00 98.19 506 ALA A N 1
ATOM 3992 C CA . ALA A 1 506 ? -5.534 -14.602 21.106 1.00 98.19 506 ALA A CA 1
ATOM 3993 C C . ALA A 1 506 ? -4.350 -13.963 20.361 1.00 98.19 506 ALA A C 1
ATOM 3995 O O . ALA A 1 506 ? -3.202 -14.163 20.765 1.00 98.19 506 ALA A O 1
ATOM 3996 N N . ALA A 1 507 ? -4.611 -13.143 19.337 1.00 97.69 507 ALA A N 1
ATOM 3997 C CA . ALA A 1 507 ? -3.576 -12.396 18.624 1.00 97.69 507 ALA A CA 1
ATOM 3998 C C . ALA A 1 507 ? -2.841 -11.416 19.554 1.00 97.69 507 ALA A C 1
ATOM 4000 O O . ALA A 1 507 ? -1.610 -11.380 19.553 1.00 97.69 507 ALA A O 1
ATOM 4001 N N . ALA A 1 508 ? -3.562 -10.692 20.415 1.00 97.44 508 ALA A N 1
ATOM 4002 C CA . ALA A 1 508 ? -2.957 -9.808 21.410 1.00 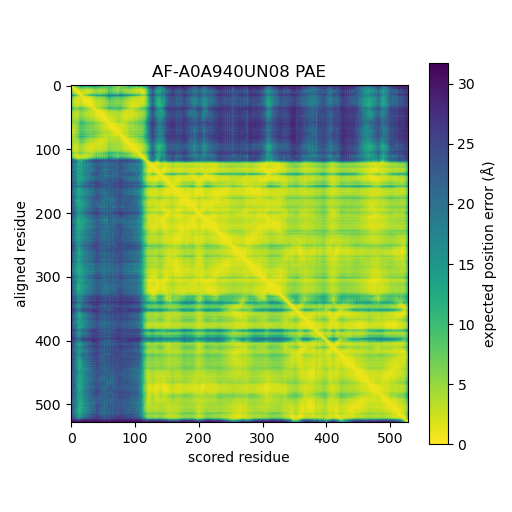97.44 508 ALA A CA 1
ATOM 4003 C C . ALA A 1 508 ? -2.025 -10.568 22.367 1.00 97.44 508 ALA A C 1
ATOM 4005 O O . ALA A 1 508 ? -0.875 -10.174 22.563 1.00 97.44 508 ALA A O 1
ATOM 4006 N N . LYS A 1 509 ? -2.476 -11.709 22.907 1.00 97.19 509 LYS A N 1
ATOM 4007 C CA . LYS A 1 509 ? -1.657 -12.567 23.782 1.00 97.19 509 LYS A CA 1
ATOM 4008 C C . LYS A 1 509 ? -0.426 -13.134 23.074 1.00 97.19 509 LYS A C 1
ATOM 4010 O O . LYS A 1 509 ? 0.609 -13.285 23.722 1.00 97.19 509 LYS A O 1
ATOM 4015 N N . LYS A 1 510 ? -0.546 -13.445 21.778 1.00 96.44 510 LYS A N 1
ATOM 4016 C CA . LYS A 1 510 ? 0.522 -14.005 20.938 1.00 96.44 510 LYS A CA 1
ATOM 4017 C C . LYS A 1 510 ? 1.594 -12.976 20.578 1.00 96.44 510 LYS A C 1
ATOM 4019 O O . LYS A 1 510 ? 2.773 -13.319 20.603 1.00 96.44 510 LYS A O 1
ATOM 4024 N N . TYR A 1 511 ? 1.198 -11.757 20.211 1.00 96.12 511 TYR A N 1
ATOM 4025 C CA . TYR A 1 511 ? 2.109 -10.774 19.617 1.00 96.12 511 TYR A CA 1
ATOM 4026 C C . TYR A 1 511 ? 2.579 -9.688 20.585 1.00 96.12 511 TYR A C 1
ATOM 4028 O O . TYR A 1 511 ? 3.746 -9.312 20.536 1.00 96.12 511 TYR A O 1
ATOM 4036 N N . LEU A 1 512 ? 1.726 -9.211 21.496 1.00 96.31 512 LEU A N 1
ATOM 4037 C CA . LEU A 1 512 ? 2.086 -8.160 22.452 1.00 96.31 512 LEU A CA 1
ATOM 4038 C C . LEU A 1 512 ? 2.832 -8.771 23.643 1.00 96.31 512 LEU A C 1
ATOM 4040 O O . LEU A 1 512 ? 2.287 -8.879 24.732 1.00 96.31 512 LEU A O 1
ATOM 4044 N N . LEU A 1 513 ? 4.052 -9.260 23.430 1.00 95.12 513 LEU A N 1
ATOM 4045 C CA . LEU A 1 513 ? 4.870 -9.923 24.451 1.00 95.12 513 LEU A CA 1
ATOM 4046 C C . LEU A 1 513 ? 5.871 -8.932 25.068 1.00 95.12 513 LEU A C 1
ATOM 4048 O O . LEU A 1 513 ? 6.856 -8.606 24.399 1.00 95.12 513 LEU A O 1
ATOM 4052 N N . PRO A 1 514 ? 5.676 -8.449 26.316 1.00 93.31 514 PRO A N 1
ATOM 4053 C CA . PRO A 1 514 ? 6.566 -7.453 26.928 1.00 93.31 514 PRO A CA 1
ATOM 4054 C C . PRO A 1 514 ? 8.038 -7.891 26.975 1.00 93.31 514 PRO A C 1
ATOM 4056 O O . PRO A 1 514 ? 8.952 -7.085 26.816 1.00 93.31 514 PRO A O 1
ATOM 4059 N N . GLU A 1 515 ? 8.285 -9.191 27.129 1.00 93.56 515 GLU A N 1
ATOM 4060 C CA . GLU A 1 515 ? 9.615 -9.797 27.134 1.00 93.56 515 GLU A CA 1
ATOM 4061 C C . GLU A 1 515 ? 10.285 -9.866 25.753 1.00 93.56 515 GLU A C 1
ATOM 4063 O O . GLU A 1 515 ? 11.442 -10.269 25.663 1.00 93.56 515 GLU A O 1
ATOM 4068 N N . LYS A 1 516 ? 9.585 -9.477 24.680 1.00 93.44 516 LYS A N 1
ATOM 4069 C CA . LYS A 1 516 ? 10.111 -9.353 23.308 1.00 93.44 516 LYS A CA 1
ATOM 4070 C C . LYS A 1 516 ? 9.927 -7.953 22.720 1.00 93.44 516 LYS A C 1
ATOM 4072 O O . LYS A 1 516 ? 10.163 -7.765 21.528 1.00 93.44 516 LYS A O 1
ATOM 4077 N N . MET A 1 517 ? 9.495 -6.991 23.533 1.00 96.00 517 MET A N 1
ATOM 4078 C CA . MET A 1 517 ? 9.249 -5.624 23.090 1.00 96.00 517 MET A CA 1
ATOM 4079 C C . MET A 1 517 ? 10.551 -4.961 22.628 1.00 96.00 517 MET A C 1
ATOM 4081 O O . MET A 1 517 ? 11.584 -5.051 23.295 1.00 96.00 517 MET A O 1
ATOM 4085 N N . VAL A 1 518 ? 10.492 -4.298 21.479 1.00 96.62 518 VAL A N 1
ATOM 4086 C CA . VAL A 1 518 ? 11.541 -3.415 20.977 1.00 96.62 518 VAL A CA 1
ATOM 4087 C C . VAL A 1 518 ? 11.107 -1.985 21.229 1.00 96.62 518 VAL A C 1
ATOM 4089 O O . VAL A 1 518 ? 10.122 -1.526 20.656 1.00 96.62 518 VAL A O 1
ATOM 4092 N N . GLU A 1 519 ? 11.863 -1.290 22.063 1.00 96.94 519 GLU A N 1
ATOM 4093 C CA . GLU A 1 519 ? 11.611 0.089 22.444 1.00 96.94 519 GLU A CA 1
ATOM 4094 C C . GLU A 1 519 ? 12.656 1.018 21.830 1.00 96.94 519 GLU A C 1
ATOM 4096 O O . GLU A 1 519 ? 13.865 0.824 21.986 1.00 96.94 519 GLU A O 1
ATOM 4101 N N . ILE A 1 520 ? 12.186 2.016 21.087 1.00 97.00 520 ILE A N 1
ATOM 4102 C CA . ILE A 1 520 ? 13.024 3.021 20.437 1.00 97.00 520 ILE A CA 1
ATOM 4103 C C . ILE A 1 520 ? 12.586 4.398 20.891 1.00 97.00 520 ILE A C 1
ATOM 4105 O O . ILE A 1 520 ? 11.433 4.753 20.678 1.00 97.00 520 ILE A O 1
ATOM 4109 N N . THR A 1 521 ? 13.532 5.195 21.376 1.00 95.44 521 THR A N 1
ATOM 4110 C CA . THR A 1 521 ? 13.308 6.594 21.753 1.00 95.44 521 THR A CA 1
ATOM 4111 C C . THR A 1 521 ? 14.251 7.490 20.960 1.00 95.44 521 THR A C 1
ATOM 4113 O O . THR A 1 521 ? 15.466 7.304 20.992 1.00 95.44 521 THR A O 1
ATOM 4116 N N . VAL A 1 522 ? 13.718 8.463 20.223 1.00 93.88 522 VAL A N 1
ATOM 4117 C CA . VAL A 1 522 ? 14.478 9.440 19.429 1.00 93.88 522 VAL A CA 1
ATOM 4118 C C . VAL A 1 522 ? 14.106 10.844 19.888 1.00 93.88 522 VAL A C 1
ATOM 4120 O O . VAL A 1 522 ? 12.947 11.231 19.798 1.00 93.88 522 VAL A O 1
ATOM 4123 N N . GLY A 1 523 ? 15.065 11.626 20.372 1.00 92.06 523 GLY A N 1
ATOM 4124 C CA . GLY A 1 523 ? 14.782 12.972 20.878 1.00 92.06 523 GLY A CA 1
ATOM 4125 C C . GLY A 1 523 ? 16.000 13.639 21.515 1.00 92.06 523 GLY A C 1
ATOM 4126 O O . GLY A 1 523 ? 17.098 13.081 21.452 1.00 92.06 523 GLY A O 1
ATOM 4127 N N . PRO A 1 524 ? 15.839 14.810 22.154 1.00 83.62 524 PRO A N 1
ATOM 4128 C CA . PRO A 1 524 ? 16.950 15.542 22.772 1.00 83.62 524 PRO A CA 1
ATOM 4129 C C . PRO A 1 524 ? 17.640 14.752 23.900 1.00 83.62 524 PRO A C 1
ATOM 4131 O O . PRO A 1 524 ? 18.824 14.963 24.168 1.00 83.62 524 PRO A O 1
ATOM 4134 N N . GLY A 1 525 ? 16.932 13.793 24.510 1.00 72.06 525 GLY A N 1
ATOM 4135 C CA . GLY A 1 525 ? 17.387 13.046 25.679 1.00 72.06 525 GLY A CA 1
ATOM 4136 C C . GLY A 1 525 ? 17.325 13.885 26.956 1.00 72.06 525 GLY A C 1
ATOM 4137 O O . GLY A 1 525 ? 17.026 15.080 26.924 1.00 72.06 525 GLY A O 1
ATOM 4138 N N . ASP A 1 526 ? 17.610 13.259 28.098 1.00 67.50 526 ASP A N 1
ATOM 4139 C CA . ASP A 1 526 ? 17.671 13.981 29.369 1.00 67.50 526 ASP A CA 1
ATOM 4140 C C . ASP A 1 526 ? 18.818 15.000 29.337 1.00 67.50 526 ASP A C 1
ATOM 4142 O O . ASP A 1 526 ? 19.954 14.659 28.975 1.00 67.50 526 ASP A O 1
ATOM 4146 N N . LYS A 1 527 ? 18.520 16.255 29.707 1.00 53.94 527 LYS A N 1
ATOM 4147 C CA . LYS A 1 527 ? 19.559 17.262 29.957 1.00 53.94 527 LYS A CA 1
ATOM 4148 C C . LYS A 1 527 ? 20.480 16.697 31.041 1.00 53.94 527 LYS A C 1
ATOM 4150 O O . LYS A 1 527 ? 20.000 16.351 32.117 1.00 53.94 527 LYS A O 1
ATOM 4155 N N . LYS A 1 528 ? 21.763 16.538 30.705 1.00 35.47 528 LYS A N 1
ATOM 4156 C CA . LYS A 1 528 ? 22.799 16.159 31.671 1.00 35.47 528 LYS A CA 1
ATOM 4157 C C . LYS A 1 528 ? 22.922 17.196 32.775 1.00 35.47 528 LYS A C 1
ATOM 4159 O O . LYS A 1 528 ? 22.788 18.397 32.444 1.00 35.47 528 LYS A O 1
#

Nearest PDB structures (foldseek):
  3hdi-assembly1_B  TM=9.228E-01  e=3.963E-30  Halalkalibacterium halodurans C-125
  3eoq-assembly1_A  TM=9.187E-01  e=3.076E-30  Thermus thermophilus
  6xvf-assembly1_A-2  TM=9.053E-01  e=2.731E-27  Bos taurus
  8b6j-assembly1_A  TM=8.614E-01  e=3.537E-25  Tetrahymena thermophila SB210
  8ibc-assembly1_Ab  TM=8.804E-01  e=1.002E-23  Mus musculus

pLDDT: mean 91.97, std 7.16, range [35.47, 98.81]